Protein AF-A0A1V5PM25-F1 (afdb_monomer)

Radius of gyration: 40.18 Å; Cα contacts (8 Å, |Δi|>4): 588; chains: 1; bounding box: 62×44×152 Å

Solvent-accessible surface area (backbone atoms only — not comparable to full-atom values): 24334 Å² total; per-residue (Å²): 114,73,67,63,52,52,51,51,50,52,52,51,49,51,52,51,53,52,51,51,51,56,49,51,54,34,42,54,53,15,49,53,27,37,52,52,10,51,51,27,46,76,71,67,40,55,69,60,14,51,52,28,20,52,49,14,31,67,53,33,71,81,49,46,64,44,26,46,53,44,16,50,51,23,48,75,69,68,38,51,72,61,14,50,53,28,35,55,56,24,31,76,75,44,76,86,42,44,66,54,24,41,54,51,12,49,46,23,43,78,73,63,70,33,60,69,61,12,47,53,26,32,52,50,17,38,71,73,36,69,82,42,98,59,20,48,62,39,21,46,52,50,14,51,55,27,44,74,71,66,38,39,71,61,12,42,55,24,16,49,55,19,35,71,67,65,52,94,57,22,33,60,22,24,39,52,36,15,53,41,21,52,76,68,72,40,53,71,59,14,51,53,32,32,53,52,14,35,70,71,42,74,69,48,26,68,52,30,40,50,50,15,56,48,23,52,76,72,65,39,39,70,57,18,38,57,22,23,54,50,13,36,74,57,40,74,83,53,51,65,43,33,49,55,34,14,52,27,29,43,75,72,64,40,55,66,61,14,42,52,28,31,50,54,34,31,75,77,42,77,76,45,31,66,46,31,39,52,41,14,52,49,30,46,75,72,64,41,32,66,62,12,34,55,29,20,46,52,16,26,70,66,35,75,82,44,63,68,44,49,55,50,30,53,61,34,50,73,68,44,80,74,79,71,78,73,77,79,76,75,68,74,84,75,75,80,63,88,85,75,79,83,83,84,73,80,74,80,84,80,62,96,66,68,82,54,68,56,76,53,77,54,104,62,40,44,41,48,40,41,44,47,54,45,94,72,64,86,58,60,76,50,54,30,57,95,86,39,78,59,87,77,85,72,88,78,92,78,87,84,87,86,78,73,98,81,66,45,69,47,78,51,78,52,81,46,78,70,64,96,84,68,48,63,47,44,44,37,38,34,46,89,84,69,52,76,47,76,48,76,44,57,60,63,88,74,135

Mean predicted aligned error: 15.98 Å

Foldseek 3Di:
DVVVVVVVVVVVVVVVVVVVVQLVVLQVQLVVLQVQLVVCVVVVVLVSNLVSLVSSCVSPVLPLVSLQVNLVSCVVVVVNVSSLVSLVSSCVNVVLDLVSLLVQLVCCVPPVVNNVSSLVSLVSNCVSPCQDPCNLVSLCSQLVSCVVVVVLVSSLVSLVSNLVNVDLCVLVSLLSNLVSCLSVVVLVSSLVSLVVSCVSVVLALSSLCSQLSSVVVVLVLVSNLVSLVSSCVSPVLDLVSLQSNLVSCVSVVNLVSSLVSLVVSCVNPVLQLVSLQSNLVSCVVVVVLVSSLVSLVSSCVSPVPDPVSVVSNVVSVVSPDDPDPPPPPPDDPDDDDPPDDDDFDFDFDDDPQFDDWDWDDDDFKIKTKGKGWDQDDDWDKFWDDVNHTDDDDDDDPDDDDDDDPDTDIDIDIDMDTDDPPDQWTKIWIADPVRDIDIGITGGDDDD

Sequence (447 aa):
MKYTFTILMCFLYLLLSSGSLLAEDKAKEAEKHAIAGLQAFQAGIFEDAEKELSLAVKLDPKKVDYRRVLGTIYVRLSKYDKAIEQYVSALKLKPDDVELNYNLGYIYDFHKSDPAKAKNYYSKCLKLDPKGQFAENTYLYLGKIYFTEKNYDKAIAQYKGAAALKDSNAGVALYNLGLCYIKTDKLDIAEKELLESAKLMPTQALIYAALGELYMKKKDYSKVIENYQKAILYDSSNISYHIELAQAYESKGDLDSALSEYNTAISQNSKDAKLHYLAGSIYNKKGDFLKASEELTLAVELEINNKLYKETLAKVQSKIPVATPTPVQLDPPVTPVEGSSVSLSIKILEPPGFSQGSYQCNASKVRIVGIATAPSGSGIVEVLIDNVPARLSRVQENYSSEIPREGSSLQFEGEALLTLGDNHVKISAMDKTRTRIETIFIIKRLE

Structure (mmCIF, N/CA/C/O backbone):
data_AF-A0A1V5PM25-F1
#
_entry.id   AF-A0A1V5PM25-F1
#
loop_
_atom_site.group_PDB
_atom_site.id
_atom_site.type_symbol
_atom_site.label_atom_id
_atom_site.label_alt_id
_atom_site.label_comp_id
_atom_site.label_asym_id
_atom_site.label_entity_id
_atom_site.label_seq_id
_atom_site.pdbx_PDB_ins_code
_atom_site.Cartn_x
_atom_site.Cartn_y
_atom_site.Cartn_z
_atom_site.occupancy
_atom_site.B_iso_or_equiv
_atom_site.auth_seq_id
_atom_site.auth_comp_id
_atom_site.auth_asym_id
_atom_site.auth_atom_id
_atom_site.pdbx_PDB_model_num
ATOM 1 N N . MET A 1 1 ? 33.740 13.566 -71.835 1.00 59.16 1 MET A N 1
ATOM 2 C CA . MET A 1 1 ? 32.548 13.362 -70.978 1.00 59.16 1 MET A CA 1
ATOM 3 C C . MET A 1 1 ? 32.451 11.955 -70.372 1.00 59.16 1 MET A C 1
ATOM 5 O O . MET A 1 1 ? 32.188 11.868 -69.183 1.00 59.16 1 MET A O 1
ATOM 9 N N . LYS A 1 2 ? 32.706 10.857 -71.111 1.00 55.53 2 LYS A N 1
ATOM 10 C CA . LYS A 1 2 ? 32.677 9.490 -70.533 1.00 55.53 2 LYS A CA 1
ATOM 11 C C . LYS A 1 2 ? 33.755 9.238 -69.457 1.00 55.53 2 LYS A C 1
ATOM 13 O O . LYS A 1 2 ? 33.437 8.706 -68.406 1.00 55.53 2 LYS A O 1
ATOM 18 N N . TYR A 1 3 ? 34.990 9.701 -69.665 1.00 60.00 3 TYR A N 1
ATOM 19 C CA . TYR A 1 3 ? 36.102 9.481 -68.720 1.00 60.00 3 TYR A CA 1
ATOM 20 C C . TYR A 1 3 ? 35.966 10.236 -67.388 1.00 60.00 3 TYR A C 1
ATOM 22 O O . TYR A 1 3 ? 36.314 9.708 -66.337 1.00 60.00 3 TYR A O 1
ATOM 30 N N . THR A 1 4 ? 35.406 11.446 -67.408 1.00 68.31 4 THR A N 1
ATOM 31 C CA . THR A 1 4 ? 35.160 12.250 -66.199 1.00 68.31 4 THR A CA 1
ATOM 32 C C . THR A 1 4 ? 34.084 11.637 -65.300 1.00 68.31 4 THR A C 1
ATOM 34 O O . THR A 1 4 ? 34.181 11.734 -64.082 1.00 68.31 4 THR A O 1
ATOM 37 N N . PHE A 1 5 ? 33.092 10.955 -65.883 1.00 67.75 5 PHE A N 1
ATOM 38 C CA . PHE A 1 5 ? 32.034 10.272 -65.133 1.00 67.75 5 PHE A CA 1
ATOM 39 C C . PHE A 1 5 ? 32.550 9.007 -64.428 1.00 67.75 5 PHE A C 1
ATOM 41 O O . PHE A 1 5 ? 32.244 8.782 -63.259 1.00 67.75 5 PHE A O 1
ATOM 48 N N . THR A 1 6 ? 33.397 8.218 -65.098 1.00 70.00 6 THR A N 1
ATOM 49 C CA . THR A 1 6 ? 34.004 7.012 -64.510 1.00 70.00 6 THR A CA 1
ATOM 50 C C . THR A 1 6 ? 34.965 7.348 -63.369 1.00 70.00 6 THR A C 1
ATOM 52 O O . THR A 1 6 ? 34.928 6.695 -62.332 1.00 70.00 6 THR A O 1
ATOM 55 N N . ILE A 1 7 ? 35.783 8.398 -63.512 1.00 71.94 7 ILE A N 1
ATOM 56 C CA . ILE A 1 7 ? 36.693 8.848 -62.446 1.00 71.94 7 ILE A CA 1
ATOM 57 C C . ILE A 1 7 ? 35.896 9.329 -61.225 1.00 71.94 7 ILE A C 1
ATOM 59 O O . ILE A 1 7 ? 36.218 8.945 -60.104 1.00 71.94 7 ILE A O 1
ATOM 63 N N . LEU A 1 8 ? 34.815 10.093 -61.428 1.00 71.12 8 LEU A N 1
ATOM 64 C CA . LEU A 1 8 ? 33.942 10.542 -60.340 1.00 71.12 8 LEU A CA 1
ATOM 65 C C . LEU A 1 8 ? 33.275 9.365 -59.609 1.00 71.12 8 LEU A C 1
ATOM 67 O O . LEU A 1 8 ? 33.231 9.368 -58.384 1.00 71.12 8 LEU A O 1
ATOM 71 N N . MET A 1 9 ? 32.813 8.342 -60.336 1.00 70.19 9 MET A N 1
ATOM 72 C CA . MET A 1 9 ? 32.255 7.116 -59.748 1.00 70.19 9 MET A CA 1
ATOM 73 C C . MET A 1 9 ? 33.297 6.312 -58.959 1.00 70.19 9 MET A C 1
ATOM 75 O O . MET A 1 9 ? 32.985 5.848 -57.868 1.00 70.19 9 MET A O 1
ATOM 79 N N . CYS A 1 10 ? 34.537 6.192 -59.446 1.00 67.44 10 CYS A N 1
ATOM 80 C CA . CYS A 1 10 ? 35.618 5.528 -58.708 1.00 67.44 10 CYS A CA 1
ATOM 81 C C . CYS A 1 10 ? 36.015 6.296 -57.439 1.00 67.44 10 CYS A C 1
ATOM 83 O O . CYS A 1 10 ? 36.234 5.674 -56.404 1.00 67.44 10 CYS A O 1
ATOM 85 N N . PHE A 1 11 ? 36.063 7.634 -57.485 1.00 70.75 11 PHE A N 1
ATOM 86 C CA . PHE A 1 11 ? 36.290 8.464 -56.297 1.00 70.75 11 PHE A CA 1
ATOM 87 C C . PHE A 1 11 ? 35.138 8.354 -55.296 1.00 70.75 11 PHE A C 1
ATOM 89 O O . PHE A 1 11 ? 35.392 8.216 -54.103 1.00 70.75 11 PHE A O 1
ATOM 96 N N . LEU A 1 12 ? 33.883 8.351 -55.763 1.00 63.97 12 LEU A N 1
ATOM 97 C CA . LEU A 1 12 ? 32.726 8.119 -54.898 1.00 63.97 12 LEU A CA 1
ATOM 98 C C . LEU A 1 12 ? 32.792 6.729 -54.259 1.00 63.97 12 LEU A C 1
ATOM 100 O O . LEU A 1 12 ? 32.552 6.603 -53.067 1.00 63.97 12 LEU A O 1
ATOM 104 N N . TYR A 1 13 ? 33.156 5.701 -55.029 1.00 67.38 13 TYR A N 1
ATOM 105 C CA . TYR A 1 13 ? 33.280 4.330 -54.541 1.00 67.38 13 TYR A CA 1
ATOM 106 C C . TYR A 1 13 ? 34.420 4.179 -53.527 1.00 67.38 13 TYR A C 1
ATOM 108 O O . TYR A 1 13 ? 34.217 3.557 -52.494 1.00 67.38 13 TYR A O 1
ATOM 116 N N . LEU A 1 14 ? 35.578 4.809 -53.759 1.00 62.47 14 LEU A N 1
ATOM 117 C CA . LEU A 1 14 ? 36.703 4.849 -52.814 1.00 62.47 14 LEU A CA 1
ATOM 118 C C . LEU A 1 14 ? 36.366 5.624 -51.532 1.00 62.47 14 LEU A C 1
ATOM 120 O O . LEU A 1 14 ? 36.760 5.213 -50.442 1.00 62.47 14 LEU A O 1
ATOM 124 N N . LEU A 1 15 ? 35.619 6.726 -51.634 1.00 57.88 15 LEU A N 1
ATOM 125 C CA . LEU A 1 15 ? 35.118 7.480 -50.478 1.00 57.88 15 LEU A CA 1
ATOM 126 C C . LEU A 1 15 ? 34.065 6.681 -49.696 1.00 57.88 15 LEU A C 1
ATOM 128 O O . LEU A 1 15 ? 34.071 6.691 -48.468 1.00 57.88 15 LEU A O 1
ATOM 132 N N . LEU A 1 16 ? 33.200 5.943 -50.395 1.00 57.00 16 LEU A N 1
ATOM 133 C CA . LEU A 1 16 ? 32.218 5.047 -49.786 1.00 57.00 16 LEU A CA 1
ATOM 134 C C . LEU A 1 16 ? 32.896 3.843 -49.112 1.00 57.00 16 LEU A C 1
ATOM 136 O O . LEU A 1 16 ? 32.534 3.511 -47.987 1.00 57.00 16 LEU A O 1
ATOM 140 N N . SER A 1 17 ? 33.910 3.239 -49.742 1.00 58.44 17 SER A N 1
ATOM 141 C CA . SER A 1 17 ? 34.630 2.073 -49.210 1.00 58.44 17 SER A CA 1
ATOM 142 C C . SER A 1 17 ? 35.583 2.425 -48.061 1.00 58.44 17 SER A C 1
ATOM 144 O O . SER A 1 17 ? 35.747 1.650 -47.122 1.00 58.44 17 SER A O 1
ATOM 146 N N . SER A 1 18 ? 36.216 3.601 -48.101 1.00 62.47 18 SER A N 1
ATOM 147 C CA . SER A 1 18 ? 37.034 4.106 -46.985 1.00 62.47 18 SER A CA 1
ATOM 148 C C . SER A 1 18 ? 36.167 4.575 -45.814 1.00 62.47 18 SER A C 1
ATOM 150 O O . SER A 1 18 ? 36.498 4.312 -44.658 1.00 62.47 18 SER A O 1
ATOM 152 N N . GLY A 1 19 ? 35.016 5.193 -46.100 1.00 67.38 19 GLY A N 1
ATOM 153 C CA . GLY A 1 19 ? 34.012 5.538 -45.097 1.00 67.38 19 GLY A CA 1
ATOM 154 C C . GLY A 1 19 ? 33.427 4.311 -44.392 1.00 67.38 19 GLY A C 1
ATOM 155 O O . GLY A 1 19 ? 33.242 4.349 -43.176 1.00 67.38 19 GLY A O 1
ATOM 156 N N . SER A 1 20 ? 33.186 3.211 -45.117 1.00 70.19 20 SER A N 1
ATOM 157 C CA . SER A 1 20 ? 32.710 1.959 -44.518 1.00 70.19 20 SER A CA 1
ATOM 158 C C . SER A 1 20 ? 33.762 1.291 -43.632 1.00 70.19 20 SER A C 1
ATOM 160 O O . SER A 1 20 ? 33.415 0.839 -42.547 1.00 70.19 20 SER A O 1
ATOM 162 N N . LEU A 1 21 ? 35.038 1.292 -44.036 1.00 72.94 21 LEU A N 1
ATOM 163 C CA . LEU A 1 21 ? 36.127 0.709 -43.240 1.00 72.94 21 LEU A CA 1
ATOM 164 C C . LEU A 1 21 ? 36.347 1.479 -41.924 1.00 72.94 21 LEU A C 1
ATOM 166 O O . LEU A 1 21 ? 36.389 0.886 -40.852 1.00 72.94 21 LEU A O 1
ATOM 170 N N . LEU A 1 22 ? 36.375 2.817 -41.984 1.00 75.00 22 LEU A N 1
ATOM 171 C CA . LEU A 1 22 ? 36.493 3.668 -40.792 1.00 75.00 22 LEU A CA 1
ATOM 172 C C . LEU A 1 22 ? 35.290 3.543 -39.844 1.00 75.00 22 LEU A C 1
ATOM 174 O O . LEU A 1 22 ? 35.439 3.689 -38.630 1.00 75.00 22 LEU A O 1
ATOM 178 N N . ALA A 1 23 ? 34.089 3.322 -40.382 1.00 76.00 23 ALA A N 1
ATOM 179 C CA . ALA A 1 23 ? 32.903 3.068 -39.572 1.00 76.00 23 ALA A CA 1
ATOM 180 C C . ALA A 1 23 ? 32.974 1.699 -38.880 1.00 76.00 23 ALA A C 1
ATOM 182 O O . ALA A 1 23 ? 32.580 1.586 -37.721 1.00 76.00 23 ALA A O 1
ATOM 183 N N . GLU A 1 24 ? 33.513 0.686 -39.560 1.00 80.06 24 GLU A N 1
ATOM 184 C CA . GLU A 1 24 ? 33.707 -0.653 -39.003 1.00 80.06 24 GLU A CA 1
ATOM 185 C C . GLU A 1 24 ? 34.741 -0.659 -37.865 1.00 80.06 24 GLU A C 1
ATOM 187 O O . GLU A 1 24 ? 34.489 -1.242 -36.809 1.00 80.06 24 GLU A O 1
ATOM 192 N N . ASP A 1 25 ? 35.855 0.060 -38.023 1.00 86.88 25 ASP A N 1
ATOM 193 C CA . ASP A 1 25 ? 36.877 0.193 -36.976 1.00 86.88 25 ASP A CA 1
ATOM 194 C C . ASP A 1 25 ? 36.333 0.911 -35.732 1.00 86.88 25 ASP A C 1
ATOM 196 O O . ASP A 1 25 ? 36.557 0.478 -34.598 1.00 86.88 25 ASP A O 1
ATOM 200 N N . LYS A 1 26 ? 35.542 1.976 -35.926 1.00 90.12 26 LYS A N 1
ATOM 201 C CA . LYS A 1 26 ? 34.869 2.675 -34.820 1.00 90.12 26 LYS A CA 1
ATOM 202 C C . LYS A 1 26 ? 33.841 1.800 -34.113 1.00 90.12 26 LYS A C 1
ATOM 204 O O . LYS A 1 26 ? 33.727 1.897 -32.895 1.00 90.12 26 LYS A O 1
ATOM 209 N N . ALA A 1 27 ? 33.106 0.965 -34.846 1.00 89.00 27 ALA A N 1
ATOM 210 C CA . ALA A 1 27 ? 32.122 0.060 -34.262 1.00 89.00 27 ALA A CA 1
ATOM 211 C C . ALA A 1 27 ? 32.788 -1.012 -33.383 1.00 89.00 27 ALA A C 1
ATOM 213 O O . ALA A 1 27 ? 32.319 -1.261 -32.273 1.00 89.00 27 ALA A O 1
ATOM 214 N N . LYS A 1 28 ? 33.915 -1.583 -33.832 1.00 92.56 28 LYS A N 1
ATOM 215 C CA . LYS A 1 28 ? 34.708 -2.540 -33.040 1.00 92.56 28 LYS A CA 1
ATOM 216 C C . LYS A 1 28 ? 35.272 -1.902 -31.771 1.00 92.56 28 LYS A C 1
ATOM 218 O O . LYS A 1 28 ? 35.177 -2.489 -30.694 1.00 92.56 28 LYS A O 1
ATOM 223 N N . GLU A 1 29 ? 35.805 -0.683 -31.864 1.00 94.44 29 GLU A N 1
ATOM 224 C CA . GLU A 1 29 ? 36.292 0.022 -30.671 1.00 94.44 29 GLU A CA 1
ATOM 225 C C . GLU A 1 29 ? 35.136 0.401 -29.728 1.00 94.44 29 GLU A C 1
ATOM 227 O O . GLU A 1 29 ? 35.259 0.268 -28.510 1.00 94.44 29 GLU A O 1
ATOM 232 N N . ALA A 1 30 ? 33.977 0.798 -30.267 1.00 95.25 30 ALA A N 1
ATOM 233 C CA . ALA A 1 30 ? 32.777 1.049 -29.469 1.00 95.25 30 ALA A CA 1
ATOM 234 C C . ALA A 1 30 ? 32.331 -0.203 -28.699 1.00 95.25 30 ALA A C 1
ATOM 236 O O . ALA A 1 30 ? 31.984 -0.108 -27.524 1.00 95.25 30 ALA A O 1
ATOM 237 N N . GLU A 1 31 ? 32.359 -1.373 -29.342 1.00 94.56 31 GLU A N 1
ATOM 238 C CA . GLU A 1 31 ? 32.015 -2.654 -28.721 1.00 94.56 31 GLU A CA 1
ATOM 239 C C . GLU A 1 31 ? 32.981 -3.025 -27.593 1.00 94.56 31 GLU A C 1
ATOM 241 O O . GLU A 1 31 ? 32.544 -3.414 -26.512 1.00 94.56 31 GLU A O 1
ATOM 246 N N . LYS A 1 32 ? 34.286 -2.819 -27.786 1.00 96.25 32 LYS A N 1
ATOM 247 C CA . LYS A 1 32 ? 35.289 -3.034 -26.737 1.00 96.25 32 LYS A CA 1
ATOM 248 C C . LYS A 1 32 ? 35.029 -2.161 -25.507 1.00 96.25 32 LYS A C 1
ATOM 250 O O . LYS A 1 32 ? 35.022 -2.673 -24.387 1.00 96.25 32 LYS A O 1
ATOM 255 N N . HIS A 1 33 ? 34.762 -0.871 -25.710 1.00 97.50 33 HIS A N 1
ATOM 256 C CA . HIS A 1 33 ? 34.369 0.033 -24.628 1.00 97.50 33 HIS A CA 1
ATOM 257 C C . HIS A 1 33 ? 33.042 -0.390 -23.975 1.00 97.50 33 HIS A C 1
ATOM 259 O O . HIS A 1 33 ? 32.904 -0.336 -22.755 1.00 97.50 33 HIS A O 1
ATOM 265 N N . ALA A 1 34 ? 32.069 -0.873 -24.752 1.00 95.19 34 ALA A N 1
ATOM 266 C CA . ALA A 1 34 ? 30.808 -1.366 -24.204 1.00 95.19 34 ALA A CA 1
ATOM 267 C C . ALA A 1 34 ? 31.006 -2.607 -23.318 1.00 95.19 34 ALA A C 1
ATOM 269 O O . ALA A 1 34 ? 30.425 -2.678 -22.236 1.00 95.19 34 ALA A O 1
ATOM 270 N N . ILE A 1 35 ? 31.850 -3.555 -23.737 1.00 95.56 35 ILE A N 1
ATOM 271 C CA . ILE A 1 35 ? 32.197 -4.748 -22.952 1.00 95.56 35 ILE A CA 1
ATOM 272 C C . ILE A 1 35 ? 32.906 -4.347 -21.656 1.00 95.56 35 ILE A C 1
ATOM 274 O O . ILE A 1 35 ? 32.506 -4.805 -20.587 1.00 95.56 35 ILE A O 1
ATOM 278 N N . ALA A 1 36 ? 33.904 -3.460 -21.728 1.00 95.62 36 ALA A N 1
ATOM 279 C CA . ALA A 1 36 ? 34.606 -2.962 -20.546 1.00 95.62 36 ALA A CA 1
ATOM 280 C C . ALA A 1 36 ? 33.644 -2.268 -19.566 1.00 95.62 36 ALA A C 1
ATOM 282 O O . ALA A 1 36 ? 33.666 -2.542 -18.366 1.00 95.62 36 ALA A O 1
ATOM 283 N N . GLY A 1 37 ? 32.730 -1.437 -20.078 1.00 94.88 37 GLY A N 1
ATOM 284 C CA . GLY A 1 37 ? 31.718 -0.777 -19.257 1.00 94.88 37 GLY A CA 1
ATOM 285 C C . GLY A 1 37 ? 30.722 -1.747 -18.618 1.00 94.88 37 GLY A C 1
ATOM 286 O O . GLY A 1 37 ? 30.362 -1.577 -17.455 1.00 94.88 37 GLY A O 1
ATOM 287 N N . LEU A 1 38 ? 30.311 -2.802 -19.328 1.00 92.50 38 LEU A N 1
ATOM 288 C CA . LEU A 1 38 ? 29.459 -3.863 -18.779 1.00 92.50 38 LEU A CA 1
ATOM 289 C C . LEU A 1 38 ? 30.170 -4.676 -17.688 1.00 92.50 38 LEU A C 1
ATOM 291 O O . LEU A 1 38 ? 29.553 -4.993 -16.672 1.00 92.50 38 LEU A O 1
ATOM 295 N N . GLN A 1 39 ? 31.457 -4.982 -17.866 1.00 94.00 39 GLN A N 1
ATOM 296 C CA . GLN A 1 39 ? 32.269 -5.663 -16.852 1.00 94.00 39 GLN A CA 1
ATOM 297 C C . GLN A 1 39 ? 32.422 -4.804 -15.593 1.00 94.00 39 GLN A C 1
ATOM 299 O O . GLN A 1 39 ? 32.192 -5.291 -14.487 1.00 94.00 39 GLN A O 1
ATOM 304 N N . ALA A 1 40 ? 32.726 -3.513 -15.751 1.00 92.62 40 ALA A N 1
ATOM 305 C CA . ALA A 1 40 ? 32.783 -2.568 -14.638 1.00 92.62 40 ALA A CA 1
ATOM 306 C C . ALA A 1 40 ? 31.427 -2.451 -13.919 1.00 92.62 40 ALA A C 1
ATOM 308 O O . ALA A 1 40 ? 31.373 -2.447 -12.689 1.00 92.62 40 ALA A O 1
ATOM 309 N N . PHE A 1 41 ? 30.318 -2.446 -14.669 1.00 89.25 41 PHE A N 1
ATOM 310 C CA . PHE A 1 41 ? 28.969 -2.433 -14.102 1.00 89.25 41 PHE A CA 1
ATOM 311 C C . PHE A 1 41 ? 28.674 -3.684 -13.267 1.00 89.25 41 PHE A C 1
ATOM 313 O O . PHE A 1 41 ? 28.145 -3.572 -12.161 1.00 89.25 41 PHE A O 1
ATOM 320 N N . GLN A 1 42 ? 29.044 -4.868 -13.764 1.00 89.19 42 GLN A N 1
ATOM 321 C CA . GLN A 1 42 ? 28.916 -6.129 -13.025 1.00 89.19 42 GLN A CA 1
ATOM 322 C C . GLN A 1 42 ? 29.794 -6.154 -11.768 1.00 89.19 42 GLN A C 1
ATOM 324 O O . GLN A 1 42 ? 29.377 -6.691 -10.745 1.00 89.19 42 GLN A O 1
ATOM 329 N N . ALA A 1 43 ? 30.971 -5.529 -11.823 1.00 91.75 43 ALA A N 1
ATOM 330 C CA . ALA A 1 43 ? 31.869 -5.367 -10.683 1.00 91.75 43 ALA A CA 1
ATOM 331 C C . ALA A 1 43 ? 31.414 -4.285 -9.678 1.00 91.75 43 ALA A C 1
ATOM 333 O O . ALA A 1 43 ? 32.049 -4.114 -8.641 1.00 91.75 43 ALA A O 1
ATOM 334 N N . GLY A 1 44 ? 30.334 -3.547 -9.965 1.00 91.00 44 GLY A N 1
ATOM 335 C CA . GLY A 1 44 ? 29.837 -2.458 -9.117 1.00 91.00 44 GLY A CA 1
ATOM 336 C C . GLY A 1 44 ? 30.664 -1.168 -9.185 1.00 91.00 44 GLY A C 1
ATOM 337 O O . GLY A 1 44 ? 30.452 -0.270 -8.374 1.00 91.00 44 GLY A O 1
ATOM 338 N N . ILE A 1 45 ? 31.583 -1.054 -10.148 1.00 93.88 45 ILE A N 1
ATOM 339 C CA . ILE A 1 45 ? 32.440 0.120 -10.358 1.00 93.88 45 ILE A CA 1
ATOM 340 C C . ILE A 1 45 ? 31.720 1.067 -11.327 1.00 93.88 45 ILE A C 1
ATOM 342 O O . ILE A 1 45 ? 31.972 1.092 -12.534 1.00 93.88 45 ILE A O 1
ATOM 346 N N . PHE A 1 46 ? 30.729 1.793 -10.808 1.00 89.38 46 PHE A N 1
ATOM 347 C CA . PHE A 1 46 ? 29.766 2.528 -11.631 1.00 89.38 46 PHE A CA 1
ATOM 348 C C . PHE A 1 46 ? 30.370 3.723 -12.382 1.00 89.38 46 PHE A C 1
ATOM 350 O O . PHE A 1 46 ? 29.900 4.052 -13.470 1.00 89.38 46 PHE A O 1
ATOM 357 N N . GLU A 1 47 ? 31.409 4.358 -11.844 1.00 90.88 47 GLU A N 1
ATOM 358 C CA . GLU A 1 47 ? 32.109 5.478 -12.477 1.00 90.88 47 GLU A CA 1
ATOM 359 C C . GLU A 1 47 ? 32.882 5.035 -13.727 1.00 90.88 47 GLU A C 1
ATOM 361 O O . GLU A 1 47 ? 32.782 5.678 -14.777 1.00 90.88 47 GLU A O 1
ATOM 366 N N . ASP A 1 48 ? 33.596 3.908 -13.646 1.00 93.31 48 ASP A N 1
ATOM 367 C CA . ASP A 1 48 ? 34.295 3.323 -14.796 1.00 93.31 48 ASP A CA 1
ATOM 368 C C . ASP A 1 48 ? 33.289 2.814 -15.830 1.00 93.31 48 ASP A C 1
ATOM 370 O O . ASP A 1 48 ? 33.448 3.055 -17.028 1.00 93.31 48 ASP A O 1
ATOM 374 N N . ALA A 1 49 ? 32.191 2.205 -15.374 1.00 94.12 49 ALA A N 1
ATOM 375 C CA . ALA A 1 49 ? 31.102 1.793 -16.250 1.00 94.12 49 ALA A CA 1
ATOM 376 C C . ALA A 1 49 ? 30.490 2.982 -17.015 1.00 94.12 49 ALA A C 1
ATOM 378 O O . ALA A 1 49 ? 30.293 2.898 -18.229 1.00 94.12 49 ALA A O 1
ATOM 379 N N . GLU A 1 50 ? 30.228 4.107 -16.333 1.00 95.00 50 GLU A N 1
ATOM 380 C CA . GLU A 1 50 ? 29.754 5.353 -16.954 1.00 95.00 50 GLU A CA 1
ATOM 381 C C . GLU A 1 50 ? 30.749 5.851 -18.005 1.00 95.00 50 GLU A C 1
ATOM 383 O O . GLU A 1 50 ? 30.342 6.204 -19.116 1.00 95.00 50 GLU A O 1
ATOM 388 N N . LYS A 1 51 ? 32.043 5.886 -17.669 1.00 96.12 51 LYS A N 1
ATOM 389 C CA . LYS A 1 51 ? 33.101 6.374 -18.558 1.00 96.12 51 LYS A CA 1
ATOM 390 C C . LYS A 1 51 ? 33.190 5.536 -19.834 1.00 96.12 51 LYS A C 1
ATOM 392 O O . LYS A 1 51 ? 33.105 6.096 -20.929 1.00 96.12 51 LYS A O 1
ATOM 397 N N . GLU A 1 52 ? 33.328 4.222 -19.698 1.00 97.31 52 GLU A N 1
ATOM 398 C CA . GLU A 1 52 ? 33.517 3.304 -20.822 1.00 97.31 52 GLU A CA 1
ATOM 399 C C . GLU A 1 52 ? 32.274 3.264 -21.729 1.00 97.31 52 GLU A C 1
ATOM 401 O O . GLU A 1 52 ? 32.379 3.435 -22.944 1.00 97.31 52 GLU A O 1
ATOM 406 N N . LEU A 1 53 ? 31.060 3.191 -21.170 1.00 95.88 53 LEU A N 1
ATOM 407 C CA . LEU A 1 53 ? 29.843 3.218 -21.993 1.00 95.88 53 LEU A CA 1
ATOM 408 C C . LEU A 1 53 ? 29.551 4.588 -22.610 1.00 95.88 53 LEU A C 1
ATOM 410 O O . LEU A 1 53 ? 28.996 4.655 -23.707 1.00 95.88 53 LEU A O 1
ATOM 414 N N . SER A 1 54 ? 29.968 5.687 -21.977 1.00 96.75 54 SER A N 1
ATOM 415 C CA . SER A 1 54 ? 29.904 7.010 -22.611 1.00 96.75 54 SER A CA 1
ATOM 416 C C . SER A 1 54 ? 30.808 7.092 -23.844 1.00 96.75 54 SER A C 1
ATOM 418 O O . SER A 1 54 ? 30.444 7.750 -24.821 1.00 96.75 54 SER A O 1
ATOM 420 N N . LEU A 1 55 ? 31.972 6.430 -23.830 1.00 97.06 55 LEU A N 1
ATOM 421 C CA . LEU A 1 55 ? 32.843 6.316 -25.004 1.00 97.06 55 LEU A CA 1
ATOM 422 C C . LEU A 1 55 ? 32.204 5.438 -26.083 1.00 97.06 55 LEU A C 1
ATOM 424 O O . LEU A 1 55 ? 32.148 5.863 -27.237 1.00 97.06 55 LEU A O 1
ATOM 428 N N . ALA A 1 56 ? 31.629 4.291 -25.711 1.00 96.50 56 ALA A N 1
ATOM 429 C CA . ALA A 1 56 ? 30.905 3.425 -26.643 1.00 96.50 56 ALA A CA 1
ATOM 430 C C . ALA A 1 56 ? 29.772 4.172 -27.374 1.00 96.50 56 ALA A C 1
ATOM 432 O O . ALA A 1 56 ? 29.680 4.121 -28.600 1.00 96.50 56 ALA A O 1
ATOM 433 N N . VAL A 1 57 ? 28.962 4.952 -26.646 1.00 96.56 57 VAL A N 1
ATOM 434 C CA . VAL A 1 57 ? 27.885 5.778 -27.227 1.00 96.56 57 VAL A CA 1
ATOM 435 C C . VAL A 1 57 ? 28.424 6.895 -28.132 1.00 96.56 57 VAL A C 1
ATOM 437 O O . VAL A 1 57 ? 27.768 7.261 -29.106 1.00 96.56 57 VAL A O 1
ATOM 440 N N . LYS A 1 58 ? 29.599 7.467 -27.837 1.00 96.25 58 LYS A N 1
ATOM 441 C CA . LYS A 1 58 ? 30.228 8.485 -28.700 1.00 96.25 58 LYS A CA 1
ATOM 442 C C . LYS A 1 58 ? 30.762 7.887 -30.002 1.00 96.25 58 LYS A C 1
ATOM 444 O O . LYS A 1 58 ? 30.668 8.539 -31.040 1.00 96.25 58 LYS A O 1
ATOM 449 N N . LEU A 1 59 ? 31.336 6.686 -29.936 1.00 95.69 59 LEU A N 1
ATOM 450 C CA . LEU A 1 59 ? 31.938 5.998 -31.079 1.00 95.69 59 LEU A CA 1
ATOM 451 C C . LEU A 1 59 ? 30.884 5.388 -32.008 1.00 95.69 59 LEU A C 1
ATOM 453 O O . LEU A 1 59 ? 31.015 5.514 -33.225 1.00 95.69 59 LEU A O 1
ATOM 457 N N . ASP A 1 60 ? 29.816 4.816 -31.447 1.00 93.69 60 ASP A N 1
ATOM 458 C CA . ASP A 1 60 ? 28.654 4.333 -32.195 1.00 93.69 60 ASP A CA 1
ATOM 459 C C . ASP A 1 60 ? 27.335 4.881 -31.607 1.00 93.69 60 ASP A C 1
ATOM 461 O O . ASP A 1 60 ? 26.641 4.218 -30.827 1.00 93.69 60 ASP A O 1
ATOM 465 N N . PRO A 1 61 ? 26.934 6.107 -31.996 1.00 92.56 61 PRO A N 1
ATOM 466 C CA . PRO A 1 61 ? 25.746 6.756 -31.451 1.00 92.56 61 PRO A CA 1
ATOM 467 C C . PRO A 1 61 ? 24.423 6.141 -31.915 1.00 92.56 61 PRO A C 1
ATOM 469 O O . PRO A 1 61 ? 23.382 6.528 -31.367 1.00 92.56 61 PRO A O 1
ATOM 472 N N . LYS A 1 62 ? 24.439 5.248 -32.917 1.00 92.69 62 LYS A N 1
ATOM 473 C CA . LYS A 1 62 ? 23.245 4.598 -33.481 1.00 92.69 62 LYS A CA 1
ATOM 474 C C . LYS A 1 62 ? 22.937 3.257 -32.812 1.00 92.69 62 LYS A C 1
ATOM 476 O O . LYS A 1 62 ? 21.827 2.749 -32.977 1.00 92.69 62 LYS A O 1
ATOM 481 N N . LYS A 1 63 ? 23.864 2.698 -32.028 1.00 93.38 63 LYS A N 1
ATOM 482 C CA . LYS A 1 63 ? 23.613 1.483 -31.251 1.00 93.38 63 LYS A CA 1
ATOM 483 C C . LYS A 1 63 ? 22.710 1.778 -30.050 1.00 93.38 63 LYS A C 1
ATOM 485 O O . LYS A 1 63 ? 23.112 2.395 -29.065 1.00 93.38 63 LYS A O 1
ATOM 490 N N . VAL A 1 64 ? 21.470 1.301 -30.130 1.00 94.12 64 VAL A N 1
ATOM 491 C CA . VAL A 1 64 ? 20.439 1.479 -29.090 1.00 94.12 64 VAL A CA 1
ATOM 492 C C . VAL A 1 64 ? 20.869 0.862 -27.756 1.00 94.12 64 VAL A C 1
ATOM 494 O O . VAL A 1 64 ? 20.678 1.478 -26.707 1.00 94.12 64 VAL A O 1
ATOM 497 N N . ASP A 1 65 ? 21.500 -0.314 -27.795 1.00 92.88 65 ASP A N 1
ATOM 498 C CA . ASP A 1 65 ? 21.898 -1.056 -26.595 1.00 92.88 65 ASP A CA 1
ATOM 499 C C . ASP A 1 65 ? 22.868 -0.277 -25.706 1.00 92.88 65 ASP A C 1
ATOM 501 O O . ASP A 1 65 ? 22.680 -0.242 -24.494 1.00 92.88 65 ASP A O 1
ATOM 505 N N . TYR A 1 66 ? 23.849 0.426 -26.280 1.00 94.19 66 TYR A N 1
ATOM 506 C CA . TYR A 1 66 ? 24.814 1.196 -25.488 1.00 94.19 66 TYR A CA 1
ATOM 507 C C . TYR A 1 66 ? 24.127 2.320 -24.711 1.00 94.19 66 TYR A C 1
ATOM 509 O O . TYR A 1 66 ? 24.400 2.522 -23.529 1.00 94.19 66 TYR A O 1
ATOM 517 N N . ARG A 1 67 ? 23.165 3.006 -25.340 1.00 95.88 67 ARG A N 1
ATOM 518 C CA . ARG A 1 67 ? 22.365 4.049 -24.679 1.00 95.88 67 ARG A CA 1
ATOM 519 C C . ARG A 1 67 ? 21.449 3.475 -23.603 1.00 95.88 67 ARG A C 1
ATOM 521 O O . ARG A 1 67 ? 21.298 4.092 -22.553 1.00 95.88 67 ARG A O 1
ATOM 528 N N . ARG A 1 68 ? 20.858 2.300 -23.840 1.00 94.56 68 ARG A N 1
ATOM 529 C CA . ARG A 1 68 ? 20.020 1.591 -22.860 1.00 94.56 68 ARG A CA 1
ATOM 530 C C . ARG A 1 68 ? 20.824 1.206 -21.615 1.00 94.56 68 ARG A C 1
ATOM 532 O O . ARG A 1 68 ? 20.416 1.511 -20.495 1.00 94.56 68 ARG A O 1
ATOM 539 N N . VAL A 1 69 ? 21.999 0.609 -21.794 1.00 93.19 69 VAL A N 1
ATOM 540 C CA . VAL A 1 69 ? 22.861 0.231 -20.665 1.00 93.19 69 VAL A CA 1
ATOM 541 C C . VAL A 1 69 ? 23.384 1.474 -19.940 1.00 93.19 69 VAL A C 1
ATOM 543 O O . VAL A 1 69 ? 23.305 1.542 -18.715 1.00 93.19 69 VAL A O 1
ATOM 546 N N . LEU A 1 70 ? 23.831 2.504 -20.667 1.00 95.81 70 LEU A N 1
ATOM 547 C CA . LEU A 1 70 ? 24.281 3.759 -20.059 1.00 95.81 70 LEU A CA 1
ATOM 548 C C . LEU A 1 70 ? 23.160 4.447 -19.261 1.00 95.81 70 LEU A C 1
ATOM 550 O O . LEU A 1 70 ? 23.386 4.916 -18.148 1.00 95.81 70 LEU A O 1
ATOM 554 N N . GLY A 1 71 ? 21.932 4.459 -19.788 1.00 95.88 71 GLY A N 1
ATOM 555 C CA . GLY A 1 71 ? 20.761 4.942 -19.057 1.00 95.88 71 GLY A CA 1
ATOM 556 C C . GLY A 1 71 ? 20.502 4.146 -17.774 1.00 95.88 71 GLY A C 1
ATOM 557 O O . GLY A 1 71 ? 20.210 4.739 -16.737 1.00 95.88 71 GLY A O 1
ATOM 558 N N . THR A 1 72 ? 20.701 2.825 -17.803 1.00 92.19 72 THR A N 1
ATOM 559 C CA . THR A 1 72 ? 20.553 1.953 -16.624 1.00 92.19 72 THR A CA 1
ATOM 560 C C . THR A 1 72 ? 21.594 2.278 -15.555 1.00 92.19 72 THR A C 1
ATOM 562 O O . THR A 1 72 ? 21.259 2.390 -14.375 1.00 92.19 72 THR A O 1
ATOM 565 N N . ILE A 1 73 ? 22.845 2.512 -15.956 1.00 93.00 73 ILE A N 1
ATOM 566 C CA . ILE A 1 73 ? 23.910 2.966 -15.049 1.00 93.00 73 ILE A CA 1
ATOM 567 C C . ILE A 1 73 ? 23.543 4.308 -14.426 1.00 93.00 73 ILE A C 1
ATOM 569 O O . ILE A 1 73 ? 23.667 4.481 -13.214 1.00 93.00 73 ILE A O 1
ATOM 573 N N . TYR A 1 74 ? 23.020 5.243 -15.220 1.00 96.56 74 TYR A N 1
ATOM 574 C CA . TYR A 1 74 ? 22.571 6.525 -14.696 1.00 96.56 74 TYR A CA 1
ATOM 575 C C . TYR A 1 74 ? 21.439 6.400 -13.677 1.00 96.56 74 TYR A C 1
ATOM 577 O O . TYR A 1 74 ? 21.462 7.127 -12.688 1.00 96.56 74 TYR A O 1
ATOM 585 N N . VAL A 1 75 ? 20.503 5.461 -13.846 1.00 94.56 75 VAL A N 1
ATOM 586 C CA . VAL A 1 75 ? 19.495 5.158 -12.814 1.00 94.56 75 VAL A CA 1
ATOM 587 C C . VAL A 1 75 ? 20.160 4.665 -11.528 1.00 94.56 75 VAL A C 1
ATOM 589 O O . VAL A 1 75 ? 19.832 5.156 -10.452 1.00 94.56 75 VAL A O 1
ATOM 592 N N . ARG A 1 76 ? 21.134 3.750 -11.620 1.00 90.56 76 ARG A N 1
ATOM 593 C CA . ARG A 1 76 ? 21.855 3.216 -10.445 1.00 90.56 76 ARG A CA 1
ATOM 594 C C . ARG A 1 76 ? 22.666 4.283 -9.712 1.00 90.56 76 ARG A C 1
ATOM 596 O O . ARG A 1 76 ? 22.730 4.261 -8.489 1.00 90.56 76 ARG A O 1
ATOM 603 N N . LEU A 1 77 ? 23.201 5.251 -10.448 1.00 92.06 77 LEU A N 1
ATOM 604 C CA . LEU A 1 77 ? 23.882 6.432 -9.915 1.00 92.06 77 LEU A CA 1
ATOM 605 C C . LEU A 1 77 ? 22.921 7.551 -9.470 1.00 92.06 77 LEU A C 1
ATOM 607 O O . LEU A 1 77 ? 23.376 8.640 -9.131 1.00 92.06 77 LEU A O 1
ATOM 611 N N . SER A 1 78 ? 21.600 7.335 -9.510 1.00 95.12 78 SER A N 1
ATOM 612 C CA . SER A 1 78 ? 20.571 8.355 -9.237 1.00 95.12 78 SER A CA 1
ATOM 613 C C . SER A 1 78 ? 20.647 9.610 -10.130 1.00 95.12 78 SER A C 1
ATOM 615 O O . SER A 1 78 ? 20.080 10.657 -9.818 1.00 95.12 78 SER A O 1
ATOM 617 N N . LYS A 1 79 ? 21.312 9.523 -11.289 1.00 96.69 79 LYS A N 1
ATOM 618 C CA . LYS A 1 79 ? 21.441 10.589 -12.298 1.00 96.69 79 LYS A CA 1
ATOM 619 C C . LYS A 1 79 ? 20.262 10.541 -13.283 1.00 96.69 79 LYS A C 1
ATOM 621 O O . LYS A 1 79 ? 20.444 10.368 -14.488 1.00 96.69 79 LYS A O 1
ATOM 626 N N . TYR A 1 80 ? 19.038 10.694 -12.776 1.00 97.75 80 TYR A N 1
ATOM 627 C CA . TYR A 1 80 ? 17.803 10.430 -13.531 1.00 97.75 80 TYR A CA 1
ATOM 628 C C . TYR A 1 80 ? 17.624 11.277 -14.801 1.00 97.75 80 TYR A C 1
ATOM 630 O O . TYR A 1 80 ? 17.129 10.761 -15.798 1.00 97.75 80 TYR A O 1
ATOM 638 N N . ASP A 1 81 ? 18.051 12.544 -14.814 1.00 98.19 81 ASP A N 1
ATOM 639 C CA . ASP A 1 81 ? 17.947 13.386 -16.019 1.00 98.19 81 ASP A CA 1
ATOM 640 C C . ASP A 1 81 ? 18.835 12.880 -17.159 1.00 98.19 81 ASP A C 1
ATOM 642 O O . ASP A 1 81 ? 18.394 12.814 -18.307 1.00 98.19 81 ASP A O 1
ATOM 646 N N . LYS A 1 82 ? 20.050 12.420 -16.833 1.00 97.81 82 LYS A N 1
ATOM 647 C CA . LYS A 1 82 ? 20.940 11.791 -17.816 1.00 97.81 82 LYS A CA 1
ATOM 648 C C . LYS A 1 82 ? 20.374 10.459 -18.309 1.00 97.81 82 LYS A C 1
ATOM 650 O O . LYS A 1 82 ? 20.465 10.163 -19.498 1.00 97.81 82 LYS A O 1
ATOM 655 N N . ALA A 1 83 ? 19.757 9.671 -17.425 1.00 98.19 83 ALA A N 1
ATOM 656 C CA . ALA A 1 83 ? 19.086 8.431 -17.817 1.00 98.19 83 ALA A CA 1
ATOM 657 C C . ALA A 1 83 ? 17.953 8.694 -18.822 1.00 98.19 83 ALA A C 1
ATOM 659 O O . ALA A 1 83 ? 17.902 8.054 -19.873 1.00 98.19 83 ALA A O 1
ATOM 660 N N . ILE A 1 84 ? 17.095 9.683 -18.538 1.00 98.56 84 ILE A N 1
ATOM 661 C CA . ILE A 1 84 ? 16.015 10.106 -19.440 1.00 98.56 84 ILE A CA 1
ATOM 662 C C . ILE A 1 84 ? 16.585 10.527 -20.797 1.00 98.56 84 ILE A C 1
ATOM 664 O O . ILE A 1 84 ? 16.074 10.091 -21.826 1.00 98.56 84 ILE A O 1
ATOM 668 N N . GLU A 1 85 ? 17.650 11.332 -20.820 1.00 98.00 85 GLU A N 1
ATOM 669 C CA . GLU A 1 85 ? 18.292 11.768 -22.064 1.00 98.00 85 GLU A CA 1
ATOM 670 C C . GLU A 1 85 ? 18.751 10.578 -22.923 1.00 98.00 85 GLU A C 1
ATOM 672 O O . GLU A 1 85 ? 18.468 10.534 -24.129 1.00 98.00 85 GLU A O 1
ATOM 677 N N . GLN A 1 86 ? 19.413 9.587 -22.312 1.00 98.00 86 GLN A N 1
ATOM 678 C CA . GLN A 1 86 ? 19.879 8.402 -23.033 1.00 98.00 86 GLN A CA 1
ATOM 679 C C . GLN A 1 86 ? 18.720 7.542 -23.535 1.00 98.00 86 GLN A C 1
ATOM 681 O O . GLN A 1 86 ? 18.722 7.153 -24.704 1.00 98.00 86 GLN A O 1
ATOM 686 N N . TYR A 1 87 ? 17.702 7.296 -22.708 1.00 98.38 87 TYR A N 1
ATOM 687 C CA . TYR A 1 87 ? 16.538 6.501 -23.102 1.00 98.38 87 TYR A CA 1
ATOM 688 C C . TYR A 1 87 ? 15.692 7.173 -24.182 1.00 98.38 87 TYR A C 1
ATOM 690 O O . TYR A 1 87 ? 15.297 6.517 -25.143 1.00 98.38 87 TYR A O 1
ATOM 698 N N . VAL A 1 88 ? 15.458 8.484 -24.092 1.00 98.00 88 VAL A N 1
ATOM 699 C CA . VAL A 1 88 ? 14.744 9.237 -25.134 1.00 98.00 88 VAL A CA 1
ATOM 700 C C . VAL A 1 88 ? 15.534 9.223 -26.442 1.00 98.00 88 VAL A C 1
ATOM 702 O O . VAL A 1 88 ? 14.952 9.047 -27.512 1.00 98.00 88 VAL A O 1
ATOM 705 N N . SER A 1 89 ? 16.860 9.363 -26.381 1.00 97.25 89 SER A N 1
ATOM 706 C CA . SER A 1 89 ? 17.717 9.264 -27.569 1.00 97.25 89 SER A CA 1
ATOM 707 C C . SER A 1 89 ? 17.698 7.860 -28.178 1.00 97.25 89 SER A C 1
ATOM 709 O O . SER A 1 89 ? 17.660 7.724 -29.398 1.00 97.25 89 SER A O 1
ATOM 711 N N . ALA A 1 90 ? 17.664 6.820 -27.345 1.00 97.06 90 ALA A N 1
ATOM 712 C CA . ALA A 1 90 ? 17.531 5.435 -27.778 1.00 97.06 90 ALA A CA 1
ATOM 713 C C . ALA A 1 90 ? 16.161 5.166 -28.437 1.00 97.06 90 ALA A C 1
ATOM 715 O O . ALA A 1 90 ? 16.108 4.563 -29.508 1.00 97.06 90 ALA A O 1
ATOM 716 N N . LEU A 1 91 ? 15.070 5.710 -27.886 1.00 97.12 91 LEU A N 1
ATOM 717 C CA . LEU A 1 91 ? 13.729 5.613 -28.478 1.00 97.12 91 LEU A CA 1
ATOM 718 C C . LEU A 1 91 ? 13.596 6.352 -29.815 1.00 97.12 91 LEU A C 1
ATOM 720 O O . LEU A 1 91 ? 12.814 5.935 -30.660 1.00 97.12 91 LEU A O 1
ATOM 724 N N . LYS A 1 92 ? 14.364 7.422 -30.063 1.00 97.00 92 LYS A N 1
ATOM 725 C CA . LYS A 1 92 ? 14.391 8.058 -31.397 1.00 97.00 92 LYS A CA 1
ATOM 726 C C . LYS A 1 92 ? 14.918 7.112 -32.482 1.00 97.00 92 LYS A C 1
ATOM 728 O O . LYS A 1 92 ? 14.545 7.259 -33.640 1.00 97.00 92 LYS A O 1
ATOM 733 N N . LEU A 1 93 ? 15.794 6.177 -32.113 1.00 95.50 93 LEU A N 1
ATOM 734 C CA . LEU A 1 93 ? 16.386 5.191 -33.020 1.00 95.50 93 LEU A CA 1
ATOM 735 C C . LEU A 1 93 ? 15.515 3.934 -33.135 1.00 95.50 93 LEU A C 1
ATOM 737 O O . LEU A 1 93 ? 15.383 3.380 -34.222 1.00 95.50 93 LEU A O 1
ATOM 741 N N . LYS A 1 94 ? 14.910 3.503 -32.023 1.00 96.06 94 LYS A N 1
ATOM 742 C CA . LYS A 1 94 ? 13.981 2.370 -31.960 1.00 96.06 94 LYS A CA 1
ATOM 743 C C . LYS A 1 94 ? 12.729 2.767 -31.161 1.00 96.06 94 LYS A C 1
ATOM 745 O O . LYS A 1 94 ? 12.699 2.560 -29.949 1.00 96.06 94 LYS A O 1
ATOM 750 N N . PRO A 1 95 ? 11.706 3.345 -31.821 1.00 95.12 95 PRO A N 1
ATOM 751 C CA . PRO A 1 95 ? 10.506 3.861 -31.146 1.00 95.12 95 PRO A CA 1
ATOM 752 C C . PRO A 1 95 ? 9.685 2.801 -30.405 1.00 95.12 95 PRO A C 1
ATOM 754 O O . PRO A 1 95 ? 9.045 3.106 -29.397 1.00 95.12 95 PRO A O 1
ATOM 757 N N . ASP A 1 96 ? 9.755 1.559 -30.879 1.00 95.81 96 ASP A N 1
ATOM 758 C CA . ASP A 1 96 ? 8.951 0.428 -30.412 1.00 95.81 96 ASP A CA 1
ATOM 759 C C . ASP A 1 96 ? 9.729 -0.477 -29.440 1.00 95.81 96 ASP A C 1
ATOM 761 O O . ASP A 1 96 ? 9.636 -1.703 -29.481 1.00 95.81 96 ASP A O 1
ATOM 765 N N . ASP A 1 97 ? 10.553 0.116 -28.574 1.00 96.50 97 ASP A N 1
ATOM 766 C CA . ASP A 1 97 ? 11.300 -0.627 -27.559 1.00 96.50 97 ASP A CA 1
ATOM 767 C C . ASP A 1 97 ? 10.535 -0.695 -26.226 1.00 96.50 97 ASP A C 1
ATOM 769 O O . ASP A 1 97 ? 10.302 0.321 -25.561 1.00 96.50 97 ASP A O 1
ATOM 773 N N . VAL A 1 98 ? 10.126 -1.907 -25.845 1.00 97.62 98 VAL A N 1
ATOM 774 C CA . VAL A 1 98 ? 9.318 -2.173 -24.643 1.00 97.62 98 VAL A CA 1
ATOM 775 C C . VAL A 1 98 ? 10.062 -1.761 -23.370 1.00 97.62 98 VAL A C 1
ATOM 777 O O . VAL A 1 98 ? 9.502 -1.062 -22.527 1.00 97.62 98 VAL A O 1
ATOM 780 N N . GLU A 1 99 ? 11.335 -2.141 -23.248 1.00 97.12 99 GLU A N 1
ATOM 781 C CA . GLU A 1 99 ? 12.144 -1.909 -22.048 1.00 97.12 99 GLU A CA 1
ATOM 782 C C . GLU A 1 99 ? 12.403 -0.421 -21.820 1.00 97.12 99 GLU A C 1
ATOM 784 O O . GLU A 1 99 ? 12.279 0.074 -20.700 1.00 97.12 99 GLU A O 1
ATOM 789 N N . LEU A 1 100 ? 12.718 0.322 -22.883 1.00 97.75 100 LEU A N 1
ATOM 790 C CA . LEU A 1 100 ? 12.933 1.765 -22.777 1.00 97.75 100 LEU A CA 1
ATOM 791 C C . LEU A 1 100 ? 11.663 2.502 -22.334 1.00 97.75 100 LEU A C 1
ATOM 793 O O . LEU A 1 100 ? 11.741 3.416 -21.511 1.00 97.75 100 LEU A O 1
ATOM 797 N N . ASN A 1 101 ? 10.494 2.101 -22.846 1.00 98.38 101 ASN A N 1
ATOM 798 C CA . ASN A 1 101 ? 9.215 2.656 -22.405 1.00 98.38 101 ASN A CA 1
ATOM 799 C C . ASN A 1 101 ? 8.931 2.299 -20.933 1.00 98.38 101 ASN A C 1
ATOM 801 O O . ASN A 1 101 ? 8.551 3.179 -20.163 1.00 98.38 101 ASN A O 1
ATOM 805 N N . TYR A 1 102 ? 9.173 1.058 -20.507 1.00 98.44 102 TYR A N 1
ATOM 806 C CA . TYR A 1 102 ? 9.051 0.666 -19.098 1.00 98.44 102 TYR A CA 1
ATOM 807 C C . TYR A 1 102 ? 9.960 1.504 -18.179 1.00 98.44 102 TYR A C 1
ATOM 809 O O . TYR A 1 102 ? 9.484 2.108 -17.214 1.00 98.44 102 TYR A O 1
ATOM 817 N N . ASN A 1 103 ? 11.249 1.609 -18.516 1.00 97.94 103 ASN A N 1
ATOM 818 C CA . ASN A 1 103 ? 12.243 2.321 -17.712 1.00 97.94 103 ASN A CA 1
ATOM 819 C C . ASN A 1 103 ? 11.957 3.828 -17.623 1.00 97.94 103 ASN A C 1
ATOM 821 O O . ASN A 1 103 ? 12.103 4.423 -16.555 1.00 97.94 103 ASN A O 1
ATOM 825 N N . LEU A 1 104 ? 11.513 4.461 -18.715 1.00 98.50 104 LEU A N 1
ATOM 826 C CA . LEU A 1 104 ? 11.078 5.861 -18.676 1.00 98.50 104 LEU A CA 1
ATOM 827 C C . LEU A 1 104 ? 9.823 6.040 -17.822 1.00 98.50 104 LEU A C 1
ATOM 829 O O . LEU A 1 104 ? 9.768 6.985 -17.037 1.00 98.50 104 LEU A O 1
ATOM 833 N N . GLY A 1 105 ? 8.847 5.134 -17.939 1.00 98.31 105 GLY A N 1
ATOM 834 C CA . GLY A 1 105 ? 7.664 5.130 -17.081 1.00 98.31 105 GLY A CA 1
ATOM 835 C C . GLY A 1 105 ? 8.040 5.106 -15.598 1.00 98.31 105 GLY A C 1
ATOM 836 O O . GLY A 1 105 ? 7.594 5.968 -14.844 1.00 98.31 105 GLY A O 1
ATOM 837 N N . TYR A 1 106 ? 8.950 4.202 -15.223 1.00 98.12 106 TYR A N 1
ATOM 838 C CA . TYR A 1 106 ? 9.469 4.066 -13.860 1.00 98.12 106 TYR A CA 1
ATOM 839 C C . TYR A 1 106 ? 10.146 5.338 -13.349 1.00 98.12 106 TYR A C 1
ATOM 841 O O . TYR A 1 106 ? 9.837 5.806 -12.254 1.00 98.12 106 TYR A O 1
ATOM 849 N N . ILE A 1 107 ? 11.031 5.946 -14.144 1.00 98.44 107 ILE A N 1
ATOM 850 C CA . ILE A 1 107 ? 11.704 7.181 -13.722 1.00 98.44 107 ILE A CA 1
ATOM 851 C C . ILE A 1 107 ? 10.696 8.316 -13.520 1.00 98.44 107 ILE A C 1
ATOM 853 O O . ILE A 1 107 ? 10.794 9.060 -12.540 1.00 98.44 107 ILE A O 1
ATOM 857 N N . TYR A 1 108 ? 9.731 8.466 -14.431 1.00 98.69 108 TYR A N 1
ATOM 858 C CA . TYR A 1 108 ? 8.741 9.530 -14.308 1.00 98.69 108 TYR A CA 1
ATOM 859 C C . TYR A 1 108 ? 7.806 9.336 -13.110 1.00 98.69 108 TYR A C 1
ATOM 861 O O . TYR A 1 108 ? 7.477 10.331 -12.467 1.00 98.69 108 TYR A O 1
ATOM 869 N N . ASP A 1 109 ? 7.437 8.096 -12.779 1.00 97.62 109 ASP A N 1
ATOM 870 C CA . ASP A 1 109 ? 6.586 7.785 -11.625 1.00 97.62 109 ASP A CA 1
ATOM 871 C C . ASP A 1 109 ? 7.325 8.037 -10.301 1.00 97.62 109 ASP A C 1
ATOM 873 O O . ASP A 1 109 ? 6.923 8.878 -9.499 1.00 97.62 109 ASP A O 1
ATOM 877 N N . PHE A 1 110 ? 8.468 7.377 -10.099 1.00 96.31 110 PHE A N 1
ATOM 878 C CA . PHE A 1 110 ? 9.115 7.312 -8.784 1.00 96.31 110 PHE A CA 1
ATOM 879 C C . PHE A 1 110 ? 10.127 8.428 -8.506 1.00 96.31 110 PHE A C 1
ATOM 881 O O . PHE A 1 110 ? 10.417 8.703 -7.343 1.00 96.31 110 PHE A O 1
ATOM 888 N N . HIS A 1 111 ? 10.682 9.069 -9.539 1.00 96.94 111 HIS A N 1
ATOM 889 C CA . HIS A 1 111 ? 11.787 10.024 -9.364 1.00 96.94 111 HIS A CA 1
ATOM 890 C C . HIS A 1 111 ? 11.482 11.433 -9.862 1.00 96.94 111 HIS A C 1
ATOM 892 O O . HIS A 1 111 ? 12.109 12.388 -9.404 1.00 96.94 111 HIS A O 1
ATOM 898 N N . LYS A 1 112 ? 10.538 11.587 -10.795 1.00 97.31 112 LYS A N 1
ATOM 899 C CA . LYS A 1 112 ? 10.080 12.908 -11.257 1.00 97.31 112 LYS A CA 1
ATOM 900 C C . LYS A 1 112 ? 8.696 13.287 -10.747 1.00 97.31 112 LYS A C 1
ATOM 902 O O . LYS A 1 112 ? 8.317 14.441 -10.928 1.00 97.31 112 LYS A O 1
ATOM 907 N N . SER A 1 113 ? 7.971 12.356 -10.124 1.00 96.25 113 SER A N 1
ATOM 908 C CA . SER A 1 113 ? 6.599 12.565 -9.650 1.00 96.25 113 SER A CA 1
ATOM 909 C C . SER A 1 113 ? 5.687 13.141 -10.745 1.00 96.25 113 SER A C 1
ATOM 911 O O . SER A 1 113 ? 4.864 14.017 -10.490 1.00 96.25 113 SER A O 1
ATOM 913 N N . ASP A 1 114 ? 5.855 12.666 -11.985 1.00 98.12 114 ASP A N 1
ATOM 914 C CA . ASP A 1 114 ? 5.093 13.075 -13.171 1.00 98.12 114 ASP A CA 1
ATOM 915 C C . ASP A 1 114 ? 4.221 11.893 -13.646 1.00 98.12 114 ASP A C 1
ATOM 917 O O . ASP A 1 114 ? 4.570 11.182 -14.602 1.00 98.12 114 ASP A O 1
ATOM 921 N N . PRO A 1 115 ? 3.072 11.646 -12.982 1.00 96.94 115 PRO A N 1
ATOM 922 C CA . PRO A 1 115 ? 2.214 10.499 -13.280 1.00 96.94 115 PRO A CA 1
ATOM 923 C C . PRO A 1 115 ? 1.616 10.561 -14.691 1.00 96.94 115 PRO A C 1
ATOM 925 O O . PRO A 1 115 ? 1.255 9.531 -15.263 1.00 96.94 115 PRO A O 1
ATOM 928 N N . ALA A 1 116 ? 1.514 11.751 -15.292 1.00 98.19 116 ALA A N 1
ATOM 929 C CA . ALA A 1 116 ? 1.015 11.912 -16.653 1.00 98.19 116 ALA A CA 1
ATOM 930 C C . ALA A 1 116 ? 1.999 11.334 -17.682 1.00 98.19 116 ALA A C 1
ATOM 932 O O . ALA A 1 116 ? 1.594 10.551 -18.549 1.00 98.19 116 ALA A O 1
ATOM 933 N N . LYS A 1 117 ? 3.294 11.663 -17.569 1.00 98.19 117 LYS A N 1
ATOM 934 C CA . LYS A 1 117 ? 4.326 11.062 -18.428 1.00 98.19 117 LYS A CA 1
ATOM 935 C C . LYS A 1 117 ? 4.521 9.584 -18.133 1.00 98.19 117 LYS A C 1
ATOM 937 O O . LYS A 1 117 ? 4.608 8.809 -19.085 1.00 98.19 117 LYS A O 1
ATOM 942 N N . ALA A 1 118 ? 4.518 9.190 -16.859 1.00 98.56 118 ALA A N 1
ATOM 943 C CA . ALA A 1 118 ? 4.609 7.785 -16.472 1.00 98.56 118 ALA A CA 1
ATOM 944 C C . ALA A 1 118 ? 3.523 6.947 -17.162 1.00 98.56 118 ALA A C 1
ATOM 946 O O . ALA A 1 118 ? 3.832 5.989 -17.871 1.00 98.56 118 ALA A O 1
ATOM 947 N N . LYS A 1 119 ? 2.255 7.384 -17.077 1.00 98.62 119 LYS A N 1
ATOM 948 C CA . LYS A 1 119 ? 1.131 6.728 -17.761 1.00 98.62 119 LYS A CA 1
ATOM 949 C C . LYS A 1 119 ? 1.334 6.597 -19.267 1.00 98.62 119 LYS A C 1
ATOM 951 O O . LYS A 1 119 ? 1.005 5.552 -19.821 1.00 98.62 119 LYS A O 1
ATOM 956 N N . ASN A 1 120 ? 1.853 7.628 -19.936 1.00 98.31 120 ASN A N 1
ATOM 957 C CA . ASN A 1 120 ? 2.094 7.594 -21.382 1.00 98.31 120 ASN A CA 1
ATOM 958 C C . ASN A 1 120 ? 3.102 6.494 -21.753 1.00 98.31 120 ASN A C 1
ATOM 960 O O . ASN A 1 120 ? 2.805 5.645 -22.593 1.00 98.31 120 ASN A O 1
ATOM 964 N N . TYR A 1 121 ? 4.256 6.469 -21.085 1.00 98.56 121 TYR A N 1
ATOM 965 C CA . TYR A 1 121 ? 5.302 5.483 -21.354 1.00 98.56 121 TYR A CA 1
ATOM 966 C C . TYR A 1 121 ? 4.883 4.059 -20.974 1.00 98.56 121 TYR A C 1
ATOM 968 O O . TYR A 1 121 ? 5.037 3.141 -21.776 1.00 98.56 121 TYR A O 1
ATOM 976 N N . TYR A 1 122 ? 4.246 3.870 -19.819 1.00 98.69 122 TYR A N 1
ATOM 977 C CA . TYR A 1 122 ? 3.697 2.569 -19.439 1.00 98.69 122 TYR A CA 1
ATOM 978 C C . TYR A 1 122 ? 2.604 2.076 -20.400 1.00 98.69 122 TYR A C 1
ATOM 980 O O . TYR A 1 122 ? 2.590 0.904 -20.773 1.00 98.69 122 TYR A O 1
ATOM 988 N N . SER A 1 123 ? 1.725 2.962 -20.881 1.00 98.31 123 SER A N 1
ATOM 989 C CA . SER A 1 123 ? 0.706 2.591 -21.877 1.00 98.31 123 SER A CA 1
ATOM 990 C C . SER A 1 123 ? 1.335 2.152 -23.201 1.00 98.31 123 SER A C 1
ATOM 992 O O . SER A 1 123 ? 0.847 1.217 -23.832 1.00 98.31 123 SER A O 1
ATOM 994 N N . LYS A 1 124 ? 2.433 2.794 -23.626 1.00 98.38 124 LYS A N 1
ATOM 995 C CA . LYS A 1 124 ? 3.206 2.359 -24.799 1.00 98.38 124 LYS A CA 1
ATOM 996 C C . LYS A 1 124 ? 3.855 0.998 -24.572 1.00 98.38 124 LYS A C 1
ATOM 998 O O . LYS A 1 124 ? 3.743 0.149 -25.446 1.00 98.38 124 LYS A O 1
ATOM 1003 N N . CYS A 1 125 ? 4.457 0.773 -23.402 1.00 98.31 125 CYS A N 1
ATOM 1004 C CA . CYS A 1 125 ? 5.034 -0.519 -23.022 1.00 98.31 125 CYS A CA 1
ATOM 1005 C C . CYS A 1 125 ? 4.011 -1.658 -23.179 1.00 98.31 125 CYS A C 1
ATOM 1007 O O . CYS A 1 125 ? 4.267 -2.613 -23.904 1.00 98.31 125 CYS A O 1
ATOM 1009 N N . LEU A 1 126 ? 2.816 -1.519 -22.593 1.00 98.25 126 LEU A N 1
ATOM 1010 C CA . LEU A 1 126 ? 1.763 -2.541 -22.688 1.00 98.25 126 LEU A CA 1
ATOM 1011 C C . LEU A 1 126 ? 1.129 -2.657 -24.075 1.00 98.25 126 LEU A C 1
ATOM 1013 O O . LEU A 1 126 ? 0.643 -3.723 -24.435 1.00 98.25 126 LEU A O 1
ATOM 1017 N N . LYS A 1 127 ? 1.101 -1.575 -24.860 1.00 98.31 127 LYS A N 1
ATOM 1018 C CA . LYS A 1 127 ? 0.636 -1.640 -26.251 1.00 98.31 127 LYS A CA 1
ATOM 1019 C C . LYS A 1 127 ? 1.585 -2.472 -27.116 1.00 98.31 127 LYS A C 1
ATOM 1021 O O . LYS A 1 127 ? 1.117 -3.166 -28.013 1.00 98.31 127 LYS A O 1
ATOM 1026 N N . LEU A 1 128 ? 2.889 -2.355 -26.873 1.00 98.12 128 LEU A N 1
ATOM 1027 C CA . LEU A 1 128 ? 3.922 -3.079 -27.609 1.00 98.12 128 LEU A CA 1
ATOM 1028 C C . LEU A 1 128 ? 3.982 -4.549 -27.195 1.00 98.12 128 LEU A C 1
ATOM 1030 O O . LEU A 1 128 ? 4.050 -5.416 -28.061 1.00 98.12 128 LEU A O 1
ATOM 1034 N N . ASP A 1 129 ? 3.930 -4.823 -25.892 1.00 98.00 129 ASP A N 1
ATOM 1035 C CA . ASP A 1 129 ? 3.999 -6.184 -25.372 1.00 98.00 129 ASP A CA 1
ATOM 1036 C C . ASP A 1 129 ? 3.131 -6.363 -24.108 1.00 98.00 129 ASP A C 1
ATOM 1038 O O . ASP A 1 129 ? 3.608 -6.204 -22.980 1.00 98.00 129 ASP A O 1
ATOM 1042 N N . PRO A 1 130 ? 1.833 -6.687 -24.269 1.00 97.44 130 PRO A N 1
ATOM 1043 C CA . PRO A 1 130 ? 0.889 -6.798 -23.155 1.00 97.44 130 PRO A CA 1
ATOM 1044 C C . PRO A 1 130 ? 1.077 -8.057 -22.297 1.00 97.44 130 PRO A C 1
ATOM 1046 O O . PRO A 1 130 ? 0.395 -8.199 -21.284 1.00 97.44 130 PRO A O 1
ATOM 1049 N N . LYS A 1 131 ? 1.941 -8.998 -22.701 1.00 97.69 131 LYS A N 1
ATOM 1050 C CA . LYS A 1 131 ? 2.213 -10.248 -21.964 1.00 97.69 131 LYS A CA 1
ATOM 1051 C C . LYS A 1 131 ? 3.708 -10.502 -21.755 1.00 97.69 131 LYS A C 1
ATOM 1053 O O . LYS A 1 131 ? 4.099 -11.610 -21.404 1.00 97.69 131 LYS A O 1
ATOM 1058 N N . GLY A 1 132 ? 4.531 -9.492 -22.012 1.00 96.19 132 GLY A N 1
ATOM 1059 C CA . GLY A 1 132 ? 5.977 -9.573 -21.901 1.00 96.19 132 GLY A CA 1
ATOM 1060 C C . GLY A 1 132 ? 6.484 -9.519 -20.474 1.00 96.19 132 GLY A C 1
ATOM 1061 O O . GLY A 1 132 ? 5.740 -9.267 -19.528 1.00 96.19 132 GLY A O 1
ATOM 1062 N N . GLN A 1 133 ? 7.806 -9.623 -20.341 1.00 95.88 133 GLN A N 1
ATOM 1063 C CA . GLN A 1 133 ? 8.497 -9.622 -19.046 1.00 95.88 133 GLN A CA 1
ATOM 1064 C C . GLN A 1 133 ? 8.234 -8.373 -18.184 1.00 95.88 133 GLN A C 1
ATOM 1066 O O . GLN A 1 133 ? 8.361 -8.423 -16.965 1.00 95.88 133 GLN A O 1
ATOM 1071 N N . PHE A 1 134 ? 7.877 -7.241 -18.800 1.00 96.88 134 PHE A N 1
ATOM 1072 C CA . PHE A 1 134 ? 7.571 -5.995 -18.088 1.00 96.88 134 PHE A CA 1
ATOM 1073 C C . PHE A 1 134 ? 6.071 -5.784 -17.860 1.00 96.88 134 PHE A C 1
ATOM 1075 O O . PHE A 1 134 ? 5.694 -4.837 -17.167 1.00 96.88 134 PHE A O 1
ATOM 1082 N N . ALA A 1 135 ? 5.205 -6.616 -18.447 1.00 97.94 135 ALA A N 1
ATOM 1083 C CA . ALA A 1 135 ? 3.772 -6.360 -18.490 1.00 97.94 135 ALA A CA 1
ATOM 1084 C C . ALA A 1 135 ? 3.141 -6.374 -17.094 1.00 97.94 135 ALA A C 1
ATOM 1086 O O . ALA A 1 135 ? 2.430 -5.431 -16.753 1.00 97.94 135 ALA A O 1
ATOM 1087 N N . GLU A 1 136 ? 3.450 -7.374 -16.260 1.00 97.69 136 GLU A N 1
ATOM 1088 C CA . GLU A 1 136 ? 2.885 -7.497 -14.909 1.00 97.69 136 GLU A CA 1
ATOM 1089 C C . GLU A 1 136 ? 3.164 -6.247 -14.060 1.00 97.69 136 GLU A C 1
ATOM 1091 O O . GLU A 1 136 ? 2.233 -5.593 -13.584 1.00 97.69 136 GLU A O 1
ATOM 1096 N N . ASN A 1 137 ? 4.433 -5.840 -13.958 1.00 97.44 137 ASN A N 1
ATOM 1097 C CA . ASN A 1 137 ? 4.823 -4.636 -13.221 1.00 97.44 137 ASN A CA 1
ATOM 1098 C C . ASN A 1 137 ? 4.217 -3.367 -13.832 1.00 97.44 137 ASN A C 1
ATOM 1100 O O . ASN A 1 137 ? 3.756 -2.489 -13.106 1.00 97.44 137 ASN A O 1
ATOM 1104 N N . THR A 1 138 ? 4.161 -3.271 -15.162 1.00 98.50 138 THR A N 1
ATOM 1105 C CA . THR A 1 138 ? 3.578 -2.104 -15.838 1.00 98.50 138 THR A CA 1
ATOM 1106 C C . THR A 1 138 ? 2.084 -1.964 -15.547 1.00 98.50 138 THR A C 1
ATOM 1108 O O . THR A 1 138 ? 1.614 -0.862 -15.254 1.00 98.50 138 THR A O 1
ATOM 1111 N N . TYR A 1 139 ? 1.338 -3.071 -15.575 1.00 98.69 139 TYR A N 1
ATOM 1112 C CA . TYR A 1 139 ? -0.061 -3.108 -15.159 1.00 98.69 139 TYR A CA 1
ATOM 1113 C C . TYR A 1 139 ? -0.220 -2.694 -13.689 1.00 98.69 139 TYR A C 1
ATOM 1115 O O . TYR A 1 139 ? -1.084 -1.872 -13.381 1.00 98.69 139 TYR A O 1
ATOM 1123 N N . LEU A 1 140 ? 0.625 -3.200 -12.783 1.00 98.69 140 LEU A N 1
ATOM 1124 C CA . LEU A 1 140 ? 0.588 -2.830 -11.364 1.00 98.69 140 LEU A CA 1
ATOM 1125 C C . LEU A 1 140 ? 0.852 -1.330 -11.145 1.00 98.69 140 LEU A C 1
ATOM 1127 O O . LEU A 1 140 ? 0.111 -0.685 -10.397 1.00 98.69 140 LEU A O 1
ATOM 1131 N N . TYR A 1 141 ? 1.853 -0.752 -11.816 1.00 98.62 141 TYR A N 1
ATOM 1132 C CA . TYR A 1 141 ? 2.180 0.673 -11.698 1.00 98.62 141 TYR A CA 1
ATOM 1133 C C . TYR A 1 141 ? 1.085 1.569 -12.280 1.00 98.62 141 TYR A C 1
ATOM 1135 O O . TYR A 1 141 ? 0.629 2.494 -11.606 1.00 98.62 141 TYR A O 1
ATOM 1143 N N . LEU A 1 142 ? 0.573 1.268 -13.479 1.00 98.62 142 LEU A N 1
ATOM 1144 C CA . LEU A 1 142 ? -0.573 2.001 -14.027 1.00 98.62 142 LEU A CA 1
ATOM 1145 C C . LEU A 1 142 ? -1.807 1.885 -13.131 1.00 98.62 142 LEU A C 1
ATOM 1147 O O . LEU A 1 142 ? -2.495 2.882 -12.907 1.00 98.62 142 LEU A O 1
ATOM 1151 N N . GLY A 1 143 ? -2.076 0.689 -12.602 1.00 98.62 143 GLY A N 1
ATOM 1152 C CA . GLY A 1 143 ? -3.158 0.453 -11.653 1.00 98.62 143 GLY A CA 1
ATOM 1153 C C . GLY A 1 143 ? -3.030 1.342 -10.419 1.00 98.62 143 GLY A C 1
ATOM 1154 O O . GLY A 1 143 ? -3.992 2.017 -10.056 1.00 98.62 143 GLY A O 1
ATOM 1155 N N . LYS A 1 144 ? -1.825 1.433 -9.840 1.00 98.62 144 LYS A N 1
ATOM 1156 C CA . LYS A 1 144 ? -1.530 2.279 -8.672 1.00 98.62 144 LYS A CA 1
ATOM 1157 C C . LYS A 1 144 ? -1.748 3.761 -8.968 1.00 98.62 144 LYS A C 1
ATOM 1159 O O . LYS A 1 144 ? -2.351 4.463 -8.150 1.00 98.62 144 LYS A O 1
ATOM 1164 N N . ILE A 1 145 ? -1.291 4.237 -10.128 1.00 98.56 145 ILE A N 1
ATOM 1165 C CA . ILE A 1 145 ? -1.494 5.631 -10.541 1.00 98.56 145 ILE A CA 1
ATOM 1166 C C . ILE A 1 145 ? -2.996 5.920 -10.650 1.00 98.56 145 ILE A C 1
ATOM 1168 O O . ILE A 1 145 ? -3.486 6.868 -10.039 1.00 98.56 145 ILE A O 1
ATOM 1172 N N . TYR A 1 146 ? -3.755 5.075 -11.356 1.00 98.81 146 TYR A N 1
ATOM 1173 C CA . TYR A 1 146 ? -5.200 5.264 -11.498 1.00 98.81 146 TYR A CA 1
ATOM 1174 C C . TYR A 1 146 ? -5.957 5.146 -10.170 1.00 98.81 146 TYR A C 1
ATOM 1176 O O . TYR A 1 146 ? -6.898 5.905 -9.948 1.00 98.81 146 TYR A O 1
ATOM 1184 N N . PHE A 1 147 ? -5.541 4.248 -9.275 1.00 98.69 147 PHE A N 1
ATOM 1185 C CA . PHE A 1 147 ? -6.119 4.118 -7.937 1.00 98.69 147 PHE A CA 1
ATOM 1186 C C . PHE A 1 147 ? -5.920 5.395 -7.113 1.00 98.69 147 PHE A C 1
ATOM 1188 O O . PHE A 1 147 ? -6.866 5.895 -6.509 1.00 98.69 147 PHE A O 1
ATOM 1195 N N . THR A 1 148 ? -4.712 5.964 -7.147 1.00 97.88 148 THR A N 1
ATOM 1196 C CA . THR A 1 148 ? -4.377 7.226 -6.462 1.00 97.88 148 THR A CA 1
ATOM 1197 C C . THR A 1 148 ? -5.189 8.399 -7.022 1.00 97.88 148 THR A C 1
ATOM 1199 O O . THR A 1 148 ? -5.685 9.233 -6.267 1.00 97.88 148 THR A O 1
ATOM 1202 N N . GLU A 1 149 ? -5.417 8.421 -8.338 1.00 97.75 149 GLU A N 1
ATOM 1203 C CA . GLU A 1 149 ? -6.310 9.376 -9.014 1.00 97.75 149 GLU A CA 1
ATOM 1204 C C . GLU A 1 149 ? -7.807 9.102 -8.760 1.00 97.75 149 GLU A C 1
ATOM 1206 O O . GLU A 1 149 ? -8.659 9.806 -9.301 1.00 97.75 149 GLU A O 1
ATOM 1211 N N . LYS A 1 150 ? -8.147 8.079 -7.961 1.00 98.25 150 LYS A N 1
ATOM 1212 C CA . LYS A 1 150 ? -9.516 7.595 -7.699 1.00 98.25 150 LYS A CA 1
ATOM 1213 C C . LYS A 1 150 ? -10.268 7.149 -8.961 1.00 98.25 150 LYS A C 1
ATOM 1215 O O . LYS A 1 150 ? -11.488 7.002 -8.944 1.00 98.25 150 LYS A O 1
ATOM 1220 N N . ASN A 1 151 ? -9.556 6.890 -10.058 1.00 98.38 151 ASN A N 1
ATOM 1221 C CA . ASN A 1 151 ? -10.112 6.317 -11.278 1.00 98.38 151 ASN A CA 1
ATOM 1222 C C . ASN A 1 151 ? -10.148 4.787 -11.162 1.00 98.38 151 ASN A C 1
ATOM 1224 O O . ASN A 1 151 ? -9.373 4.067 -11.799 1.00 98.38 151 ASN A O 1
ATOM 1228 N N . TYR A 1 152 ? -11.035 4.295 -10.296 1.00 98.44 152 TYR A N 1
ATOM 1229 C CA . TYR A 1 152 ? -11.081 2.881 -9.928 1.00 98.44 152 TYR A CA 1
ATOM 1230 C C . TYR A 1 152 ? -11.401 1.962 -11.110 1.00 98.44 152 TYR A C 1
ATOM 1232 O O . TYR A 1 152 ? -10.854 0.869 -11.172 1.00 98.44 152 TYR A O 1
ATOM 1240 N N . ASP A 1 153 ? -12.198 2.398 -12.090 1.00 98.12 153 ASP A N 1
ATOM 1241 C CA . ASP A 1 153 ? -12.502 1.579 -13.272 1.00 98.12 153 ASP A CA 1
ATOM 1242 C C . ASP A 1 153 ? -11.251 1.302 -14.115 1.00 98.12 153 ASP A C 1
ATOM 1244 O O . ASP A 1 153 ? -11.003 0.162 -14.519 1.00 98.12 153 ASP A O 1
ATOM 1248 N N . LYS A 1 154 ? -10.412 2.324 -14.336 1.00 98.44 154 LYS A N 1
ATOM 1249 C CA . LYS A 1 154 ? -9.133 2.128 -15.027 1.00 98.44 154 LYS A CA 1
ATOM 1250 C C . LYS A 1 154 ? -8.166 1.311 -14.182 1.00 98.44 154 LYS A C 1
ATOM 1252 O O . LYS A 1 154 ? -7.515 0.433 -14.740 1.00 98.44 154 LYS A O 1
ATOM 1257 N N . ALA A 1 155 ? -8.107 1.546 -12.871 1.00 98.81 155 ALA A N 1
ATOM 1258 C CA . ALA A 1 155 ? -7.270 0.761 -11.965 1.00 98.81 155 ALA A CA 1
ATOM 1259 C C . ALA A 1 155 ? -7.634 -0.733 -12.007 1.00 98.81 155 ALA A C 1
ATOM 1261 O O . ALA A 1 155 ? -6.760 -1.572 -12.213 1.00 98.81 155 ALA A O 1
ATOM 1262 N N . ILE A 1 156 ? -8.930 -1.057 -11.934 1.00 98.81 156 ILE A N 1
ATOM 1263 C CA . ILE A 1 156 ? -9.456 -2.423 -12.058 1.00 98.81 156 ILE A CA 1
ATOM 1264 C C . ILE A 1 156 ? -9.029 -3.053 -13.382 1.00 98.81 156 ILE A C 1
ATOM 1266 O O . ILE A 1 156 ? -8.586 -4.198 -13.393 1.00 98.81 156 ILE A O 1
ATOM 1270 N N . ALA A 1 157 ? -9.139 -2.328 -14.500 1.00 98.50 157 ALA A N 1
ATOM 1271 C CA . ALA A 1 157 ? -8.718 -2.851 -15.796 1.00 98.50 157 ALA A CA 1
ATOM 1272 C C . ALA A 1 157 ? -7.225 -3.221 -15.810 1.00 98.50 157 ALA A C 1
ATOM 1274 O O . ALA A 1 157 ? -6.870 -4.285 -16.317 1.00 98.50 157 ALA A O 1
ATOM 1275 N N . GLN A 1 158 ? -6.364 -2.390 -15.213 1.00 98.69 158 GLN A N 1
ATOM 1276 C CA . GLN A 1 158 ? -4.930 -2.678 -15.158 1.00 98.69 158 GLN A CA 1
ATOM 1277 C C . GLN A 1 158 ? -4.615 -3.850 -14.230 1.00 98.69 158 GLN A C 1
ATOM 1279 O O . GLN A 1 158 ? -3.925 -4.779 -14.635 1.00 98.69 158 GLN A O 1
ATOM 1284 N N . TYR A 1 159 ? -5.164 -3.866 -13.015 1.00 98.75 159 TYR A N 1
ATOM 1285 C CA . TYR A 1 159 ? -4.905 -4.959 -12.080 1.00 98.75 159 TYR A CA 1
ATOM 1286 C C . TYR A 1 159 ? -5.476 -6.301 -12.564 1.00 98.75 159 TYR A C 1
ATOM 1288 O O . TYR A 1 159 ? -4.859 -7.336 -12.329 1.00 98.75 159 TYR A O 1
ATOM 1296 N N . LYS A 1 160 ? -6.583 -6.306 -13.324 1.00 98.50 160 LYS A N 1
ATOM 1297 C CA . LYS A 1 160 ? -7.045 -7.504 -14.048 1.00 98.50 160 LYS A CA 1
ATOM 1298 C C . LYS A 1 160 ? -6.041 -7.966 -15.099 1.00 98.50 160 LYS A C 1
ATOM 1300 O O . LYS A 1 160 ? -5.840 -9.167 -15.236 1.00 98.50 160 LYS A O 1
ATOM 1305 N N . GLY A 1 161 ? -5.427 -7.026 -15.820 1.00 98.12 161 GLY A N 1
ATOM 1306 C CA . GLY A 1 161 ? -4.336 -7.306 -16.752 1.00 98.12 161 GLY A CA 1
ATOM 1307 C C . GLY A 1 161 ? -3.176 -8.026 -16.065 1.00 98.12 161 GLY A C 1
ATOM 1308 O O . GLY A 1 161 ? -2.798 -9.103 -16.511 1.00 98.12 161 GLY A O 1
ATOM 1309 N N . ALA A 1 162 ? -2.696 -7.498 -14.932 1.00 98.19 162 ALA A N 1
ATOM 1310 C CA . ALA A 1 162 ? -1.647 -8.138 -14.132 1.00 98.19 162 ALA A CA 1
ATOM 1311 C C . ALA A 1 162 ? -2.059 -9.536 -13.634 1.00 98.19 162 ALA A C 1
ATOM 1313 O O . ALA A 1 162 ? -1.351 -10.510 -13.869 1.00 98.19 162 ALA A O 1
ATOM 1314 N N . ALA A 1 163 ? -3.235 -9.665 -13.009 1.00 97.50 163 ALA A N 1
ATOM 1315 C CA . ALA A 1 163 ? -3.709 -10.941 -12.467 1.00 97.50 163 ALA A CA 1
ATOM 1316 C C . ALA A 1 163 ? -3.895 -12.025 -13.549 1.00 97.50 163 ALA A C 1
ATOM 1318 O O . ALA A 1 163 ? -3.713 -13.212 -13.279 1.00 97.50 163 ALA A O 1
ATOM 1319 N N . ALA A 1 164 ? -4.233 -11.637 -14.784 1.00 97.38 164 ALA A N 1
ATOM 1320 C CA . ALA A 1 164 ? -4.410 -12.565 -15.899 1.00 97.38 164 ALA A CA 1
ATOM 1321 C C . ALA A 1 164 ? -3.100 -13.200 -16.393 1.00 97.38 164 ALA A C 1
ATOM 1323 O O . ALA A 1 164 ? -3.161 -14.255 -17.030 1.00 97.38 164 ALA A O 1
ATOM 1324 N N . LEU A 1 165 ? -1.942 -12.592 -16.106 1.00 96.94 165 LEU A N 1
ATOM 1325 C CA . LEU A 1 165 ? -0.631 -13.149 -16.459 1.00 96.94 165 LEU A CA 1
ATOM 1326 C C . LEU A 1 165 ? -0.263 -14.349 -15.579 1.00 96.94 165 LEU A C 1
ATOM 1328 O O . LEU A 1 165 ? 0.423 -15.247 -16.052 1.00 96.94 165 LEU A O 1
ATOM 1332 N N . LYS A 1 166 ? -0.816 -14.423 -14.357 1.00 92.38 166 LYS A N 1
ATOM 1333 C CA . LYS A 1 166 ? -0.558 -15.496 -13.377 1.00 92.38 166 LYS A CA 1
ATOM 1334 C C . LYS A 1 166 ? 0.929 -15.664 -13.032 1.00 92.38 166 LYS A C 1
ATOM 1336 O O . LYS A 1 166 ? 1.370 -16.772 -12.731 1.00 92.38 166 LYS A O 1
ATOM 1341 N N . ASP A 1 167 ? 1.661 -14.558 -13.053 1.00 92.88 167 ASP A N 1
ATOM 1342 C CA . ASP A 1 167 ? 3.067 -14.494 -12.670 1.00 92.88 167 ASP A CA 1
ATOM 1343 C C . ASP A 1 167 ? 3.215 -14.295 -11.148 1.00 92.88 167 ASP A C 1
ATOM 1345 O O . ASP A 1 167 ? 2.252 -14.380 -10.375 1.00 92.88 167 ASP A O 1
ATOM 1349 N N . SER A 1 168 ? 4.448 -14.067 -10.689 1.00 92.25 168 SER A N 1
ATOM 1350 C CA . SER A 1 168 ? 4.795 -14.003 -9.266 1.00 92.25 168 SER A CA 1
ATOM 1351 C C . SER A 1 168 ? 4.041 -12.932 -8.472 1.00 92.25 168 SER A C 1
ATOM 1353 O O . SER A 1 168 ? 3.873 -13.096 -7.265 1.00 92.25 168 SER A O 1
ATOM 1355 N N . ASN A 1 169 ? 3.567 -11.854 -9.110 1.00 94.75 169 ASN A N 1
ATOM 1356 C CA . ASN A 1 169 ? 2.825 -10.787 -8.435 1.00 94.75 169 ASN A CA 1
ATOM 1357 C C . ASN A 1 169 ? 1.302 -10.905 -8.610 1.00 94.75 169 ASN A C 1
ATOM 1359 O O . ASN A 1 169 ? 0.577 -9.969 -8.256 1.00 94.75 169 ASN A O 1
ATOM 1363 N N . ALA A 1 170 ? 0.783 -12.049 -9.071 1.00 96.12 170 ALA A N 1
ATOM 1364 C CA . ALA A 1 170 ? -0.656 -12.277 -9.194 1.00 96.12 170 ALA A CA 1
ATOM 1365 C C . ALA A 1 170 ? -1.404 -12.016 -7.873 1.00 96.12 170 ALA A C 1
ATOM 1367 O O . ALA A 1 170 ? -2.452 -11.371 -7.876 1.00 96.12 170 ALA A O 1
ATOM 1368 N N . GLY A 1 171 ? -0.835 -12.419 -6.729 1.00 97.81 171 GLY A N 1
ATOM 1369 C CA . GLY A 1 171 ? -1.389 -12.103 -5.408 1.00 97.81 171 GLY A CA 1
ATOM 1370 C C . GLY A 1 171 ? -1.495 -10.595 -5.157 1.00 97.81 171 GLY A C 1
ATOM 1371 O O . GLY A 1 171 ? -2.533 -10.107 -4.722 1.00 97.81 171 GLY A O 1
ATOM 1372 N N . VAL A 1 172 ? -0.458 -9.823 -5.495 1.00 98.31 172 VAL A N 1
ATOM 1373 C CA . VAL A 1 172 ? -0.451 -8.357 -5.332 1.00 98.31 172 VAL A CA 1
ATOM 1374 C C . VAL A 1 172 ? -1.506 -7.700 -6.226 1.00 98.31 172 VAL A C 1
ATOM 1376 O O . VAL A 1 172 ? -2.181 -6.756 -5.808 1.00 98.31 172 VAL A O 1
ATOM 1379 N N . ALA A 1 173 ? -1.689 -8.203 -7.447 1.00 98.44 173 ALA A N 1
ATOM 1380 C CA . ALA A 1 173 ? -2.731 -7.729 -8.351 1.00 98.44 173 ALA A CA 1
ATOM 1381 C C . ALA A 1 173 ? -4.141 -7.997 -7.793 1.00 98.44 173 ALA A C 1
ATOM 1383 O O . ALA A 1 173 ? -4.976 -7.091 -7.787 1.00 98.44 173 ALA A O 1
ATOM 1384 N N . LEU A 1 174 ? -4.389 -9.204 -7.275 1.00 98.75 174 LEU A N 1
ATOM 1385 C CA . LEU A 1 174 ? -5.664 -9.600 -6.665 1.00 98.75 174 LEU A CA 1
ATOM 1386 C C . LEU A 1 174 ? -5.984 -8.789 -5.403 1.00 98.75 174 LEU A C 1
ATOM 1388 O O . LEU A 1 174 ? -7.107 -8.308 -5.251 1.00 98.75 174 LEU A O 1
ATOM 1392 N N . TYR A 1 175 ? -4.990 -8.551 -4.543 1.00 98.81 175 TYR A N 1
ATOM 1393 C CA . TYR A 1 175 ? -5.126 -7.662 -3.389 1.00 98.81 175 TYR A CA 1
ATOM 1394 C C . TYR A 1 175 ? -5.594 -6.261 -3.806 1.00 98.81 175 TYR A C 1
ATOM 1396 O O . TYR A 1 175 ? -6.597 -5.750 -3.304 1.00 98.81 175 TYR A O 1
ATOM 1404 N N . ASN A 1 176 ? -4.913 -5.656 -4.784 1.00 98.75 176 ASN A N 1
ATOM 1405 C CA . ASN A 1 176 ? -5.259 -4.318 -5.260 1.00 98.75 176 ASN A CA 1
ATOM 1406 C C . ASN A 1 176 ? -6.615 -4.274 -5.992 1.00 98.75 176 ASN A C 1
ATOM 1408 O O . ASN A 1 176 ? -7.332 -3.276 -5.885 1.00 98.75 176 ASN A O 1
ATOM 1412 N N . LEU A 1 177 ? -7.012 -5.349 -6.690 1.00 98.38 177 LEU A N 1
ATOM 1413 C CA . LEU A 1 177 ? -8.376 -5.500 -7.215 1.00 98.38 177 LEU A CA 1
ATOM 1414 C C . LEU A 1 177 ? -9.407 -5.486 -6.092 1.00 98.38 177 LEU A C 1
ATOM 1416 O O . LEU A 1 177 ? -10.391 -4.750 -6.181 1.00 98.38 177 LEU A O 1
ATOM 1420 N N . GLY A 1 178 ? -9.156 -6.252 -5.031 1.00 98.56 178 GLY A N 1
ATOM 1421 C CA . GLY A 1 178 ? -9.958 -6.269 -3.816 1.00 98.56 178 GLY A CA 1
ATOM 1422 C C . GLY A 1 178 ? -10.198 -4.869 -3.258 1.00 98.56 178 GLY A C 1
ATOM 1423 O O . GLY A 1 178 ? -11.345 -4.458 -3.083 1.00 98.56 178 GLY A O 1
ATOM 1424 N N . LEU A 1 179 ? -9.125 -4.091 -3.086 1.00 98.75 179 LEU A N 1
ATOM 1425 C CA . LEU A 1 179 ? -9.211 -2.699 -2.633 1.00 98.75 179 LEU A CA 1
ATOM 1426 C C . LEU A 1 179 ? -10.042 -1.819 -3.578 1.00 98.75 179 LEU A C 1
ATOM 1428 O O . LEU A 1 179 ? -10.889 -1.050 -3.121 1.00 98.75 179 LEU A O 1
ATOM 1432 N N . CYS A 1 180 ? -9.851 -1.931 -4.896 1.00 98.62 180 CYS A N 1
ATOM 1433 C CA . CYS A 1 180 ? -10.659 -1.181 -5.864 1.00 98.62 180 CYS A CA 1
ATOM 1434 C C . CYS A 1 180 ? -12.151 -1.529 -5.756 1.00 98.62 180 CYS A C 1
ATOM 1436 O O . CYS A 1 180 ? -13.013 -0.650 -5.838 1.00 98.62 180 CYS A O 1
ATOM 1438 N N . TYR A 1 181 ? -12.468 -2.810 -5.565 1.00 98.69 181 TYR A N 1
ATOM 1439 C CA . TYR A 1 181 ? -13.841 -3.276 -5.427 1.00 98.69 181 TYR A CA 1
ATOM 1440 C C . TYR A 1 181 ? -14.482 -2.851 -4.103 1.00 98.69 181 TYR A C 1
ATOM 1442 O O . TYR A 1 181 ? -15.650 -2.468 -4.109 1.00 98.69 181 TYR A O 1
ATOM 1450 N N . ILE A 1 182 ? -13.717 -2.774 -3.009 1.00 98.56 182 ILE A N 1
ATOM 1451 C CA . ILE A 1 182 ? -14.149 -2.137 -1.753 1.00 98.56 182 ILE A CA 1
ATOM 1452 C C . ILE A 1 182 ? -14.509 -0.661 -1.979 1.00 98.56 182 ILE A C 1
ATOM 1454 O O . ILE A 1 182 ? -15.549 -0.196 -1.507 1.00 98.56 182 ILE A O 1
ATOM 1458 N N . LYS A 1 183 ? -13.673 0.097 -2.708 1.00 98.12 183 LYS A N 1
ATOM 1459 C CA . LYS A 1 183 ? -13.925 1.528 -2.975 1.00 98.12 183 LYS A CA 1
ATOM 1460 C C . LYS A 1 183 ? -15.084 1.779 -3.942 1.00 98.12 183 LYS A C 1
ATOM 1462 O O . LYS A 1 183 ? -15.662 2.861 -3.907 1.00 98.12 183 LYS A O 1
ATOM 1467 N N . THR A 1 184 ? -15.437 0.796 -4.769 1.00 97.69 184 THR A N 1
ATOM 1468 C CA . THR A 1 184 ? -16.574 0.857 -5.708 1.00 97.69 184 THR A CA 1
ATOM 1469 C C . THR A 1 184 ? -17.812 0.101 -5.218 1.00 97.69 184 THR A C 1
ATOM 1471 O O . THR A 1 184 ? -18.734 -0.117 -5.998 1.00 97.69 184 THR A O 1
ATOM 1474 N N . ASP A 1 185 ? -17.831 -0.288 -3.938 1.00 97.38 185 ASP A N 1
ATOM 1475 C CA . ASP A 1 185 ? -18.943 -0.966 -3.255 1.00 97.38 185 ASP A CA 1
ATOM 1476 C C . ASP A 1 185 ? -19.363 -2.318 -3.869 1.00 97.38 185 ASP A C 1
ATOM 1478 O O . ASP A 1 185 ? -20.458 -2.829 -3.650 1.00 97.38 185 ASP A O 1
ATOM 1482 N N . LYS A 1 186 ? -18.463 -2.960 -4.622 1.00 98.38 186 LYS A N 1
ATOM 1483 C CA . LYS A 1 186 ? -18.660 -4.295 -5.214 1.00 98.38 186 LYS A CA 1
ATOM 1484 C C . LYS A 1 186 ? -18.131 -5.368 -4.263 1.00 98.38 186 LYS A C 1
ATOM 1486 O O . LYS A 1 186 ? -17.184 -6.090 -4.581 1.00 98.38 186 LYS A O 1
ATOM 1491 N N . LEU A 1 187 ? -18.727 -5.438 -3.074 1.00 98.31 187 LEU A N 1
ATOM 1492 C CA . LEU A 1 187 ? -18.165 -6.153 -1.923 1.00 98.31 187 LEU A CA 1
ATOM 1493 C C . LEU A 1 187 ? -18.017 -7.672 -2.143 1.00 98.31 187 LEU A C 1
ATOM 1495 O O . LEU A 1 187 ? -17.041 -8.257 -1.687 1.00 98.31 187 LEU A O 1
ATOM 1499 N N . ASP A 1 188 ? -18.916 -8.325 -2.879 1.00 98.25 188 ASP A N 1
ATOM 1500 C CA . ASP A 1 188 ? -18.801 -9.774 -3.139 1.00 98.25 188 ASP A CA 1
ATOM 1501 C C . ASP A 1 188 ? -17.651 -10.116 -4.089 1.00 98.25 188 ASP A C 1
ATOM 1503 O O . ASP A 1 188 ? -16.974 -11.132 -3.935 1.00 98.25 188 ASP A O 1
ATOM 1507 N N . ILE A 1 189 ? -17.388 -9.232 -5.055 1.00 98.44 189 ILE A N 1
ATOM 1508 C CA . ILE A 1 189 ? -16.243 -9.383 -5.952 1.00 98.44 189 ILE A CA 1
ATOM 1509 C C . ILE A 1 189 ? -14.958 -9.125 -5.163 1.00 98.44 189 ILE A C 1
ATOM 1511 O O . ILE A 1 189 ? -14.020 -9.907 -5.266 1.00 98.44 189 ILE A O 1
ATOM 1515 N N . ALA A 1 190 ? -14.937 -8.087 -4.321 1.00 98.69 190 ALA A N 1
ATOM 1516 C CA . ALA A 1 190 ? -13.803 -7.816 -3.442 1.00 98.69 190 ALA A CA 1
ATOM 1517 C C . ALA A 1 190 ? -13.460 -9.014 -2.543 1.00 98.69 190 ALA A C 1
ATOM 1519 O O . ALA A 1 190 ? -12.289 -9.371 -2.452 1.00 98.69 190 ALA A O 1
ATOM 1520 N N . GLU A 1 191 ? -14.464 -9.655 -1.928 1.00 98.69 191 GLU A N 1
ATOM 1521 C CA . GLU A 1 191 ? -14.272 -10.852 -1.096 1.00 98.69 191 GLU A CA 1
ATOM 1522 C C . GLU A 1 191 ? -13.563 -11.953 -1.877 1.00 98.69 191 GLU A C 1
ATOM 1524 O O . GLU A 1 191 ? -12.550 -12.484 -1.429 1.00 98.69 191 GLU A O 1
ATOM 1529 N N . LYS A 1 192 ? -14.061 -12.256 -3.079 1.00 98.69 192 LYS A N 1
ATOM 1530 C CA . LYS A 1 192 ? -13.489 -13.291 -3.936 1.00 98.69 192 LYS A CA 1
ATOM 1531 C C . LYS A 1 192 ? -12.023 -13.009 -4.273 1.00 98.69 192 LYS A C 1
ATOM 1533 O O . LYS A 1 192 ? -11.193 -13.902 -4.113 1.00 98.69 192 LYS A O 1
ATOM 1538 N N . GLU A 1 193 ? -11.707 -11.797 -4.733 1.00 98.56 193 GLU A N 1
ATOM 1539 C CA . GLU A 1 193 ? -10.335 -11.454 -5.135 1.00 98.56 193 GLU A CA 1
ATOM 1540 C C . GLU A 1 193 ? -9.380 -11.430 -3.926 1.00 98.56 193 GLU A C 1
ATOM 1542 O O . GLU A 1 193 ? -8.263 -11.938 -4.011 1.00 98.56 193 GLU A O 1
ATOM 1547 N N . LEU A 1 194 ? -9.819 -10.916 -2.769 1.00 98.81 194 LEU A N 1
ATOM 1548 C CA . LEU A 1 194 ? -9.003 -10.885 -1.548 1.00 98.81 194 LEU A CA 1
ATOM 1549 C C . LEU A 1 194 ? -8.763 -12.277 -0.960 1.00 98.81 194 LEU A C 1
ATOM 1551 O O . LEU A 1 194 ? -7.656 -12.557 -0.507 1.00 98.81 194 LEU A O 1
ATOM 1555 N N . LEU A 1 195 ? -9.760 -13.165 -0.988 1.00 98.69 195 LEU A N 1
ATOM 1556 C CA . LEU A 1 195 ? -9.582 -14.550 -0.550 1.00 98.69 195 LEU A CA 1
ATOM 1557 C C . LEU A 1 195 ? -8.608 -15.305 -1.459 1.00 98.69 195 LEU A C 1
ATOM 1559 O O . LEU A 1 195 ? -7.792 -16.078 -0.965 1.00 98.69 195 LEU A O 1
ATOM 1563 N N . GLU A 1 196 ? -8.651 -15.073 -2.772 1.00 98.50 196 GLU A N 1
ATOM 1564 C CA . GLU A 1 196 ? -7.667 -15.657 -3.688 1.00 98.50 196 GLU A CA 1
ATOM 1565 C C . GLU A 1 196 ? -6.267 -15.073 -3.455 1.00 98.50 196 GLU A C 1
ATOM 1567 O O . GLU A 1 196 ? -5.290 -15.817 -3.379 1.00 98.50 196 GLU A O 1
ATOM 1572 N N . SER A 1 197 ? -6.169 -13.761 -3.221 1.00 98.56 197 SER A N 1
ATOM 1573 C CA . SER A 1 197 ? -4.919 -13.123 -2.805 1.00 98.56 197 SER A CA 1
ATOM 1574 C C . SER A 1 197 ? -4.358 -13.741 -1.520 1.00 98.56 197 SER A C 1
ATOM 1576 O O . SER A 1 197 ? -3.153 -13.971 -1.435 1.00 98.56 197 SER A O 1
ATOM 1578 N N . ALA A 1 198 ? -5.207 -14.025 -0.528 1.00 98.38 198 ALA A N 1
ATOM 1579 C CA . ALA A 1 198 ? -4.800 -14.642 0.733 1.00 98.38 198 ALA A CA 1
ATOM 1580 C C . ALA A 1 198 ? -4.291 -16.078 0.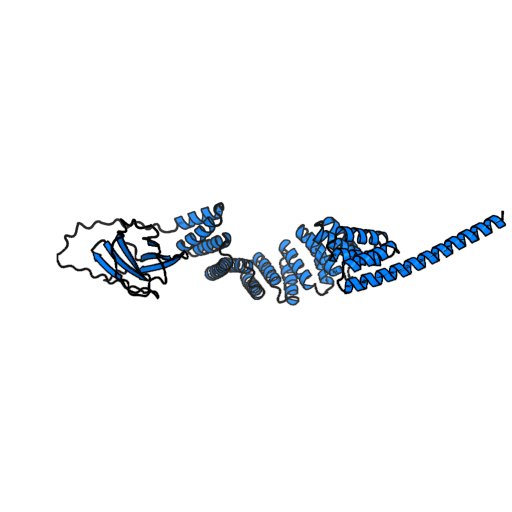539 1.00 98.38 198 ALA A C 1
ATOM 1582 O O . ALA A 1 198 ? -3.382 -16.497 1.244 1.00 98.38 198 ALA A O 1
ATOM 1583 N N . LYS A 1 199 ? -4.806 -16.833 -0.442 1.00 98.19 199 LYS A N 1
ATOM 1584 C CA . LYS A 1 199 ? -4.253 -18.160 -0.773 1.00 98.19 199 LYS A CA 1
ATOM 1585 C C . LYS A 1 199 ? -2.846 -18.071 -1.357 1.00 98.19 199 LYS A C 1
ATOM 1587 O O . LYS A 1 199 ? -2.008 -18.906 -1.036 1.00 98.19 199 LYS A O 1
ATOM 1592 N N . LEU A 1 200 ? -2.593 -17.080 -2.216 1.00 97.69 200 LEU A N 1
ATOM 1593 C CA . LEU A 1 200 ? -1.285 -16.894 -2.854 1.00 97.69 200 LEU A CA 1
ATOM 1594 C C . LEU A 1 200 ? -0.250 -16.274 -1.909 1.00 97.69 200 LEU A C 1
ATOM 1596 O O . LEU A 1 200 ? 0.943 -16.524 -2.053 1.00 97.69 200 LEU A O 1
ATOM 1600 N N . MET A 1 201 ? -0.696 -15.459 -0.953 1.00 97.88 201 MET A N 1
ATOM 1601 C CA . MET A 1 201 ? 0.165 -14.725 -0.027 1.00 97.88 201 MET A CA 1
ATOM 1602 C C . MET A 1 201 ? -0.355 -14.847 1.422 1.00 97.88 201 MET A C 1
ATOM 1604 O O . MET A 1 201 ? -0.785 -13.853 2.013 1.00 97.88 201 MET A O 1
ATOM 1608 N N . PRO A 1 202 ? -0.321 -16.055 2.020 1.00 97.31 202 PRO A N 1
ATOM 1609 C CA . PRO A 1 202 ? -1.053 -16.375 3.252 1.00 97.31 202 PRO A CA 1
ATOM 1610 C C . PRO A 1 202 ? -0.544 -15.684 4.514 1.00 97.31 202 PRO A C 1
ATOM 1612 O O . PRO A 1 202 ? -1.262 -15.658 5.508 1.00 97.31 202 PRO A O 1
ATOM 1615 N N . THR A 1 203 ? 0.661 -15.120 4.493 1.00 97.31 203 THR A N 1
ATOM 1616 C CA . THR A 1 203 ? 1.278 -14.447 5.647 1.00 97.31 203 THR A CA 1
ATOM 1617 C C . THR A 1 203 ? 1.243 -12.923 5.542 1.00 97.31 203 THR A C 1
ATOM 1619 O O . THR A 1 203 ? 1.836 -12.242 6.371 1.00 97.31 203 THR A O 1
ATOM 1622 N N . GLN A 1 204 ? 0.584 -12.356 4.525 1.00 97.88 204 GLN A N 1
ATOM 1623 C CA . GLN A 1 204 ? 0.541 -10.905 4.341 1.00 97.88 204 GLN A CA 1
ATOM 1624 C C . GLN A 1 204 ? -0.594 -10.283 5.163 1.00 97.88 204 GLN A C 1
ATOM 1626 O O . GLN A 1 204 ? -1.757 -10.311 4.755 1.00 97.88 204 GLN A O 1
ATOM 1631 N N . ALA A 1 205 ? -0.243 -9.657 6.291 1.00 98.06 205 ALA A N 1
ATOM 1632 C CA . ALA A 1 205 ? -1.181 -9.008 7.215 1.00 98.06 205 ALA A CA 1
ATOM 1633 C C . ALA A 1 205 ? -2.158 -8.034 6.527 1.00 98.06 205 ALA A C 1
ATOM 1635 O O . ALA A 1 205 ? -3.354 -8.043 6.812 1.00 98.06 205 ALA A O 1
ATOM 1636 N N . LEU A 1 206 ? -1.663 -7.249 5.561 1.00 97.81 206 LEU A N 1
ATOM 1637 C CA . LEU A 1 206 ? -2.443 -6.260 4.806 1.00 97.81 206 LEU A CA 1
ATOM 1638 C C . LEU A 1 206 ? -3.663 -6.862 4.085 1.00 97.81 206 LEU A C 1
ATOM 1640 O O . LEU A 1 206 ? -4.687 -6.195 3.963 1.00 97.81 206 LEU A O 1
ATOM 1644 N N . ILE A 1 207 ? -3.589 -8.119 3.630 1.00 98.62 207 ILE A N 1
ATOM 1645 C CA . ILE A 1 207 ? -4.718 -8.779 2.954 1.00 98.62 207 ILE A CA 1
ATOM 1646 C C . ILE A 1 207 ? -5.842 -9.050 3.950 1.00 98.62 207 ILE A C 1
ATOM 1648 O O . ILE A 1 207 ? -7.006 -8.782 3.657 1.00 98.62 207 ILE A O 1
ATOM 1652 N N . TYR A 1 208 ? -5.498 -9.544 5.140 1.00 98.75 208 TYR A N 1
ATOM 1653 C CA . TYR A 1 208 ? -6.473 -9.782 6.198 1.00 98.75 208 TYR A CA 1
ATOM 1654 C C . TYR A 1 208 ? -7.043 -8.469 6.731 1.00 98.75 208 TYR A C 1
ATOM 1656 O O . TYR A 1 208 ? -8.246 -8.376 6.935 1.00 98.75 208 TYR A O 1
ATOM 1664 N N . ALA A 1 209 ? -6.234 -7.413 6.842 1.00 98.62 209 ALA A N 1
ATOM 1665 C CA . ALA A 1 209 ? -6.746 -6.081 7.156 1.00 98.62 209 ALA A CA 1
ATOM 1666 C C . ALA A 1 209 ? -7.756 -5.583 6.100 1.00 98.62 209 ALA A C 1
ATOM 1668 O O . ALA A 1 209 ? -8.810 -5.063 6.457 1.00 98.62 209 ALA A O 1
ATOM 1669 N N . ALA A 1 210 ? -7.500 -5.805 4.804 1.00 98.69 210 ALA A N 1
ATOM 1670 C CA . ALA A 1 210 ? -8.445 -5.461 3.737 1.00 98.69 210 ALA A CA 1
ATOM 1671 C C . ALA A 1 210 ? -9.728 -6.315 3.766 1.00 98.69 210 ALA A C 1
ATOM 1673 O O . ALA A 1 210 ? -10.815 -5.793 3.517 1.00 98.69 210 ALA A O 1
ATOM 1674 N N . LEU A 1 211 ? -9.635 -7.608 4.103 1.00 98.75 211 LEU A N 1
ATOM 1675 C CA . LEU A 1 211 ? -10.810 -8.446 4.384 1.00 98.75 211 LEU A CA 1
ATOM 1676 C C . LEU A 1 211 ? -11.579 -7.923 5.610 1.00 98.75 211 LEU A C 1
ATOM 1678 O O . LEU A 1 211 ? -12.806 -7.899 5.595 1.00 98.75 211 LEU A O 1
ATOM 1682 N N . GLY A 1 212 ? -10.881 -7.439 6.637 1.00 98.38 212 GLY A N 1
ATOM 1683 C CA . GLY A 1 212 ? -11.468 -6.735 7.776 1.00 98.38 212 GLY A CA 1
ATOM 1684 C C . GLY A 1 212 ? -12.258 -5.490 7.352 1.00 98.38 212 GLY A C 1
ATOM 1685 O O . GLY A 1 212 ? -13.444 -5.397 7.662 1.00 98.38 212 GLY A O 1
ATOM 1686 N N . GLU A 1 213 ? -11.658 -4.581 6.569 1.00 98.12 213 GLU A N 1
ATOM 1687 C CA . GLU A 1 213 ? -12.334 -3.387 6.015 1.00 98.12 213 GLU A CA 1
ATOM 1688 C C . GLU A 1 213 ? -13.577 -3.778 5.196 1.00 98.12 213 GLU A C 1
ATOM 1690 O O . GLU A 1 213 ? -14.647 -3.169 5.311 1.00 98.12 213 GLU A O 1
ATOM 1695 N N . LEU A 1 214 ? -13.453 -4.824 4.377 1.00 98.56 214 LEU A N 1
ATOM 1696 C CA . LEU A 1 214 ? -14.552 -5.362 3.589 1.00 98.56 214 LEU A CA 1
ATOM 1697 C C . LEU A 1 214 ? -15.720 -5.809 4.477 1.00 98.56 214 LEU A C 1
ATOM 1699 O O . LEU A 1 214 ? -16.867 -5.421 4.236 1.00 98.56 214 LEU A O 1
ATOM 1703 N N . TYR A 1 215 ? -15.449 -6.625 5.497 1.00 98.56 215 TYR A N 1
ATOM 1704 C CA . TYR A 1 215 ? -16.492 -7.132 6.385 1.00 98.56 215 TYR A CA 1
ATOM 1705 C C . TYR A 1 215 ? -17.061 -6.046 7.299 1.00 98.56 215 TYR A C 1
ATOM 1707 O O . TYR A 1 215 ? -18.249 -6.101 7.613 1.00 98.56 215 TYR A O 1
ATOM 1715 N N . MET A 1 216 ? -16.285 -5.005 7.624 1.00 96.88 216 MET A N 1
ATOM 1716 C CA 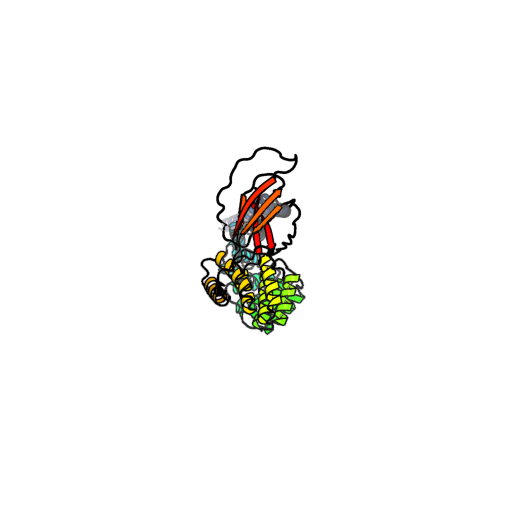. MET A 1 216 ? -16.792 -3.810 8.306 1.00 96.88 216 MET A CA 1
ATOM 1717 C C . MET A 1 216 ? -17.873 -3.122 7.470 1.00 96.88 216 MET A C 1
ATOM 1719 O O . MET A 1 216 ? -18.939 -2.793 7.991 1.00 96.88 216 MET A O 1
ATOM 1723 N N . LYS A 1 217 ? -17.666 -2.978 6.153 1.00 96.94 217 LYS A N 1
ATOM 1724 C CA . LYS A 1 217 ? -18.695 -2.448 5.237 1.00 96.94 217 LYS A CA 1
ATOM 1725 C C . LYS A 1 217 ? -19.921 -3.351 5.134 1.00 96.94 217 LYS A C 1
ATOM 1727 O O . LYS A 1 217 ? -21.040 -2.845 5.089 1.00 96.94 217 LYS A O 1
ATOM 1732 N N . LYS A 1 218 ? -19.721 -4.673 5.142 1.00 97.62 218 LYS A N 1
ATOM 1733 C CA . LYS A 1 218 ? -20.814 -5.660 5.205 1.00 97.62 218 LYS A CA 1
ATOM 1734 C C . LYS A 1 218 ? -21.498 -5.719 6.581 1.00 97.62 218 LYS A C 1
ATOM 1736 O O . LYS A 1 218 ? -22.547 -6.346 6.692 1.00 97.62 218 LYS A O 1
ATOM 1741 N N . LYS A 1 219 ? -20.934 -5.061 7.604 1.00 96.75 219 LYS A N 1
ATOM 1742 C CA . LYS A 1 219 ? -21.350 -5.119 9.018 1.00 96.75 219 LYS A CA 1
ATOM 1743 C C . LYS A 1 219 ? -21.310 -6.533 9.616 1.00 96.75 219 LYS A C 1
ATOM 1745 O O . LYS A 1 219 ? -22.019 -6.825 10.575 1.00 96.75 219 LYS A O 1
ATOM 1750 N N . ASP A 1 220 ? -20.466 -7.408 9.070 1.00 97.94 220 ASP A N 1
ATOM 1751 C CA . ASP A 1 220 ? -20.212 -8.744 9.620 1.00 97.94 220 ASP A CA 1
ATOM 1752 C C . ASP A 1 220 ? -19.063 -8.669 10.633 1.00 97.94 220 ASP A C 1
ATOM 1754 O O . ASP A 1 220 ? -17.926 -9.054 10.360 1.00 97.94 220 ASP A O 1
ATOM 1758 N N . TYR A 1 221 ? -19.357 -8.122 11.815 1.00 97.50 221 TYR A N 1
ATOM 1759 C CA . TYR A 1 221 ? -18.348 -7.853 12.845 1.00 97.50 221 TYR A CA 1
ATOM 1760 C C . TYR A 1 221 ? -17.629 -9.115 13.342 1.00 97.50 221 TYR A C 1
ATOM 1762 O O . TYR A 1 221 ? -16.488 -9.033 13.790 1.00 97.50 221 TYR A O 1
ATOM 1770 N N . SER A 1 222 ? -18.248 -10.294 13.224 1.00 97.88 222 SER A N 1
ATOM 1771 C CA . SER A 1 222 ? -17.594 -11.562 13.565 1.00 97.88 222 SER A CA 1
ATOM 1772 C C . SER A 1 222 ? -16.433 -11.860 12.617 1.00 97.88 222 SER A C 1
ATOM 1774 O O . SER A 1 222 ? -15.336 -12.176 13.076 1.00 97.88 222 SER A O 1
ATOM 1776 N N . LYS A 1 223 ? -16.638 -11.693 11.305 1.00 98.25 223 LYS A N 1
ATOM 1777 C CA . LYS A 1 223 ? -15.555 -11.848 10.327 1.00 98.25 223 LYS A CA 1
ATOM 1778 C C . LYS A 1 223 ? -14.531 -10.719 10.397 1.00 98.25 223 LYS A C 1
ATOM 1780 O O . LYS A 1 223 ? -13.361 -10.956 10.104 1.00 98.25 223 LYS A O 1
ATOM 1785 N N . VAL A 1 224 ? -14.930 -9.512 10.799 1.00 98.56 224 VAL A N 1
ATOM 1786 C CA . VAL A 1 224 ? -13.979 -8.418 11.058 1.00 98.56 224 VAL A CA 1
ATOM 1787 C C . VAL A 1 224 ? -12.985 -8.822 12.143 1.00 98.56 224 VAL A C 1
ATOM 1789 O O . VAL A 1 224 ? -11.780 -8.750 11.914 1.00 98.56 224 VAL A O 1
ATOM 1792 N N . ILE A 1 225 ? -13.489 -9.305 13.283 1.00 98.50 225 ILE A N 1
ATOM 1793 C CA . ILE A 1 225 ? -12.668 -9.760 14.412 1.00 98.50 225 ILE A CA 1
ATOM 1794 C C . ILE A 1 225 ? -11.687 -10.847 13.960 1.00 98.50 225 ILE A C 1
ATOM 1796 O O . ILE A 1 225 ? -10.485 -10.705 14.171 1.00 98.50 225 ILE A O 1
ATOM 1800 N N . GLU A 1 226 ? -12.173 -11.885 13.270 1.00 98.31 226 GLU A N 1
ATOM 1801 C CA . GLU A 1 226 ? -11.326 -12.979 12.773 1.00 98.31 226 GLU A CA 1
ATOM 1802 C C . GLU A 1 226 ? -10.180 -12.468 11.883 1.00 98.31 226 GLU A C 1
ATOM 1804 O O . GLU A 1 226 ? -9.028 -12.888 12.017 1.00 98.31 226 GLU A O 1
ATOM 1809 N N . ASN A 1 227 ? -10.485 -11.554 10.959 1.00 98.56 227 ASN A N 1
ATOM 1810 C CA . ASN A 1 227 ? -9.507 -11.071 9.992 1.00 98.56 227 ASN A CA 1
ATOM 1811 C C . ASN A 1 227 ? -8.500 -10.094 10.613 1.00 98.56 227 ASN A C 1
ATOM 1813 O O . ASN A 1 227 ? -7.312 -10.201 10.316 1.00 98.56 227 ASN A O 1
ATOM 1817 N N . TYR A 1 228 ? -8.905 -9.204 11.522 1.00 98.50 228 TYR A N 1
ATOM 1818 C CA . TYR A 1 228 ? -7.938 -8.345 12.216 1.00 98.50 228 TYR A CA 1
ATOM 1819 C C . TYR A 1 228 ? -7.084 -9.111 13.231 1.00 98.50 228 TYR A C 1
ATOM 1821 O O . TYR A 1 228 ? -5.898 -8.819 13.344 1.00 98.50 228 TYR A O 1
ATOM 1829 N N . GLN A 1 229 ? -7.609 -10.155 13.881 1.00 98.19 229 GLN A N 1
ATOM 1830 C CA . GLN A 1 229 ? -6.786 -11.065 14.689 1.00 98.19 229 GLN A CA 1
ATOM 1831 C C . GLN A 1 229 ? -5.707 -11.755 13.843 1.00 98.19 229 GLN A C 1
ATOM 1833 O O . GLN A 1 229 ? -4.550 -11.827 14.254 1.00 98.19 229 GLN A O 1
ATOM 1838 N N . LYS A 1 230 ? -6.051 -12.211 12.630 1.00 98.06 230 LYS A N 1
ATOM 1839 C CA . LYS A 1 230 ? -5.063 -12.734 11.670 1.00 98.06 230 LYS A CA 1
ATOM 1840 C C . LYS A 1 230 ? -4.072 -11.658 11.220 1.00 98.06 230 LYS A C 1
ATOM 1842 O O . LYS A 1 230 ? -2.884 -11.945 11.122 1.00 98.06 230 LYS A O 1
ATOM 1847 N N . ALA A 1 231 ? -4.523 -10.429 10.969 1.00 98.19 231 ALA A N 1
ATOM 1848 C CA . ALA A 1 231 ? -3.631 -9.327 10.608 1.00 98.19 231 ALA A CA 1
ATOM 1849 C C . ALA A 1 231 ? -2.599 -9.050 11.717 1.00 98.19 231 ALA A C 1
ATOM 1851 O O . ALA A 1 231 ? -1.410 -8.979 11.421 1.00 98.19 231 ALA A O 1
ATOM 1852 N N . ILE A 1 232 ? -3.033 -9.000 12.981 1.00 97.31 232 ILE A N 1
ATOM 1853 C CA . ILE A 1 232 ? -2.168 -8.828 14.163 1.00 97.31 232 ILE A CA 1
ATOM 1854 C C . ILE A 1 232 ? -1.212 -10.014 14.337 1.00 97.31 232 ILE A C 1
ATOM 1856 O O . ILE A 1 232 ? -0.049 -9.817 14.676 1.00 97.31 232 ILE A O 1
ATOM 1860 N N . LEU A 1 233 ? -1.672 -11.244 14.076 1.00 97.25 233 LEU A N 1
ATOM 1861 C CA . LEU A 1 233 ? -0.820 -12.436 14.129 1.00 97.25 233 LEU A CA 1
ATOM 1862 C C . LEU A 1 233 ? 0.376 -12.331 13.170 1.00 97.25 233 LEU A C 1
ATOM 1864 O O . LEU A 1 233 ? 1.472 -12.768 13.514 1.00 97.25 233 LEU A O 1
ATOM 1868 N N . TYR A 1 234 ? 0.166 -11.779 11.972 1.00 96.06 234 TYR A N 1
ATOM 1869 C CA . TYR A 1 234 ? 1.215 -11.655 10.955 1.00 96.06 234 TYR A CA 1
ATOM 1870 C C . TYR A 1 234 ? 2.010 -10.345 11.038 1.00 96.06 234 TYR A C 1
ATOM 1872 O O . TYR A 1 234 ? 3.148 -10.302 10.577 1.00 96.06 234 TYR A O 1
ATOM 1880 N N . ASP A 1 235 ? 1.441 -9.291 11.621 1.00 95.62 235 ASP A N 1
ATOM 1881 C CA . ASP A 1 235 ? 2.113 -8.021 11.895 1.00 95.62 235 ASP A CA 1
ATOM 1882 C C . ASP A 1 235 ? 1.548 -7.390 13.175 1.00 95.62 235 ASP A C 1
ATOM 1884 O O . ASP A 1 235 ? 0.585 -6.620 13.157 1.00 95.62 235 ASP A O 1
ATOM 1888 N N . SER A 1 236 ? 2.185 -7.711 14.300 1.00 91.56 236 SER A N 1
ATOM 1889 C CA . SER A 1 236 ? 1.800 -7.224 15.627 1.00 91.56 236 SER A CA 1
ATOM 1890 C C . SER A 1 236 ? 2.270 -5.796 15.914 1.00 91.56 236 SER A C 1
ATOM 1892 O O . SER A 1 236 ? 1.997 -5.263 16.987 1.00 91.56 236 SER A O 1
ATOM 1894 N N . SER A 1 237 ? 3.048 -5.194 15.009 1.00 91.00 237 SER A N 1
ATOM 1895 C CA . SER A 1 237 ? 3.614 -3.853 15.197 1.00 91.00 237 SER A CA 1
ATOM 1896 C C . SER A 1 237 ? 2.658 -2.746 14.757 1.00 91.00 237 SER A C 1
ATOM 1898 O O . SER A 1 237 ? 2.809 -1.587 15.147 1.00 91.00 237 SER A O 1
ATOM 1900 N N . ASN A 1 238 ? 1.657 -3.095 13.948 1.00 93.19 238 ASN A N 1
ATOM 1901 C CA . ASN A 1 238 ? 0.726 -2.136 13.395 1.00 93.19 238 ASN A CA 1
ATOM 1902 C C . ASN A 1 238 ? -0.441 -1.858 14.353 1.00 93.19 238 ASN A C 1
ATOM 1904 O O . ASN A 1 238 ? -1.471 -2.535 14.346 1.00 93.19 238 ASN A O 1
ATOM 1908 N N . ILE A 1 239 ? -0.290 -0.775 15.116 1.00 93.06 239 ILE A N 1
ATOM 1909 C CA . ILE A 1 239 ? -1.267 -0.257 16.086 1.00 93.06 239 ILE A CA 1
ATOM 1910 C C . ILE A 1 239 ? -2.672 -0.120 15.477 1.00 93.06 239 ILE A C 1
ATOM 1912 O O . ILE A 1 239 ? -3.671 -0.352 16.157 1.00 93.06 239 ILE A O 1
ATOM 1916 N N . SER A 1 240 ? -2.777 0.231 14.187 1.00 95.00 240 SER A N 1
ATOM 1917 C CA . SER A 1 240 ? -4.083 0.442 13.548 1.00 95.00 240 SER A CA 1
ATOM 1918 C C . SER A 1 240 ? -4.955 -0.814 13.549 1.00 95.00 240 SER A C 1
ATOM 1920 O O . SER A 1 240 ? -6.171 -0.694 13.657 1.00 95.00 240 SER A O 1
ATOM 1922 N N . TYR A 1 241 ? -4.368 -2.015 13.526 1.00 96.94 241 TYR A N 1
ATOM 1923 C CA . TYR A 1 241 ? -5.145 -3.253 13.578 1.00 96.94 241 TYR A CA 1
ATOM 1924 C C . TYR A 1 241 ? -5.828 -3.454 14.933 1.00 96.94 241 TYR A C 1
ATOM 1926 O O . TYR A 1 241 ? -6.968 -3.911 14.964 1.00 96.94 241 TYR A O 1
ATOM 1934 N N . HIS A 1 242 ? -5.188 -3.049 16.036 1.00 95.88 242 HIS A N 1
ATOM 1935 C CA . HIS A 1 242 ? -5.808 -3.061 17.364 1.00 95.88 242 HIS A CA 1
ATOM 1936 C C . HIS A 1 242 ? -6.981 -2.076 17.445 1.00 95.88 242 HIS A C 1
ATOM 1938 O O . HIS A 1 242 ? -8.022 -2.399 18.009 1.00 95.88 242 HIS A O 1
ATOM 1944 N N . ILE A 1 243 ? -6.859 -0.900 16.819 1.00 96.50 243 ILE A N 1
ATOM 1945 C CA . ILE A 1 243 ? -7.941 0.096 16.764 1.00 96.50 243 ILE A CA 1
ATOM 1946 C C . ILE A 1 243 ? -9.154 -0.456 16.003 1.00 96.50 243 ILE A C 1
ATOM 1948 O O . ILE A 1 243 ? -10.278 -0.368 16.492 1.00 96.50 243 ILE A O 1
ATOM 1952 N N . GLU A 1 244 ? -8.941 -1.025 14.817 1.00 97.69 244 GLU A N 1
ATOM 1953 C CA . GLU A 1 244 ? -10.029 -1.576 13.996 1.00 97.69 244 GLU A CA 1
ATOM 1954 C C . GLU A 1 244 ? -10.677 -2.803 14.665 1.00 97.69 244 GLU A C 1
ATOM 1956 O O . GLU A 1 244 ? -11.902 -2.954 14.658 1.00 97.69 244 GLU A O 1
ATOM 1961 N N . LEU A 1 245 ? -9.877 -3.647 15.327 1.00 97.81 245 LEU A N 1
ATOM 1962 C CA . LEU A 1 245 ? -10.375 -4.770 16.119 1.00 97.81 245 LEU A CA 1
ATOM 1963 C C . LEU A 1 245 ? -11.216 -4.296 17.317 1.00 97.81 245 LEU A C 1
ATOM 1965 O O . LEU A 1 245 ? -12.300 -4.833 17.558 1.00 97.81 245 LEU A O 1
ATOM 1969 N N . ALA A 1 246 ? -10.770 -3.256 18.027 1.00 97.25 246 ALA A N 1
ATOM 1970 C CA . ALA A 1 246 ? -11.515 -2.653 19.129 1.00 97.25 246 ALA A CA 1
ATOM 1971 C C . ALA A 1 246 ? -12.882 -2.116 18.673 1.00 97.25 246 ALA A C 1
ATOM 1973 O O . ALA A 1 246 ? -13.900 -2.368 19.318 1.00 97.25 246 ALA A O 1
ATOM 1974 N N . GLN A 1 247 ? -12.928 -1.432 17.526 1.00 96.88 247 GLN A N 1
ATOM 1975 C CA . GLN A 1 247 ? -14.172 -0.927 16.932 1.00 96.88 247 GLN A CA 1
ATOM 1976 C C . GLN A 1 247 ? -15.128 -2.054 16.526 1.00 96.88 247 GLN A C 1
ATOM 1978 O O . GLN A 1 247 ? -16.352 -1.912 16.639 1.00 96.88 247 GLN A O 1
ATOM 1983 N N . ALA A 1 248 ? -14.592 -3.186 16.069 1.00 97.56 248 ALA A N 1
ATOM 1984 C CA . ALA A 1 248 ? -15.386 -4.365 15.751 1.00 97.56 248 ALA A CA 1
ATOM 1985 C C . ALA A 1 248 ? -16.021 -4.978 17.011 1.00 97.56 248 ALA A C 1
ATOM 1987 O O . ALA A 1 248 ? -17.221 -5.266 17.012 1.00 97.56 248 ALA A O 1
ATOM 1988 N N . TYR A 1 249 ? -15.251 -5.115 18.097 1.00 97.81 249 TYR A N 1
ATOM 1989 C CA . TYR A 1 249 ? -15.772 -5.552 19.397 1.00 97.81 249 TYR A CA 1
ATOM 1990 C C . TYR A 1 249 ? -16.832 -4.591 19.942 1.00 97.81 249 TYR A C 1
ATOM 1992 O O . TYR A 1 249 ? -17.914 -5.026 20.336 1.00 97.81 249 TYR A O 1
ATOM 2000 N N . GLU A 1 250 ? -16.576 -3.284 19.874 1.00 96.38 250 GLU A N 1
ATOM 2001 C CA . GLU A 1 250 ? -17.521 -2.245 20.280 1.00 96.38 250 GLU A CA 1
ATOM 2002 C C . GLU A 1 250 ? -18.839 -2.341 19.500 1.00 96.38 250 GLU A C 1
ATOM 2004 O O . GLU A 1 250 ? -19.918 -2.286 20.092 1.00 96.38 250 GLU A O 1
ATOM 2009 N N . SER A 1 251 ? -18.766 -2.541 18.181 1.00 95.69 251 SER A N 1
ATOM 2010 C CA . SER A 1 251 ? -19.944 -2.689 17.316 1.00 95.69 251 SER A CA 1
ATOM 2011 C C . SER A 1 251 ? -20.748 -3.957 17.617 1.00 95.69 251 SER A C 1
ATOM 2013 O O . SER A 1 251 ? -21.961 -3.987 17.409 1.00 95.69 251 SER A O 1
ATOM 2015 N N . LYS A 1 252 ? -20.089 -4.996 18.142 1.00 95.12 252 LYS A N 1
ATOM 2016 C CA . LYS A 1 252 ? -20.721 -6.226 18.637 1.00 95.12 252 LYS A CA 1
ATOM 2017 C C . LYS A 1 252 ? -21.279 -6.078 20.064 1.00 95.12 252 LYS A C 1
ATOM 2019 O O . LYS A 1 252 ? -21.999 -6.958 20.526 1.00 95.12 252 LYS A O 1
ATOM 2024 N N . GLY A 1 253 ? -20.966 -4.977 20.751 1.00 94.56 253 GLY A N 1
ATOM 2025 C CA . GLY A 1 253 ? -21.334 -4.725 22.145 1.00 94.56 253 GLY A CA 1
ATOM 2026 C C . GLY A 1 253 ? -20.371 -5.322 23.177 1.00 94.56 253 GLY A C 1
ATOM 2027 O O . GLY A 1 253 ? -20.632 -5.212 24.372 1.00 94.56 253 GLY A O 1
ATOM 2028 N N . ASP A 1 254 ? -19.256 -5.920 22.748 1.00 95.06 254 ASP A N 1
ATOM 2029 C CA . ASP A 1 254 ? -18.211 -6.438 23.637 1.00 95.06 254 ASP A CA 1
ATOM 2030 C C . ASP A 1 254 ? -17.279 -5.294 24.066 1.00 95.06 254 ASP A C 1
ATOM 2032 O O . ASP A 1 254 ? -16.196 -5.072 23.522 1.00 95.06 254 ASP A O 1
ATOM 2036 N N . LEU A 1 255 ? -17.758 -4.497 25.023 1.00 94.31 255 LEU A N 1
ATOM 2037 C CA . LEU A 1 255 ? -17.046 -3.312 25.501 1.00 94.31 255 LEU A CA 1
ATOM 2038 C C . LEU A 1 255 ? -15.777 -3.656 26.299 1.00 94.31 255 LEU A C 1
ATOM 2040 O O . LEU A 1 255 ? -14.889 -2.813 26.407 1.00 94.31 255 LEU A O 1
ATOM 2044 N N . ASP A 1 256 ? -15.684 -4.857 26.877 1.00 92.50 256 ASP A N 1
ATOM 2045 C CA . ASP A 1 256 ? -14.495 -5.321 27.602 1.00 92.50 256 ASP A CA 1
ATOM 2046 C C . ASP A 1 256 ? -13.338 -5.593 26.642 1.00 92.50 256 ASP A C 1
ATOM 2048 O O . ASP A 1 256 ? -12.240 -5.060 26.826 1.00 92.50 256 ASP A O 1
ATOM 2052 N N . SER A 1 257 ? -13.605 -6.346 25.575 1.00 93.56 257 SER A N 1
ATOM 2053 C CA . SER A 1 257 ? -12.601 -6.672 24.566 1.00 93.56 257 SER A CA 1
ATOM 2054 C C . SER A 1 257 ? -12.214 -5.434 23.752 1.00 93.56 257 SER A C 1
ATOM 2056 O O . SER A 1 257 ? -11.032 -5.219 23.494 1.00 93.56 257 SER A O 1
ATOM 2058 N N . ALA A 1 258 ? -13.170 -4.545 23.442 1.00 96.12 258 ALA A N 1
ATOM 2059 C CA . ALA A 1 258 ? -12.878 -3.249 22.821 1.00 96.12 258 ALA A CA 1
ATOM 2060 C C . ALA A 1 258 ? -11.896 -2.413 23.658 1.00 96.12 258 ALA A C 1
ATOM 2062 O O . ALA A 1 258 ? -10.906 -1.897 23.142 1.00 96.12 258 ALA A O 1
ATOM 2063 N N . LEU A 1 259 ? -12.145 -2.306 24.967 1.00 92.88 259 LEU A N 1
ATOM 2064 C CA . LEU A 1 259 ? -11.274 -1.566 25.875 1.00 92.88 259 LEU A CA 1
ATOM 2065 C C . LEU A 1 259 ? -9.883 -2.204 25.991 1.00 92.88 259 LEU A C 1
ATOM 2067 O O . LEU A 1 259 ? -8.889 -1.484 26.019 1.00 92.88 259 LEU A O 1
ATOM 2071 N N . SER A 1 260 ? -9.802 -3.537 26.036 1.00 93.31 260 SER A N 1
ATOM 2072 C CA . SER A 1 260 ? -8.522 -4.253 26.071 1.00 93.31 260 SER A CA 1
ATOM 2073 C C . SER A 1 260 ? -7.657 -3.919 24.854 1.00 93.31 260 SER A C 1
ATOM 2075 O O . SER A 1 260 ? -6.478 -3.604 25.002 1.00 93.31 260 SER A O 1
ATOM 2077 N N . GLU A 1 261 ? -8.241 -3.935 23.656 1.00 93.25 261 GLU A N 1
ATOM 2078 C CA . GLU A 1 261 ? -7.523 -3.623 22.418 1.00 93.25 261 GLU A CA 1
ATOM 2079 C C . GLU A 1 261 ? -7.122 -2.143 22.331 1.00 93.25 261 GLU A C 1
ATOM 2081 O O . GLU A 1 261 ? -5.994 -1.830 21.941 1.00 93.25 261 GLU A O 1
ATOM 2086 N N . TYR A 1 262 ? -7.983 -1.218 22.775 1.00 94.44 262 TYR A N 1
ATOM 2087 C CA . TYR A 1 262 ? -7.600 0.192 22.888 1.00 94.44 262 TYR A CA 1
ATOM 2088 C C . TYR A 1 262 ? -6.453 0.402 23.883 1.00 94.44 262 TYR A C 1
ATOM 2090 O O . TYR A 1 262 ? -5.537 1.162 23.583 1.00 94.44 262 TYR A O 1
ATOM 2098 N N . ASN A 1 263 ? -6.436 -0.298 25.019 1.00 89.94 263 ASN A N 1
ATOM 2099 C CA . ASN A 1 263 ? -5.337 -0.208 25.985 1.00 89.94 263 ASN A CA 1
ATOM 2100 C C . ASN A 1 263 ? -4.024 -0.765 25.421 1.00 89.94 263 ASN A C 1
ATOM 2102 O O . ASN A 1 263 ? -2.967 -0.174 25.645 1.00 89.94 263 ASN A O 1
ATOM 2106 N N . THR A 1 264 ? -4.076 -1.850 24.641 1.00 90.62 264 THR A N 1
ATOM 2107 C CA . THR A 1 264 ? -2.909 -2.330 23.889 1.00 90.62 264 THR A CA 1
ATOM 2108 C C . THR A 1 264 ? -2.391 -1.244 22.948 1.00 90.62 264 THR A C 1
ATOM 2110 O O . THR A 1 264 ? -1.198 -0.935 22.980 1.00 90.62 264 THR A O 1
ATOM 2113 N N . ALA A 1 265 ? -3.276 -0.595 22.186 1.00 91.38 265 ALA A N 1
ATOM 2114 C CA . ALA A 1 265 ? -2.897 0.496 21.291 1.00 91.38 265 ALA A CA 1
ATOM 2115 C C . ALA A 1 265 ? -2.298 1.699 22.052 1.00 91.38 265 ALA A C 1
ATOM 2117 O O . ALA A 1 265 ? -1.272 2.240 21.636 1.00 91.38 265 ALA A O 1
ATOM 2118 N N . ILE A 1 266 ? -2.881 2.085 23.197 1.00 90.25 266 ILE A N 1
ATOM 2119 C CA . ILE A 1 266 ? -2.374 3.158 24.073 1.00 90.25 266 ILE A CA 1
ATOM 2120 C C . ILE A 1 266 ? -0.985 2.804 24.612 1.00 90.25 266 ILE A C 1
ATOM 2122 O O . ILE A 1 266 ? -0.106 3.661 24.644 1.00 90.25 266 ILE A O 1
ATOM 2126 N N . SER A 1 267 ? -0.744 1.546 24.992 1.00 90.25 267 SER A N 1
ATOM 2127 C CA . SER A 1 267 ? 0.567 1.116 25.499 1.00 90.25 267 SER A CA 1
ATOM 2128 C C . SER A 1 267 ? 1.687 1.280 24.460 1.00 90.25 267 SER A C 1
ATOM 2130 O O . SER A 1 267 ? 2.833 1.541 24.820 1.00 90.25 267 SER A O 1
ATOM 2132 N N . GLN A 1 268 ? 1.346 1.181 23.170 1.00 87.06 268 GLN A N 1
ATOM 2133 C CA . GLN A 1 268 ? 2.272 1.337 22.048 1.00 87.06 268 GLN A CA 1
ATOM 2134 C C . GLN A 1 268 ? 2.423 2.804 21.609 1.00 87.06 268 GLN A C 1
ATOM 2136 O O . GLN A 1 268 ? 3.490 3.192 21.131 1.00 87.06 268 GLN A O 1
ATOM 2141 N N . ASN A 1 269 ? 1.387 3.632 21.784 1.00 88.56 269 ASN A N 1
ATOM 2142 C CA . ASN A 1 269 ? 1.427 5.063 21.484 1.00 88.56 269 ASN A CA 1
ATOM 2143 C C . ASN A 1 269 ? 0.603 5.890 22.485 1.00 88.56 269 ASN A C 1
ATOM 2145 O O . ASN A 1 269 ? -0.487 6.377 22.183 1.00 88.56 269 ASN A O 1
ATOM 2149 N N . SER A 1 270 ? 1.172 6.115 23.668 1.00 87.00 270 SER A N 1
ATOM 2150 C CA . SER A 1 270 ? 0.511 6.818 24.778 1.00 87.00 270 SER A CA 1
ATOM 2151 C C . SER A 1 270 ? 0.324 8.323 24.567 1.00 87.00 270 SER A C 1
ATOM 2153 O O . SER A 1 270 ? -0.212 9.009 25.428 1.00 87.00 270 SER A O 1
ATOM 2155 N N . LYS A 1 271 ? 0.801 8.871 23.443 1.00 91.69 271 LYS A N 1
ATOM 2156 C CA . LYS A 1 271 ? 0.638 10.290 23.093 1.00 91.69 271 LYS A CA 1
ATOM 2157 C C . LYS A 1 271 ? -0.422 10.518 22.020 1.00 91.69 271 LYS A C 1
ATOM 2159 O O . LYS A 1 271 ? -0.619 11.657 21.603 1.00 91.69 271 LYS A O 1
ATOM 2164 N N . ASP A 1 272 ? -1.097 9.466 21.563 1.00 91.69 272 ASP A N 1
ATOM 2165 C CA . ASP A 1 272 ? -2.204 9.596 20.625 1.00 91.69 272 ASP A CA 1
ATOM 2166 C C . ASP A 1 272 ? -3.492 9.971 21.371 1.00 91.69 272 ASP A C 1
ATOM 2168 O O . ASP A 1 272 ? -4.155 9.137 21.994 1.00 91.69 272 ASP A O 1
ATOM 2172 N N . ALA A 1 273 ? -3.869 11.247 21.278 1.00 94.94 273 ALA A N 1
ATOM 2173 C CA . ALA A 1 273 ? -5.081 11.775 21.897 1.00 94.94 273 ALA A CA 1
ATOM 2174 C C . ALA A 1 273 ? -6.351 11.032 21.453 1.00 94.94 273 ALA A C 1
ATOM 2176 O O . ALA A 1 273 ? -7.300 10.899 22.229 1.00 94.94 273 ALA A O 1
ATOM 2177 N N . LYS A 1 274 ? -6.381 10.524 20.212 1.00 95.81 274 LYS A N 1
ATOM 2178 C CA . LYS A 1 274 ? -7.531 9.790 19.680 1.00 95.81 274 LYS A CA 1
ATOM 2179 C C . LYS A 1 274 ? -7.730 8.469 20.416 1.00 95.81 274 LYS A C 1
ATOM 2181 O O . LYS A 1 274 ? -8.874 8.088 20.645 1.00 95.81 274 LYS A O 1
ATOM 2186 N N . LEU A 1 275 ? -6.657 7.781 20.802 1.00 94.12 275 LEU A N 1
ATOM 2187 C CA . LEU A 1 275 ? -6.756 6.517 21.532 1.00 94.12 275 LEU A CA 1
ATOM 2188 C C . LEU A 1 275 ? -7.359 6.716 22.926 1.00 94.12 275 LEU A C 1
ATOM 2190 O O . LEU A 1 275 ? -8.301 6.010 23.284 1.00 94.12 275 LEU A O 1
ATOM 2194 N N . HIS A 1 276 ? -6.903 7.737 23.653 1.00 94.50 276 HIS A N 1
ATOM 2195 C CA . HIS A 1 276 ? -7.484 8.132 24.940 1.00 94.50 276 HIS A CA 1
ATOM 2196 C C . HIS A 1 276 ? -8.959 8.542 24.802 1.00 94.50 276 HIS A C 1
ATOM 2198 O O . HIS A 1 276 ? -9.811 8.126 25.588 1.00 94.50 276 HIS A O 1
ATOM 2204 N N . TYR A 1 277 ? -9.309 9.279 23.743 1.00 97.44 277 TYR A N 1
ATOM 2205 C CA . TYR A 1 277 ? -10.703 9.616 23.451 1.00 97.44 277 TYR A CA 1
ATOM 2206 C C . TYR A 1 277 ? -11.578 8.375 23.202 1.00 97.44 277 TYR A C 1
ATOM 2208 O O . TYR A 1 277 ? -12.706 8.297 23.704 1.00 97.44 277 TYR A O 1
ATOM 2216 N N . LEU A 1 278 ? -11.077 7.404 22.432 1.00 96.44 278 LEU A N 1
ATOM 2217 C CA . LEU A 1 278 ? -11.789 6.161 22.133 1.00 96.44 278 LEU A CA 1
ATOM 2218 C C . LEU A 1 278 ? -11.975 5.313 23.401 1.00 96.44 278 LEU A C 1
ATOM 2220 O O . LEU A 1 278 ? -13.104 4.925 23.699 1.00 96.44 278 LEU A O 1
ATOM 2224 N N . ALA A 1 279 ? -10.924 5.116 24.202 1.00 94.75 279 ALA A N 1
ATOM 2225 C CA . ALA A 1 279 ? -11.007 4.398 25.476 1.00 94.75 279 ALA A CA 1
ATOM 2226 C C . ALA A 1 279 ? -11.970 5.078 26.467 1.00 94.75 279 ALA A C 1
ATOM 2228 O O . ALA A 1 279 ? -12.863 4.426 27.015 1.00 94.75 279 ALA A O 1
ATOM 2229 N N . GLY A 1 280 ? -11.875 6.402 26.632 1.00 95.44 280 GLY A N 1
ATOM 2230 C CA . GLY A 1 280 ? -12.793 7.177 27.470 1.00 95.44 280 GLY A CA 1
ATOM 2231 C C . GLY A 1 280 ? -14.251 7.088 27.004 1.00 95.44 280 GLY A C 1
ATOM 2232 O O . GLY A 1 280 ? -15.174 6.995 27.818 1.00 95.44 280 GLY A O 1
ATOM 2233 N N . SER A 1 281 ? -14.476 7.021 25.689 1.00 96.06 281 SER A N 1
ATOM 2234 C CA . SER A 1 281 ? -15.807 6.791 25.116 1.00 96.06 281 SER A CA 1
ATOM 2235 C C . SER A 1 281 ? -16.353 5.399 25.453 1.00 96.06 281 SER A C 1
ATOM 2237 O O . SER A 1 281 ? -17.540 5.284 25.775 1.00 96.06 281 SER A O 1
ATOM 2239 N N . ILE A 1 282 ? -15.509 4.359 25.450 1.00 95.88 282 ILE A N 1
ATOM 2240 C CA . ILE A 1 282 ? -15.896 3.010 25.893 1.00 95.88 282 ILE A CA 1
ATOM 2241 C C . ILE A 1 282 ? -16.234 2.995 27.386 1.00 95.88 282 ILE A C 1
ATOM 2243 O O . ILE A 1 282 ? -17.300 2.499 27.750 1.00 95.88 282 ILE A O 1
ATOM 2247 N N . TYR A 1 283 ? -15.408 3.589 28.253 1.00 91.56 283 TYR A N 1
ATOM 2248 C CA . TYR A 1 283 ? -15.713 3.687 29.687 1.00 91.56 283 TYR A CA 1
ATOM 2249 C C . TYR A 1 283 ? -17.047 4.400 29.952 1.00 91.56 283 TYR A C 1
ATOM 2251 O O . TYR A 1 283 ? -17.861 3.915 30.739 1.00 91.56 283 TYR A O 1
ATOM 2259 N N . ASN A 1 284 ? -17.339 5.486 29.227 1.00 93.94 284 ASN A N 1
ATOM 2260 C CA . ASN A 1 284 ? -18.621 6.191 29.328 1.00 93.94 284 ASN A CA 1
ATOM 2261 C C . ASN A 1 284 ? -19.800 5.305 28.893 1.00 93.94 284 ASN A C 1
ATOM 2263 O O . ASN A 1 284 ? -20.851 5.341 29.532 1.00 93.94 284 ASN A O 1
ATOM 2267 N N . LYS A 1 285 ? -19.640 4.481 27.845 1.00 93.81 285 LYS A N 1
ATOM 2268 C CA . LYS A 1 285 ? -20.661 3.496 27.438 1.00 93.81 285 LYS A CA 1
ATOM 2269 C C . LYS A 1 285 ? -20.884 2.411 28.494 1.00 93.81 285 LYS A C 1
ATOM 2271 O O . LYS A 1 285 ? -22.015 1.967 28.658 1.00 93.81 285 LYS A O 1
ATOM 2276 N N . LYS A 1 286 ? -19.835 2.020 29.222 1.00 90.69 286 LYS A N 1
ATOM 2277 C CA . LYS A 1 286 ? -19.908 1.064 30.342 1.00 90.69 286 LYS A CA 1
ATOM 2278 C C . LYS A 1 286 ? -20.476 1.669 31.631 1.00 90.69 286 LYS A C 1
ATOM 2280 O O . LYS A 1 286 ? -20.788 0.923 32.550 1.00 90.69 286 LYS A O 1
ATOM 2285 N N . GLY A 1 287 ? -20.605 2.995 31.707 1.00 87.06 287 GLY A N 1
ATOM 2286 C CA . GLY A 1 287 ? -21.051 3.713 32.904 1.00 87.06 287 GLY A CA 1
ATOM 2287 C C . GLY A 1 287 ? -19.944 4.011 33.920 1.00 87.06 287 GLY A C 1
ATOM 2288 O O . GLY A 1 287 ? -20.232 4.559 34.981 1.00 87.06 287 GLY A O 1
ATOM 2289 N N . ASP A 1 288 ? -18.681 3.706 33.605 1.00 85.62 288 ASP A N 1
ATOM 2290 C CA . ASP A 1 288 ? -17.529 4.069 34.439 1.00 85.62 288 ASP A CA 1
ATOM 2291 C C . ASP A 1 288 ? -17.134 5.526 34.146 1.00 85.62 288 ASP A C 1
ATOM 2293 O O . ASP A 1 288 ? -16.185 5.819 33.417 1.00 85.62 288 ASP A O 1
ATOM 2297 N N . PHE A 1 289 ? -17.947 6.463 34.645 1.00 85.69 289 PHE A N 1
ATOM 2298 C CA . PHE A 1 289 ? -17.797 7.889 34.340 1.00 85.69 289 PHE A CA 1
ATOM 2299 C C . PHE A 1 289 ? -16.508 8.494 34.909 1.00 85.69 289 PHE A C 1
ATOM 2301 O O . PHE A 1 289 ? -16.009 9.469 34.349 1.00 85.69 289 PHE A O 1
ATOM 2308 N N . LEU A 1 290 ? -15.956 7.912 35.979 1.00 82.94 290 LEU A N 1
ATOM 2309 C CA . LEU A 1 290 ? -14.687 8.349 36.562 1.00 82.94 290 LEU A CA 1
ATOM 2310 C C . LEU A 1 290 ? -13.530 8.051 35.607 1.00 82.94 290 LEU A C 1
ATOM 2312 O O . LEU A 1 290 ? -12.879 8.988 35.149 1.00 82.94 290 LEU A O 1
ATOM 2316 N N . LYS A 1 291 ? -13.348 6.788 35.197 1.00 84.62 291 LYS A N 1
ATOM 231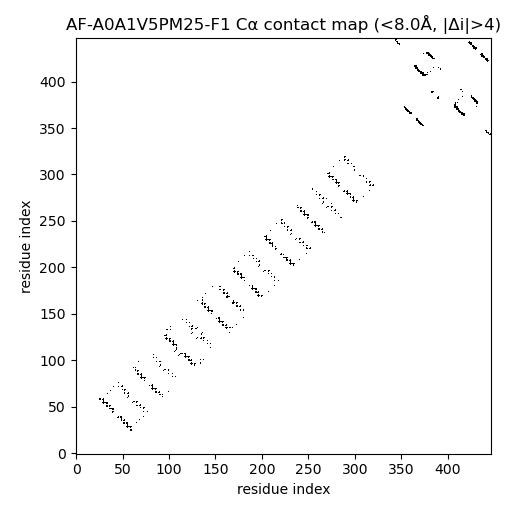7 C CA . LYS A 1 291 ? -12.291 6.436 34.232 1.00 84.62 291 LYS A CA 1
ATOM 2318 C C . LYS A 1 291 ? -12.507 7.073 32.869 1.00 84.62 291 LYS A C 1
ATOM 2320 O O . LYS A 1 291 ? -11.556 7.488 32.214 1.00 84.62 291 LYS A O 1
ATOM 2325 N N . ALA A 1 292 ? -13.764 7.209 32.447 1.00 88.62 292 ALA A N 1
ATOM 2326 C CA . ALA A 1 292 ? -14.083 7.949 31.235 1.00 88.62 292 ALA A CA 1
ATOM 2327 C C . ALA A 1 292 ? -13.592 9.401 31.312 1.00 88.62 292 ALA A C 1
ATOM 2329 O O . ALA A 1 292 ? -13.033 9.902 30.340 1.00 88.62 292 ALA A O 1
ATOM 2330 N N . SER A 1 293 ? -13.781 10.072 32.454 1.00 87.06 293 SER A N 1
ATOM 2331 C CA . SER A 1 293 ? -13.288 11.434 32.667 1.00 87.06 293 SER A CA 1
ATOM 2332 C C . SER A 1 293 ? -11.762 11.495 32.690 1.00 87.06 293 SER A C 1
ATOM 2334 O O . SER A 1 293 ? -11.209 12.436 32.131 1.00 87.06 293 SER A O 1
ATOM 2336 N N . GLU A 1 294 ? -11.082 10.525 33.302 1.00 89.50 294 GLU A N 1
ATOM 2337 C CA . GLU A 1 294 ? -9.612 10.451 33.327 1.00 89.50 294 GLU A CA 1
ATOM 2338 C C . GLU A 1 294 ? -9.037 10.357 31.905 1.00 89.50 294 GLU A C 1
ATOM 2340 O O . GLU A 1 294 ? -8.272 11.227 31.485 1.00 89.50 294 GLU A O 1
ATOM 2345 N N . GLU A 1 295 ? -9.488 9.378 31.118 1.00 87.75 295 GLU A N 1
ATOM 2346 C CA . GLU A 1 295 ? -9.023 9.178 29.739 1.00 87.75 295 GLU A CA 1
ATOM 2347 C C . GLU A 1 295 ? -9.370 10.365 28.826 1.00 87.75 295 GLU A C 1
ATOM 2349 O O . GLU A 1 295 ? -8.545 10.836 28.043 1.00 87.75 295 GLU A O 1
ATOM 2354 N N . LEU A 1 296 ? -10.582 10.920 28.942 1.00 93.25 296 LEU A N 1
ATOM 2355 C CA . LEU A 1 296 ? -10.974 12.097 28.161 1.00 93.25 296 LEU A CA 1
ATOM 2356 C C . LEU A 1 296 ? -10.195 13.354 28.568 1.00 93.25 296 LEU A C 1
ATOM 2358 O O . LEU A 1 296 ? -9.989 14.229 27.725 1.00 93.25 296 LEU A O 1
ATOM 2362 N N . THR A 1 297 ? -9.750 13.454 29.823 1.00 93.56 297 THR A N 1
ATOM 2363 C CA . THR A 1 297 ? -8.877 14.547 30.271 1.00 93.56 297 THR A CA 1
ATOM 2364 C C . THR A 1 297 ? -7.521 14.445 29.585 1.00 93.56 297 THR A C 1
ATOM 2366 O O . THR A 1 297 ? -7.096 15.424 28.975 1.00 93.56 297 THR A O 1
ATOM 2369 N N . LEU A 1 298 ? -6.910 13.254 29.553 1.00 95.00 298 LEU A N 1
ATOM 2370 C CA . LEU A 1 298 ? -5.665 13.015 28.812 1.00 95.00 298 LEU A CA 1
ATOM 2371 C C . LEU A 1 298 ? -5.814 13.352 27.320 1.00 95.00 298 LEU A C 1
ATOM 2373 O O . LEU A 1 298 ? -4.961 14.027 26.746 1.00 95.00 298 LEU A O 1
ATOM 2377 N N . ALA A 1 299 ? -6.929 12.961 26.692 1.00 95.25 299 ALA A N 1
ATOM 2378 C CA . ALA A 1 299 ? -7.207 13.312 25.298 1.00 95.25 299 ALA A CA 1
ATOM 2379 C C . ALA A 1 299 ? -7.265 14.837 25.070 1.00 95.25 299 ALA A C 1
ATOM 2381 O O . ALA A 1 299 ? -6.730 15.341 24.081 1.00 95.25 299 ALA A O 1
ATOM 2382 N N . VAL A 1 300 ? -7.892 15.590 25.984 1.00 96.75 300 VAL A N 1
ATOM 2383 C CA . VAL A 1 300 ? -7.952 17.062 25.926 1.00 96.75 300 VAL A CA 1
ATOM 2384 C C . VAL A 1 300 ? -6.587 17.697 26.192 1.00 96.75 300 VAL A C 1
ATOM 2386 O O . VAL A 1 300 ? -6.260 18.693 25.555 1.00 96.75 300 VAL A O 1
ATOM 2389 N N . GLU A 1 301 ? -5.785 17.154 27.103 1.00 95.75 301 GLU A N 1
ATOM 2390 C CA . GLU A 1 301 ? -4.439 17.662 27.386 1.00 95.75 301 GLU A CA 1
ATOM 2391 C C . GLU A 1 301 ? -3.499 17.485 26.188 1.00 95.75 301 GLU A C 1
ATOM 2393 O O . GLU A 1 301 ? -2.756 18.406 25.844 1.00 95.75 301 GLU A O 1
ATOM 2398 N N . LEU A 1 302 ? -3.575 16.334 25.513 1.00 93.94 302 LEU A N 1
ATOM 2399 C CA . LEU A 1 302 ? -2.790 16.040 24.313 1.00 93.94 302 LEU A CA 1
ATOM 2400 C C . LEU A 1 302 ? -3.242 16.875 23.101 1.00 93.94 302 LEU A C 1
ATOM 2402 O O . LEU A 1 302 ? -2.406 17.324 22.317 1.00 93.94 302 LEU A O 1
ATOM 2406 N N . GLU A 1 303 ? -4.546 17.137 22.959 1.00 96.12 303 GLU A N 1
ATOM 2407 C CA . GLU A 1 303 ? -5.113 17.981 21.900 1.00 96.12 303 GLU A CA 1
ATOM 2408 C C . GLU A 1 303 ? -6.026 19.087 22.453 1.00 96.12 303 GLU A C 1
ATOM 2410 O O . GLU A 1 303 ? -7.250 19.084 22.286 1.00 96.12 303 GLU A O 1
ATOM 2415 N N . ILE A 1 304 ? -5.414 20.121 23.038 1.00 94.44 304 ILE A N 1
ATOM 2416 C CA . ILE A 1 304 ? -6.137 21.207 23.724 1.00 94.44 304 ILE A CA 1
ATOM 2417 C C . ILE A 1 304 ? -7.114 21.992 22.840 1.00 94.44 304 ILE A C 1
ATOM 2419 O O . ILE A 1 304 ? -8.009 22.660 23.353 1.00 94.44 304 ILE A O 1
ATOM 2423 N N . ASN A 1 305 ? -6.988 21.931 21.515 1.00 94.31 305 ASN A N 1
ATOM 2424 C CA . ASN A 1 305 ? -7.878 22.634 20.588 1.00 94.31 305 ASN A CA 1
ATOM 2425 C C . ASN A 1 305 ? -9.014 21.750 20.046 1.00 94.31 305 ASN A C 1
ATOM 2427 O O . ASN A 1 305 ? -9.867 22.241 19.304 1.00 94.31 305 ASN A O 1
ATOM 2431 N N . ASN A 1 306 ? -9.072 20.469 20.425 1.00 96.69 306 ASN A N 1
ATOM 2432 C CA . ASN A 1 306 ? -10.093 19.550 19.941 1.00 96.69 306 ASN A CA 1
ATOM 2433 C C . ASN A 1 306 ? -11.429 19.766 20.677 1.00 96.69 306 ASN A C 1
ATOM 2435 O O . ASN A 1 306 ? -11.636 19.343 21.818 1.00 96.69 306 ASN A O 1
ATOM 2439 N N . LYS A 1 307 ? -12.360 20.457 20.007 1.00 96.44 307 LYS A N 1
ATOM 2440 C CA . LYS A 1 307 ? -13.680 20.794 20.563 1.00 96.44 307 LYS A CA 1
ATOM 2441 C C . LYS A 1 307 ? -14.502 19.550 20.914 1.00 96.44 307 LYS A C 1
ATOM 2443 O O . LYS A 1 307 ? -15.173 19.550 21.942 1.00 96.44 307 LYS A O 1
ATOM 2448 N N . LEU A 1 308 ? -14.417 18.494 20.098 1.00 96.81 308 LEU A N 1
ATOM 2449 C CA . LEU A 1 308 ? -15.149 17.244 20.321 1.00 96.81 308 LEU A CA 1
ATOM 2450 C C . LEU A 1 308 ? -14.743 16.599 21.651 1.00 96.81 308 LEU A C 1
ATOM 2452 O O . LEU A 1 308 ? -15.610 16.148 22.402 1.00 96.81 308 LEU A O 1
ATOM 2456 N N . TYR A 1 309 ? -13.446 16.587 21.965 1.00 97.12 309 TYR A N 1
ATOM 2457 C CA . TYR A 1 309 ? -12.943 15.983 23.200 1.00 97.12 309 TYR A CA 1
ATOM 2458 C C . TYR A 1 309 ? -13.424 16.762 24.425 1.00 97.12 309 TYR A C 1
ATOM 2460 O O . TYR A 1 309 ? -13.981 16.165 25.343 1.00 97.12 309 TYR A O 1
ATOM 2468 N N . LYS A 1 310 ? -13.342 18.100 24.391 1.00 96.56 310 LYS A N 1
ATOM 2469 C CA . LYS A 1 310 ? -13.849 18.969 25.470 1.00 96.56 310 LYS A CA 1
ATOM 2470 C C . LYS A 1 310 ? -15.347 18.808 25.707 1.00 96.56 310 LYS A C 1
ATOM 2472 O O . LYS A 1 310 ? -15.785 18.691 26.848 1.00 96.56 310 LYS A O 1
ATOM 2477 N N . GLU A 1 311 ? -16.140 18.793 24.636 1.00 96.50 311 GLU A N 1
ATOM 2478 C CA . GLU A 1 311 ? -17.592 18.612 24.735 1.00 96.50 311 GLU A CA 1
ATOM 2479 C C . GLU A 1 311 ? -17.956 17.226 25.280 1.00 96.50 311 GLU A C 1
ATOM 2481 O O . GLU A 1 311 ? -18.907 17.095 26.051 1.00 96.50 311 GLU A O 1
ATOM 2486 N N . THR A 1 312 ? -17.205 16.189 24.899 1.00 95.69 312 THR A N 1
ATOM 2487 C CA . THR A 1 312 ? -17.419 14.825 25.401 1.00 95.69 312 THR A CA 1
ATOM 2488 C C . THR A 1 312 ? -17.034 14.720 26.876 1.00 95.69 312 THR A C 1
ATOM 2490 O O . THR A 1 312 ? -17.819 14.186 27.657 1.00 95.69 312 THR A O 1
ATOM 2493 N N . LEU A 1 313 ? -15.898 15.299 27.279 1.00 95.31 313 LEU A N 1
ATOM 2494 C CA . LEU A 1 313 ? -15.454 15.362 28.673 1.00 95.31 313 LEU A CA 1
ATOM 2495 C C . LEU A 1 313 ? -16.497 16.049 29.562 1.00 95.31 313 LEU A C 1
ATOM 2497 O O . LEU A 1 313 ? -16.930 15.465 30.551 1.00 95.31 313 LEU A O 1
ATOM 2501 N N . ALA A 1 314 ? -16.983 17.230 29.169 1.00 94.81 314 ALA A N 1
ATOM 2502 C CA . ALA A 1 314 ? -17.992 17.964 29.936 1.00 94.81 314 ALA A CA 1
ATOM 2503 C C . ALA A 1 314 ? -19.296 17.161 30.116 1.00 94.81 314 ALA A C 1
ATOM 2505 O O . ALA A 1 314 ? -19.892 17.163 31.194 1.00 94.81 314 ALA A O 1
ATOM 2506 N N . LYS A 1 315 ? -19.728 16.432 29.075 1.00 95.38 315 LYS A N 1
ATOM 2507 C CA . LYS A 1 315 ? -20.902 15.541 29.139 1.00 95.38 315 LYS A CA 1
ATOM 2508 C C . LYS A 1 315 ? -20.695 14.333 30.049 1.00 95.38 315 LYS A C 1
ATOM 2510 O O . LYS A 1 315 ? -21.672 13.818 30.579 1.00 95.38 315 LYS A O 1
ATOM 2515 N N . VAL A 1 316 ? -19.470 13.825 30.163 1.00 92.50 316 VAL A N 1
ATOM 2516 C CA . VAL A 1 316 ? -19.148 12.720 31.075 1.00 92.50 316 VAL A CA 1
ATOM 2517 C C . VAL A 1 316 ? -19.073 13.230 32.510 1.00 92.50 316 VAL A C 1
ATOM 2519 O O . VAL A 1 316 ? -19.693 12.642 33.389 1.00 92.50 316 VAL A O 1
ATOM 2522 N N . GLN A 1 317 ? -18.410 14.364 32.736 1.00 86.56 317 GLN A N 1
ATOM 2523 C CA . GLN A 1 317 ? -18.277 14.984 34.056 1.00 86.56 317 GLN A CA 1
ATOM 2524 C C . GLN A 1 317 ? -19.625 15.352 34.679 1.00 86.56 317 GLN A C 1
ATOM 2526 O O . GLN A 1 317 ? -19.807 15.157 35.875 1.00 86.56 317 GLN A O 1
ATOM 2531 N N . SER A 1 318 ? -20.606 15.797 33.886 1.00 90.31 318 SER A N 1
ATOM 2532 C CA . SER A 1 318 ? -21.952 16.084 34.403 1.00 90.31 318 SER A CA 1
ATOM 2533 C C . SER A 1 318 ? -22.724 14.846 34.878 1.00 90.31 318 SER A C 1
ATOM 2535 O O . SER A 1 318 ? -23.723 14.991 35.581 1.00 90.31 318 SER A O 1
ATOM 2537 N N . LYS A 1 319 ? -22.286 13.637 34.501 1.00 87.06 319 LYS A N 1
ATOM 2538 C CA . LYS A 1 319 ? -22.854 12.365 34.975 1.00 87.06 319 LYS A CA 1
ATOM 2539 C C . LYS A 1 319 ? -22.150 11.822 36.215 1.00 87.06 319 LYS A C 1
ATOM 2541 O O . LYS A 1 319 ? -22.671 10.894 36.829 1.00 87.06 319 LYS A O 1
ATOM 2546 N N . ILE A 1 320 ? -20.977 12.351 36.564 1.00 78.19 320 ILE A N 1
ATOM 2547 C CA . ILE A 1 320 ? -20.278 11.962 37.786 1.00 78.19 320 ILE A CA 1
ATOM 2548 C C . ILE A 1 320 ? -21.073 12.553 38.956 1.00 78.19 320 ILE A C 1
ATOM 2550 O O . ILE A 1 320 ? -21.274 13.770 38.987 1.00 78.19 320 ILE A O 1
ATOM 2554 N N . PRO A 1 321 ? -21.558 11.731 39.905 1.00 60.03 321 PRO A N 1
ATOM 2555 C CA . PRO A 1 321 ? -22.260 12.244 41.068 1.00 60.03 321 PRO A CA 1
ATOM 2556 C C . PRO A 1 321 ? -21.356 13.225 41.810 1.00 60.03 321 PRO A C 1
ATOM 2558 O O . PRO A 1 321 ? -20.280 12.859 42.283 1.00 60.03 321 PRO A O 1
ATOM 2561 N N . VAL A 1 322 ? -21.791 14.480 41.911 1.00 53.06 322 VAL A N 1
ATOM 2562 C CA . VAL A 1 322 ? -21.168 15.427 42.831 1.00 53.06 322 VAL A CA 1
ATOM 2563 C C . VAL A 1 322 ? -21.455 14.883 44.220 1.00 53.06 322 VAL A C 1
ATOM 2565 O O . VAL A 1 322 ? -22.623 14.739 44.585 1.00 53.06 322 VAL A O 1
ATOM 2568 N N . ALA A 1 323 ? -20.412 14.541 44.976 1.00 41.81 323 ALA A N 1
ATOM 2569 C CA . ALA A 1 323 ? -20.573 14.230 46.385 1.00 41.81 323 ALA A CA 1
ATOM 2570 C C . ALA A 1 323 ? -21.266 15.432 47.036 1.00 41.81 323 ALA A C 1
ATOM 2572 O O . ALA A 1 323 ? -20.671 16.499 47.182 1.00 41.81 323 ALA A O 1
ATOM 2573 N N . THR A 1 324 ? -22.553 15.302 47.363 1.00 34.59 324 THR A N 1
ATOM 2574 C CA . THR A 1 324 ? -23.208 16.268 48.237 1.00 34.59 324 THR A CA 1
ATOM 2575 C C . THR A 1 324 ? -22.505 16.136 49.574 1.00 34.59 324 THR A C 1
ATOM 2577 O O . THR A 1 324 ? -22.560 15.040 50.140 1.00 34.59 324 THR A O 1
ATOM 2580 N N . PRO A 1 325 ? -21.835 17.184 50.084 1.00 33.19 325 PRO A N 1
ATOM 2581 C CA . PRO A 1 325 ? -21.386 17.147 51.459 1.00 33.19 325 PRO A CA 1
ATOM 2582 C C . PRO A 1 325 ? -22.633 16.871 52.295 1.00 33.19 325 PRO A C 1
ATOM 2584 O O . PRO A 1 325 ? -23.584 17.656 52.266 1.00 33.19 325 PRO A O 1
ATOM 2587 N N . THR A 1 326 ? -22.676 15.720 52.968 1.00 32.75 326 THR A N 1
ATOM 2588 C CA . THR A 1 326 ? -23.681 15.480 53.999 1.00 32.75 326 THR A CA 1
ATOM 2589 C C . THR A 1 326 ? -23.575 16.681 54.930 1.00 32.75 326 THR A C 1
ATOM 2591 O O . THR A 1 326 ? -22.466 16.940 55.412 1.00 32.75 326 THR A O 1
ATOM 2594 N N . PRO A 1 327 ? -24.646 17.473 55.135 1.00 33.19 327 PRO A N 1
ATOM 2595 C CA . PRO A 1 327 ? -24.598 18.551 56.102 1.00 33.19 327 PRO A CA 1
ATOM 2596 C C . PRO A 1 327 ? -24.099 17.929 57.394 1.00 33.19 327 PRO A C 1
ATOM 2598 O O . PRO A 1 327 ? -24.704 16.977 57.888 1.00 33.19 327 PRO A O 1
ATOM 2601 N N . VAL A 1 328 ? -22.957 18.399 57.887 1.00 35.72 328 VAL A N 1
ATOM 2602 C CA . VAL A 1 328 ? -22.503 18.017 59.215 1.00 35.72 328 VAL A CA 1
ATOM 2603 C C . VAL A 1 328 ? -23.590 18.539 60.138 1.00 35.72 328 VAL A C 1
ATOM 2605 O O . VAL A 1 328 ? -23.672 19.740 60.397 1.00 35.72 328 VAL A O 1
ATOM 2608 N N . GLN A 1 329 ? -24.488 17.655 60.567 1.00 36.56 329 GLN A N 1
ATOM 2609 C CA . GLN A 1 329 ? -25.310 17.928 61.723 1.00 36.56 329 GLN A CA 1
ATOM 2610 C C . GLN A 1 329 ? -24.296 18.026 62.855 1.00 36.56 329 GLN A C 1
ATOM 2612 O O . GLN A 1 329 ? -23.714 17.028 63.272 1.00 36.56 329 GLN A O 1
ATOM 2617 N N . LEU A 1 330 ? -23.964 19.260 63.228 1.00 32.88 330 LEU A N 1
ATOM 2618 C CA . LEU A 1 330 ? -23.175 19.524 64.415 1.00 32.88 330 LEU A CA 1
ATOM 2619 C C . LEU A 1 330 ? -24.015 18.998 65.571 1.00 32.88 330 LEU A C 1
ATOM 2621 O O . LEU A 1 330 ? -24.949 19.669 66.014 1.00 32.88 330 LEU A O 1
ATOM 2625 N N . ASP A 1 331 ? -23.724 17.776 66.009 1.00 34.25 331 ASP A N 1
ATOM 2626 C CA . ASP A 1 331 ? -24.202 17.317 67.300 1.00 34.25 331 ASP A CA 1
ATOM 2627 C C . ASP A 1 331 ? -23.789 18.376 68.334 1.00 34.25 331 ASP A C 1
ATOM 2629 O O . ASP A 1 331 ? -22.691 18.948 68.231 1.00 34.25 331 ASP A O 1
ATOM 2633 N N . PRO A 1 332 ? -24.670 18.712 69.296 1.00 36.53 332 PRO A N 1
ATOM 2634 C CA . PRO A 1 332 ? -24.319 19.648 70.352 1.00 36.53 332 PRO A CA 1
ATOM 2635 C C . PRO A 1 332 ? -22.995 19.198 70.980 1.00 36.53 332 PRO A C 1
ATOM 2637 O O . PRO A 1 332 ? -22.774 17.991 71.098 1.00 36.53 332 PRO A O 1
ATOM 2640 N N . PRO A 1 333 ? -22.103 20.137 71.347 1.00 32.09 333 PRO A N 1
ATOM 2641 C CA . PRO A 1 333 ? -20.763 19.808 71.807 1.00 32.09 333 PRO A CA 1
ATOM 2642 C C . PRO A 1 333 ? -20.855 18.779 72.929 1.00 32.09 333 PRO A C 1
ATOM 2644 O O . PRO A 1 333 ? -21.317 19.081 74.030 1.00 32.09 333 PRO A O 1
ATOM 2647 N N . VAL A 1 334 ? -20.450 17.546 72.626 1.00 36.31 334 VAL A N 1
ATOM 2648 C CA . VAL A 1 334 ? -20.360 16.488 73.621 1.00 36.31 334 VAL A CA 1
ATOM 2649 C C . VAL A 1 334 ? -19.227 16.905 74.542 1.00 36.31 334 VAL A C 1
ATOM 2651 O O . VAL A 1 334 ? -18.062 16.930 74.142 1.00 36.31 334 VAL A O 1
ATOM 2654 N N . THR A 1 335 ? -19.567 17.296 75.769 1.00 35.47 335 THR A N 1
ATOM 2655 C CA . THR A 1 335 ? -18.578 17.449 76.835 1.00 35.47 335 THR A CA 1
ATOM 2656 C C . THR A 1 335 ? -17.807 16.135 76.936 1.00 35.47 335 THR A C 1
ATOM 2658 O O . THR A 1 335 ? -18.452 15.098 77.122 1.00 35.47 335 THR A O 1
ATOM 2661 N N . PRO A 1 336 ? -16.470 16.141 76.786 1.00 33.09 336 PRO A N 1
ATOM 2662 C CA . PRO A 1 336 ? -15.687 14.920 76.859 1.00 33.09 336 PRO A CA 1
ATOM 2663 C C . PRO A 1 336 ? -15.955 14.252 78.205 1.00 33.09 336 PRO A C 1
ATOM 2665 O O . PRO A 1 336 ? -15.731 14.858 79.252 1.00 33.09 336 PRO A O 1
ATOM 2668 N N . VAL A 1 337 ? -16.458 13.020 78.188 1.00 36.97 337 VAL A N 1
ATOM 2669 C CA . VAL A 1 337 ? -16.495 12.203 79.400 1.00 36.97 337 VAL A CA 1
ATOM 2670 C C . VAL A 1 337 ? -15.047 11.819 79.688 1.00 36.97 337 VAL A C 1
ATOM 2672 O O . VAL A 1 337 ? -14.442 11.065 78.916 1.00 36.97 337 VAL A O 1
ATOM 2675 N N . GLU A 1 338 ? -14.482 12.381 80.759 1.00 32.84 338 GLU A N 1
ATOM 2676 C CA . GLU A 1 338 ? -13.165 11.996 81.270 1.00 32.84 338 GLU A CA 1
ATOM 2677 C C . GLU A 1 338 ? -13.104 10.469 81.406 1.00 32.84 338 GLU A C 1
ATOM 2679 O O . GLU A 1 338 ? -13.897 9.862 82.124 1.00 32.84 338 GLU A O 1
ATOM 2684 N N . GLY A 1 339 ? -12.180 9.848 80.669 1.00 36.94 339 GLY A N 1
ATOM 2685 C CA . GLY A 1 339 ? -11.960 8.398 80.679 1.00 36.94 339 GLY A CA 1
ATOM 2686 C C . GLY A 1 339 ? -12.352 7.644 79.403 1.00 36.94 339 GLY A C 1
ATOM 2687 O O . GLY A 1 339 ? -12.086 6.448 79.324 1.00 36.94 339 GLY A O 1
ATOM 2688 N N . SER A 1 340 ? -12.916 8.299 78.384 1.00 28.81 340 SER A N 1
ATOM 2689 C CA . SER A 1 340 ? -13.229 7.635 77.105 1.00 28.81 340 SER A CA 1
ATOM 2690 C C . SER A 1 340 ? -12.022 7.670 76.160 1.00 28.81 340 SER A C 1
ATOM 2692 O O . SER A 1 340 ? -11.742 8.705 75.556 1.00 28.81 340 SER A O 1
ATOM 2694 N N . SER A 1 341 ? -11.296 6.560 76.005 1.00 29.83 341 SER A N 1
ATOM 2695 C CA . SER A 1 341 ? -10.297 6.410 74.940 1.00 29.83 341 SER A CA 1
ATOM 2696 C C . SER A 1 341 ? -10.932 5.748 73.714 1.00 29.83 341 SER A C 1
ATOM 2698 O O . SER A 1 341 ? -11.461 4.644 73.786 1.00 29.83 341 SER A O 1
ATOM 2700 N N . VAL A 1 342 ? -10.877 6.425 72.566 1.00 27.75 342 VAL A N 1
ATOM 2701 C CA . VAL A 1 342 ? -11.128 5.794 71.262 1.00 27.75 342 VAL A CA 1
ATOM 2702 C C . VAL A 1 342 ? -9.791 5.243 70.775 1.00 27.75 342 VAL A C 1
ATOM 2704 O O . VAL A 1 342 ? -8.847 6.008 70.569 1.00 27.75 342 VAL A O 1
ATOM 2707 N N . SER A 1 343 ? -9.679 3.925 70.621 1.00 29.52 343 SER A N 1
ATOM 2708 C CA . SER A 1 343 ? -8.482 3.282 70.079 1.00 29.52 343 SER A CA 1
ATOM 2709 C C . SER A 1 343 ? -8.574 3.190 68.553 1.00 29.52 343 SER A C 1
ATOM 2711 O O . SER A 1 343 ? -9.359 2.438 67.986 1.00 29.52 343 SER A O 1
ATOM 2713 N N . LEU A 1 344 ? -7.736 3.963 67.863 1.00 29.17 344 LEU A N 1
ATOM 2714 C CA . LEU A 1 344 ? -7.542 3.847 66.420 1.00 29.17 344 LEU A CA 1
ATOM 2715 C C . LEU A 1 344 ? -6.400 2.852 66.163 1.00 29.17 344 LEU A C 1
ATOM 2717 O O . LEU A 1 344 ? -5.283 3.088 66.625 1.00 29.17 344 LEU A O 1
ATOM 2721 N N . SER A 1 345 ? -6.634 1.766 65.418 1.00 30.12 345 SER A N 1
ATOM 2722 C CA . SER A 1 345 ? -5.528 0.918 64.937 1.00 30.12 345 SER A CA 1
ATOM 2723 C C . SER A 1 345 ? -5.257 1.204 63.467 1.00 30.12 345 SER A C 1
ATOM 2725 O O . SER A 1 345 ? -6.094 0.953 62.603 1.00 30.12 345 SER A O 1
ATOM 2727 N N . ILE A 1 346 ? -4.064 1.719 63.189 1.00 31.97 346 ILE A N 1
ATOM 2728 C CA . ILE A 1 346 ? -3.571 1.992 61.841 1.00 31.97 346 ILE A CA 1
ATOM 2729 C C . ILE A 1 346 ? -2.719 0.792 61.423 1.00 31.97 346 ILE A C 1
ATOM 2731 O O . ILE A 1 346 ? -1.734 0.477 62.086 1.00 31.97 346 ILE A O 1
ATOM 2735 N N . LYS A 1 347 ? -3.088 0.105 60.336 1.00 31.64 347 LYS A N 1
ATOM 2736 C CA . LYS A 1 347 ? -2.259 -0.960 59.755 1.00 31.64 347 LYS A CA 1
ATOM 2737 C C . LYS A 1 347 ? -1.491 -0.397 58.565 1.00 31.64 347 LYS A C 1
ATOM 2739 O O . LYS A 1 347 ? -2.084 -0.104 57.531 1.00 31.64 347 LYS A O 1
ATOM 2744 N N . ILE A 1 348 ? -0.181 -0.250 58.728 1.00 33.44 348 ILE A N 1
ATOM 2745 C CA . ILE A 1 348 ? 0.731 0.229 57.686 1.00 33.44 348 ILE A CA 1
ATOM 2746 C C . ILE A 1 348 ? 1.232 -0.989 56.901 1.00 33.44 348 ILE A C 1
ATOM 2748 O O . ILE A 1 348 ? 1.673 -1.972 57.493 1.00 33.44 348 ILE A O 1
ATOM 2752 N N . LEU A 1 349 ? 1.127 -0.949 55.572 1.00 31.52 349 LEU A N 1
ATOM 2753 C CA . LEU A 1 349 ? 1.813 -1.895 54.692 1.00 31.52 349 LEU A CA 1
ATOM 2754 C C . LEU A 1 349 ? 3.177 -1.286 54.365 1.00 31.52 349 LEU A C 1
ATOM 2756 O O . LEU A 1 349 ? 3.243 -0.308 53.625 1.00 31.52 349 LEU A O 1
ATOM 2760 N N . GLU A 1 350 ? 4.246 -1.806 54.966 1.00 31.30 350 GLU A N 1
ATOM 2761 C CA . GLU A 1 350 ? 5.605 -1.317 54.720 1.00 31.30 350 GLU A CA 1
ATOM 2762 C C . GLU A 1 350 ? 6.066 -1.716 53.306 1.00 31.30 350 GLU A C 1
ATOM 2764 O O . GLU A 1 350 ? 6.095 -2.910 52.990 1.00 31.30 350 GLU A O 1
ATOM 2769 N N . PRO A 1 351 ? 6.446 -0.763 52.434 1.00 34.31 351 PRO A N 1
ATOM 2770 C CA . PRO A 1 351 ? 7.230 -1.081 51.252 1.00 34.31 351 PRO A CA 1
ATOM 2771 C C . PRO A 1 351 ? 8.685 -1.378 51.661 1.00 34.31 351 PRO A C 1
ATOM 2773 O O . PRO A 1 351 ? 9.144 -0.901 52.705 1.00 34.31 351 PRO A O 1
ATOM 2776 N N . PRO A 1 352 ? 9.459 -2.100 50.832 1.00 30.62 352 PRO A N 1
ATOM 2777 C CA . PRO A 1 352 ? 10.874 -2.343 51.101 1.00 30.62 352 PRO A CA 1
ATOM 2778 C C . PRO A 1 352 ? 11.637 -1.012 51.247 1.00 30.62 352 PRO A C 1
ATOM 2780 O O . PRO A 1 352 ? 11.706 -0.242 50.292 1.00 30.62 352 PRO A O 1
ATOM 2783 N N . GLY A 1 353 ? 12.206 -0.741 52.431 1.00 35.72 353 GLY A N 1
ATOM 2784 C CA . GLY A 1 353 ? 13.079 0.420 52.687 1.00 35.72 353 GLY A CA 1
ATOM 2785 C C . GLY A 1 353 ? 12.597 1.455 53.717 1.00 35.72 353 GLY A C 1
ATOM 2786 O O . GLY A 1 353 ? 13.329 2.403 53.988 1.00 35.72 353 GLY A O 1
ATOM 2787 N N . PHE A 1 354 ? 11.419 1.297 54.328 1.00 34.53 354 PHE A N 1
ATOM 2788 C CA . PHE A 1 354 ? 10.979 2.129 55.461 1.00 34.53 354 PHE A CA 1
ATOM 2789 C C . PHE A 1 354 ? 11.306 1.448 56.795 1.00 34.53 354 PHE A C 1
ATOM 2791 O O . PHE A 1 354 ? 10.987 0.277 56.962 1.00 34.53 354 PHE A O 1
ATOM 2798 N N . SER A 1 355 ? 11.953 2.156 57.732 1.00 37.53 355 SER A N 1
ATOM 2799 C CA . SER A 1 355 ? 12.507 1.521 58.941 1.00 37.53 355 SER A CA 1
ATOM 2800 C C . SER A 1 355 ? 11.864 1.920 60.274 1.00 37.53 355 SER A C 1
ATOM 2802 O O . SER A 1 355 ? 11.965 1.124 61.202 1.00 37.53 355 SER A O 1
ATOM 2804 N N . GLN A 1 356 ? 11.223 3.095 60.425 1.00 37.88 356 GLN A N 1
ATOM 2805 C CA . GLN A 1 356 ? 10.440 3.422 61.638 1.00 37.88 356 GLN A CA 1
ATOM 2806 C C . GLN A 1 356 ? 9.699 4.773 61.582 1.00 37.88 356 GLN A C 1
ATOM 2808 O O . GLN A 1 356 ? 10.179 5.746 60.999 1.00 37.88 356 GLN A O 1
ATOM 2813 N N . GLY A 1 357 ? 8.565 4.861 62.286 1.00 39.28 357 GLY A N 1
ATOM 2814 C CA . GLY A 1 357 ? 7.858 6.111 62.585 1.00 39.28 357 GLY A CA 1
ATOM 2815 C C . GLY A 1 357 ? 6.971 5.975 63.826 1.00 39.28 357 GLY A C 1
ATOM 2816 O O . GLY A 1 357 ? 6.552 4.871 64.171 1.00 39.28 357 GLY A O 1
ATOM 2817 N N . SER A 1 358 ? 6.698 7.088 64.508 1.00 37.19 358 SER A N 1
ATOM 2818 C CA . SER A 1 358 ? 5.740 7.165 65.615 1.00 37.19 358 SER A CA 1
ATOM 2819 C C . SER A 1 358 ? 4.594 8.106 65.248 1.00 37.19 358 SER A C 1
ATOM 2821 O O . SER A 1 358 ? 4.763 9.091 64.527 1.00 37.19 358 SER A O 1
ATOM 2823 N N . TYR A 1 359 ? 3.390 7.787 65.715 1.00 41.56 359 TYR A N 1
ATOM 2824 C CA . TYR A 1 359 ? 2.202 8.588 65.446 1.00 41.56 359 TYR A CA 1
ATOM 2825 C C . TYR A 1 359 ? 1.441 8.856 66.738 1.00 41.56 359 TYR A C 1
ATOM 2827 O O . TYR A 1 359 ? 1.282 7.97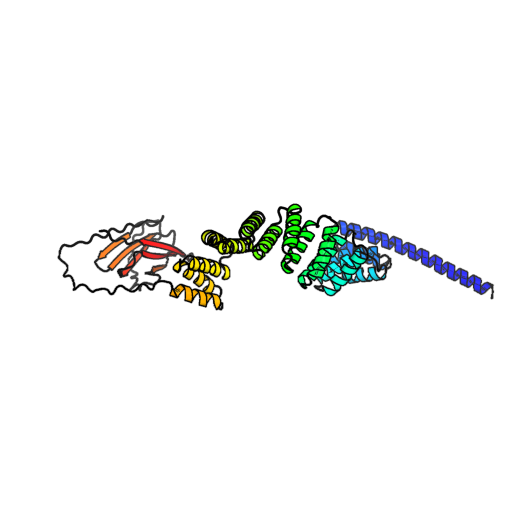6 67.584 1.00 41.56 359 TYR A O 1
ATOM 2835 N N . GLN A 1 360 ? 0.962 10.090 66.880 1.00 34.66 360 GLN A N 1
ATOM 2836 C CA . GLN A 1 360 ? 0.021 10.474 67.927 1.00 34.66 360 GLN A CA 1
ATOM 2837 C C . GLN A 1 360 ? -1.246 11.016 67.277 1.00 34.66 360 GLN A C 1
ATOM 2839 O O . GLN A 1 360 ? -1.204 11.923 66.442 1.00 34.66 360 GLN A O 1
ATOM 2844 N N . CYS A 1 361 ? -2.376 10.441 67.676 1.00 33.97 361 CYS A N 1
ATOM 2845 C CA . CYS A 1 361 ? -3.699 10.840 67.231 1.00 33.97 361 CYS A CA 1
ATOM 2846 C C . CYS A 1 361 ? -4.434 11.466 68.417 1.00 33.97 361 CYS A C 1
ATOM 2848 O O . CYS A 1 361 ? -4.511 10.860 69.484 1.00 33.97 361 CYS A O 1
ATOM 2850 N N . ASN A 1 362 ? -4.982 12.665 68.238 1.00 35.31 362 ASN A N 1
ATOM 2851 C CA . ASN A 1 362 ? -5.928 13.246 69.186 1.00 35.31 362 ASN A CA 1
ATOM 2852 C C . ASN A 1 362 ? -7.105 13.807 68.393 1.00 35.31 362 ASN A C 1
ATOM 2854 O O . ASN A 1 362 ? -6.850 14.629 67.523 1.00 35.31 362 ASN A O 1
ATOM 2858 N N . ALA A 1 363 ? -8.322 13.338 68.711 1.00 35.81 363 ALA A N 1
ATOM 2859 C CA . ALA A 1 363 ? -9.693 13.722 68.320 1.00 35.81 363 ALA A CA 1
ATOM 2860 C C . ALA A 1 363 ? -9.972 14.402 66.953 1.00 35.81 363 ALA A C 1
ATOM 2862 O O . ALA A 1 363 ? -10.993 14.106 66.345 1.00 35.81 363 ALA A O 1
ATOM 2863 N N . SER A 1 364 ? -9.117 15.293 66.452 1.00 32.50 364 SER A N 1
ATOM 2864 C CA . SER A 1 364 ? -9.249 16.034 65.189 1.00 32.50 364 SER A CA 1
ATOM 2865 C C . SER A 1 364 ? -7.936 16.223 64.403 1.00 32.50 364 SER A C 1
ATOM 2867 O O . SER A 1 364 ? -7.946 16.831 63.331 1.00 32.50 364 SER A O 1
ATOM 2869 N N . LYS A 1 365 ? -6.800 15.716 64.900 1.00 37.66 365 LYS A N 1
ATOM 2870 C CA . LYS A 1 365 ? -5.475 15.870 64.282 1.00 37.66 365 LYS A CA 1
ATOM 2871 C C . LYS A 1 365 ? -4.665 14.578 64.332 1.00 37.66 365 LYS A C 1
ATOM 2873 O O . LYS A 1 365 ? -4.605 13.910 65.368 1.00 37.66 365 LYS A O 1
ATOM 2878 N N . VAL A 1 366 ? -3.971 14.285 63.232 1.00 41.94 366 VAL A N 1
ATOM 2879 C CA . VAL A 1 366 ? -2.922 13.257 63.191 1.00 41.94 366 VAL A CA 1
ATOM 2880 C C . VAL A 1 366 ? -1.580 13.957 63.056 1.00 41.94 366 VAL A C 1
ATOM 2882 O O . VAL A 1 366 ? -1.339 14.668 62.078 1.00 41.94 366 VAL A O 1
ATOM 2885 N N . ARG A 1 367 ? -0.706 13.751 64.046 1.00 40.31 367 ARG A N 1
ATOM 2886 C CA . ARG A 1 367 ? 0.702 14.142 63.966 1.00 40.31 367 ARG A CA 1
ATOM 2887 C C . ARG A 1 367 ? 1.499 12.915 63.553 1.00 40.31 367 ARG A C 1
ATOM 2889 O O . ARG A 1 367 ? 1.497 11.906 64.263 1.00 40.31 367 ARG A O 1
ATOM 2896 N N . ILE A 1 368 ? 2.149 13.004 62.398 1.00 45.09 368 ILE A N 1
ATOM 2897 C CA . ILE A 1 368 ? 2.973 11.924 61.854 1.00 45.09 368 ILE A CA 1
ATOM 2898 C C . ILE A 1 368 ? 4.431 12.350 61.979 1.00 45.09 368 ILE A C 1
ATOM 2900 O O . ILE A 1 368 ? 4.831 13.368 61.411 1.00 45.09 368 ILE A O 1
ATOM 2904 N N . VAL A 1 369 ? 5.211 11.567 62.723 1.00 40.50 369 VAL A N 1
ATOM 2905 C CA . VAL A 1 369 ? 6.661 11.732 62.828 1.00 40.50 369 VAL A CA 1
ATOM 2906 C C . VAL A 1 369 ? 7.306 10.482 62.244 1.00 40.50 369 VAL A C 1
ATOM 2908 O O . VAL A 1 369 ? 7.170 9.382 62.781 1.00 40.50 369 VAL A O 1
ATOM 2911 N N . GLY A 1 370 ? 7.977 10.638 61.107 1.00 41.88 370 GLY A N 1
ATOM 2912 C CA . GLY A 1 370 ? 8.584 9.527 60.381 1.00 41.88 370 GLY A CA 1
ATOM 2913 C C . GLY A 1 370 ? 10.060 9.756 60.096 1.00 41.88 370 GLY A C 1
ATOM 2914 O O . GLY A 1 370 ? 10.519 10.895 59.979 1.00 41.88 370 GLY A O 1
ATOM 2915 N N . ILE A 1 371 ? 10.797 8.654 59.966 1.00 38.06 371 ILE A N 1
ATOM 2916 C CA . ILE A 1 371 ? 12.158 8.646 59.436 1.00 38.06 371 ILE A CA 1
ATOM 2917 C C . ILE A 1 371 ? 12.107 7.938 58.082 1.00 38.06 371 ILE A C 1
ATOM 2919 O O . ILE A 1 371 ? 11.732 6.768 58.002 1.00 38.06 371 ILE A O 1
ATOM 2923 N N . ALA A 1 372 ? 12.471 8.651 57.016 1.00 38.34 372 ALA A N 1
ATOM 2924 C CA . ALA A 1 372 ? 12.673 8.059 55.698 1.00 38.34 372 ALA A CA 1
ATOM 2925 C C . ALA A 1 372 ? 14.176 7.908 55.442 1.00 38.34 372 ALA A C 1
ATOM 2927 O O . ALA A 1 372 ? 14.926 8.886 55.509 1.00 38.34 372 ALA A O 1
ATOM 2928 N N . THR A 1 373 ? 14.614 6.688 55.139 1.00 35.69 373 THR A N 1
ATOM 2929 C CA . THR A 1 373 ? 16.017 6.389 54.838 1.00 35.69 373 THR A CA 1
ATOM 2930 C C . THR A 1 373 ? 16.138 6.134 53.340 1.00 35.69 373 THR A C 1
ATOM 2932 O O . THR A 1 373 ? 15.763 5.073 52.853 1.00 35.69 373 THR A O 1
ATOM 2935 N N . ALA A 1 374 ? 16.626 7.121 52.587 1.00 34.28 374 ALA A N 1
ATOM 2936 C CA . ALA A 1 374 ? 16.919 6.944 51.166 1.00 34.28 374 ALA A CA 1
ATOM 2937 C C . ALA A 1 374 ? 18.378 6.479 50.988 1.00 34.28 374 ALA A C 1
ATOM 2939 O O . ALA A 1 374 ? 19.264 6.963 51.709 1.00 34.28 374 ALA A O 1
ATOM 2940 N N . PRO A 1 375 ? 18.691 5.597 50.019 1.00 31.41 375 PRO A N 1
ATOM 2941 C CA . PRO A 1 375 ? 20.071 5.340 49.642 1.00 31.41 375 PRO A CA 1
ATOM 2942 C C . PRO A 1 375 ? 20.604 6.601 48.944 1.00 31.41 375 PRO A C 1
ATOM 2944 O O . PRO A 1 375 ? 20.387 6.814 47.758 1.00 31.41 375 PRO A O 1
ATOM 2947 N N . SER A 1 376 ? 21.298 7.444 49.712 1.00 32.38 376 SER A N 1
ATOM 2948 C CA . SER A 1 376 ? 22.024 8.664 49.321 1.00 32.38 376 SER A CA 1
ATOM 2949 C C . SER A 1 376 ? 21.207 9.940 49.007 1.00 32.38 376 SER A C 1
ATOM 2951 O O . SER A 1 376 ? 20.713 10.160 47.906 1.00 32.38 376 SER A O 1
ATOM 2953 N N . GLY A 1 377 ? 21.236 10.885 49.959 1.00 36.34 377 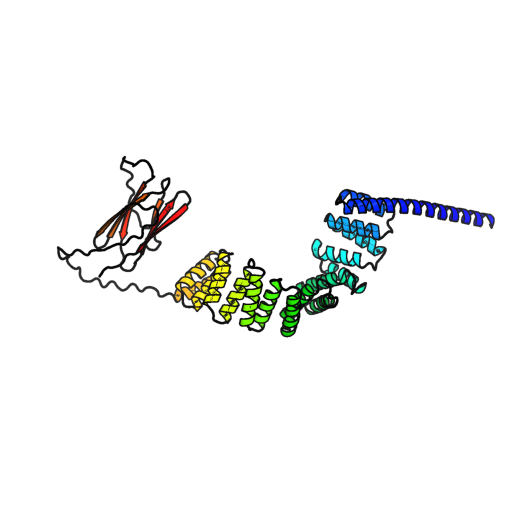GLY A N 1
ATOM 2954 C CA . GLY A 1 377 ? 21.086 12.325 49.701 1.00 36.34 377 GLY A CA 1
ATOM 2955 C C . GLY A 1 377 ? 19.710 12.958 49.959 1.00 36.34 377 GLY A C 1
ATOM 2956 O O . GLY A 1 377 ? 18.667 12.353 49.760 1.00 36.34 377 GLY A O 1
ATOM 2957 N N . SER A 1 378 ? 19.737 14.226 50.387 1.00 33.62 378 SER A N 1
ATOM 2958 C CA . SER A 1 378 ? 18.571 15.052 50.729 1.00 33.62 378 SER A CA 1
ATOM 2959 C C . SER A 1 378 ? 17.562 15.220 49.581 1.00 33.62 378 SER A C 1
ATOM 2961 O O . SER A 1 378 ? 17.951 15.531 48.453 1.00 33.62 378 SER A O 1
ATOM 2963 N N . GLY A 1 379 ? 16.273 15.051 49.897 1.00 31.84 379 GLY A N 1
ATOM 2964 C CA . GLY A 1 379 ? 15.121 15.221 49.002 1.00 31.84 379 GLY A CA 1
ATOM 2965 C C . GLY A 1 379 ? 14.038 16.109 49.628 1.00 31.84 379 GLY A C 1
ATOM 2966 O O . GLY A 1 379 ? 14.098 16.425 50.817 1.00 31.84 379 GLY A O 1
ATOM 2967 N N . ILE A 1 380 ? 13.066 16.535 48.819 1.00 33.91 380 ILE A N 1
ATOM 2968 C CA . ILE A 1 380 ? 11.920 17.352 49.250 1.00 33.91 380 ILE A CA 1
ATOM 2969 C C . ILE A 1 380 ? 10.754 16.402 49.553 1.00 33.91 380 ILE A C 1
ATOM 2971 O O . ILE A 1 380 ? 10.421 15.542 48.734 1.00 33.91 380 ILE A O 1
ATOM 2975 N N . VAL A 1 381 ? 10.148 16.545 50.733 1.00 33.88 381 VAL A N 1
ATOM 2976 C CA . VAL A 1 381 ? 8.954 15.790 51.143 1.00 33.88 381 VAL A CA 1
ATOM 2977 C C . VAL A 1 381 ? 7.732 16.683 50.943 1.00 33.88 381 VAL A C 1
ATOM 2979 O O . VAL A 1 381 ? 7.633 17.736 51.571 1.00 33.88 381 VAL A O 1
ATOM 2982 N N . GLU A 1 382 ? 6.805 16.265 50.081 1.00 35.12 382 GLU A N 1
ATOM 2983 C CA . GLU A 1 382 ? 5.517 16.934 49.885 1.00 35.12 382 GLU A CA 1
ATOM 2984 C C . GLU A 1 382 ? 4.399 16.084 50.494 1.00 35.12 382 GLU A C 1
ATOM 2986 O O . GLU A 1 382 ? 4.144 14.943 50.097 1.00 35.12 382 GLU A O 1
ATOM 2991 N N . VAL A 1 383 ? 3.704 16.656 51.475 1.00 37.28 383 VAL A N 1
ATOM 2992 C CA . VAL A 1 383 ? 2.516 16.038 52.065 1.00 37.28 383 VAL A CA 1
ATOM 2993 C C . VAL A 1 383 ? 1.296 16.559 51.314 1.00 37.28 383 VAL A C 1
ATOM 2995 O O . VAL A 1 383 ? 1.006 17.758 51.337 1.00 37.28 383 VAL A O 1
ATOM 2998 N N . LEU A 1 384 ? 0.601 15.649 50.632 1.00 36.06 384 LEU A N 1
ATOM 2999 C CA . LEU A 1 384 ? -0.606 15.941 49.869 1.00 36.06 384 LEU A CA 1
ATOM 3000 C C . LEU A 1 384 ? -1.813 15.343 50.592 1.00 36.06 384 LEU A C 1
ATOM 3002 O O . LEU A 1 384 ? -1.795 14.182 50.996 1.00 36.06 384 LEU A O 1
ATOM 3006 N N . ILE A 1 385 ? -2.873 16.131 50.718 1.00 38.66 385 ILE A N 1
ATOM 3007 C CA . ILE A 1 385 ? -4.195 15.647 51.124 1.00 38.66 385 ILE A CA 1
ATOM 3008 C C . ILE A 1 385 ? -5.096 15.905 49.918 1.00 38.66 385 ILE A C 1
ATOM 3010 O O . ILE A 1 385 ? -5.169 17.040 49.454 1.00 38.66 385 ILE A O 1
ATOM 3014 N N . ASP A 1 386 ? -5.649 14.846 49.323 1.00 37.50 386 ASP A N 1
ATOM 3015 C CA . ASP A 1 386 ? -6.475 14.910 48.104 1.00 37.50 386 ASP A CA 1
ATOM 3016 C C . ASP A 1 386 ? -5.836 15.685 46.937 1.00 37.50 386 ASP A C 1
ATOM 3018 O O . ASP A 1 386 ? -6.473 16.489 46.260 1.00 37.50 386 ASP A O 1
ATOM 3022 N N . ASN A 1 387 ? -4.538 15.452 46.699 1.00 34.53 387 ASN A N 1
ATOM 3023 C CA . ASN A 1 387 ? -3.715 16.154 45.700 1.00 34.53 387 ASN A CA 1
ATOM 3024 C C . ASN A 1 387 ? -3.570 17.677 45.912 1.00 34.53 387 ASN A C 1
ATOM 3026 O O . ASN A 1 387 ? -3.059 18.368 45.029 1.00 34.53 387 ASN A O 1
ATOM 3030 N N . VAL A 1 388 ? -3.928 18.205 47.087 1.00 35.44 388 VAL A N 1
ATOM 3031 C CA . VAL A 1 388 ? -3.672 19.598 47.480 1.00 35.44 388 VAL A CA 1
ATOM 3032 C C . VAL A 1 388 ? -2.451 19.667 48.416 1.00 35.44 388 VAL A C 1
ATOM 3034 O O . VAL A 1 388 ? -2.378 18.893 49.376 1.00 35.44 388 VAL A O 1
ATOM 3037 N N . PRO A 1 389 ? -1.485 20.585 48.188 1.00 33.25 389 PRO A N 1
ATOM 3038 C CA . PRO A 1 389 ? -0.350 20.787 49.090 1.00 33.25 389 PRO A CA 1
ATOM 3039 C C . PRO A 1 389 ? -0.803 21.223 50.486 1.00 33.25 389 PRO A C 1
ATOM 3041 O O . PRO A 1 389 ? -1.428 22.276 50.644 1.00 33.25 389 PRO A O 1
ATOM 3044 N N . ALA A 1 390 ? -0.454 20.454 51.519 1.00 35.38 390 ALA A N 1
ATOM 3045 C CA . ALA A 1 390 ? -0.661 20.885 52.896 1.00 35.38 390 ALA A CA 1
ATOM 3046 C C . ALA A 1 390 ? 0.298 22.048 53.226 1.00 35.38 390 ALA A C 1
ATOM 3048 O O . ALA A 1 390 ? 1.502 21.974 52.970 1.00 35.38 390 ALA A O 1
ATOM 3049 N N . ARG A 1 391 ? -0.209 23.150 53.802 1.00 31.70 391 ARG A N 1
ATOM 3050 C CA . ARG A 1 391 ? 0.645 24.263 54.258 1.00 31.70 391 ARG A CA 1
ATOM 3051 C C . ARG A 1 391 ? 1.466 23.822 55.473 1.00 31.70 391 ARG A C 1
ATOM 3053 O O . ARG A 1 391 ? 0.961 23.811 56.590 1.00 31.70 391 ARG A O 1
ATOM 3060 N N . LEU A 1 392 ? 2.742 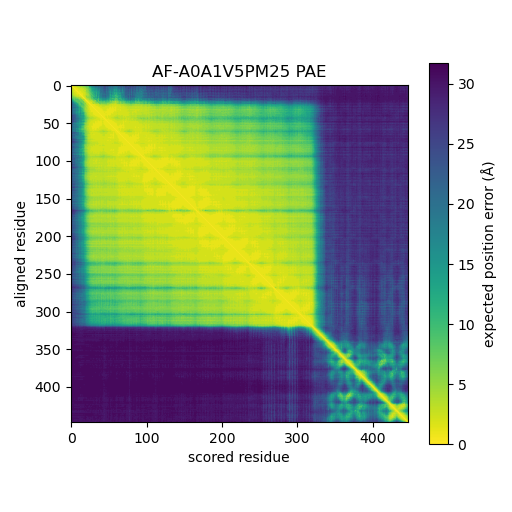23.516 55.256 1.00 30.27 392 LEU A N 1
ATOM 3061 C CA . LEU A 1 392 ? 3.704 23.232 56.321 1.00 30.27 392 LEU A CA 1
ATOM 3062 C C . LEU A 1 392 ? 4.126 24.540 57.003 1.00 30.27 392 LEU A C 1
ATOM 3064 O O . LEU A 1 392 ? 4.834 25.368 56.425 1.00 30.27 392 LEU A O 1
ATOM 3068 N N . SER A 1 393 ? 3.705 24.750 58.247 1.00 25.48 393 SER A N 1
ATOM 3069 C CA . SER A 1 393 ? 4.229 25.840 59.065 1.00 25.48 393 SER A CA 1
ATOM 3070 C C . SER A 1 393 ? 5.570 25.429 59.679 1.00 25.48 393 SER A C 1
ATOM 3072 O O . SER A 1 393 ? 5.602 24.873 60.770 1.00 25.48 393 SER A O 1
ATOM 3074 N N . ARG A 1 394 ? 6.659 25.809 58.993 1.00 29.42 394 ARG A N 1
ATOM 3075 C CA . ARG A 1 394 ? 8.032 25.974 59.515 1.00 29.42 394 ARG A CA 1
ATOM 3076 C C . ARG A 1 394 ? 8.858 24.685 59.694 1.00 29.42 394 ARG A C 1
ATOM 3078 O O . ARG A 1 394 ? 8.702 23.952 60.658 1.00 29.42 394 ARG A O 1
ATOM 3085 N N . VAL A 1 395 ? 9.848 24.506 58.816 1.00 28.55 395 VAL A N 1
ATOM 3086 C CA . VAL A 1 395 ? 11.018 23.646 59.062 1.00 28.55 395 VAL A CA 1
ATOM 3087 C C . VAL A 1 395 ? 11.904 24.371 60.081 1.00 28.55 395 VAL A C 1
ATOM 3089 O O . VAL A 1 395 ? 12.375 25.474 59.803 1.00 28.55 395 VAL A O 1
ATOM 3092 N N . GLN A 1 396 ? 12.096 23.812 61.279 1.00 27.17 396 GLN A N 1
ATOM 3093 C CA . GLN A 1 396 ? 13.180 24.254 62.160 1.00 27.17 396 GLN A CA 1
ATOM 3094 C C . GLN A 1 396 ? 14.432 23.444 61.824 1.00 27.17 396 GLN A C 1
ATOM 3096 O O . GLN A 1 396 ? 14.587 22.305 62.253 1.00 27.17 396 GLN A O 1
ATOM 3101 N N . GLU A 1 397 ? 15.336 24.043 61.052 1.00 29.50 397 GLU A N 1
ATOM 3102 C CA . GLU A 1 397 ? 16.727 23.602 61.004 1.00 29.50 397 GLU A CA 1
ATOM 3103 C C . GLU A 1 397 ? 17.365 23.967 62.341 1.00 29.50 397 GLU A C 1
ATOM 3105 O O . GLU A 1 397 ? 17.749 25.113 62.537 1.00 29.50 397 GLU A O 1
ATOM 3110 N N . ASN A 1 398 ? 17.385 23.035 63.291 1.00 25.28 398 ASN A N 1
ATOM 3111 C CA . ASN A 1 398 ? 18.386 22.974 64.354 1.00 25.28 398 ASN A CA 1
ATOM 3112 C C . ASN A 1 398 ? 18.184 21.681 65.143 1.00 25.28 398 ASN A C 1
ATOM 3114 O O . ASN A 1 398 ? 17.292 21.635 65.975 1.00 25.28 398 ASN A O 1
ATOM 3118 N N . TYR A 1 399 ? 19.013 20.661 64.905 1.00 25.55 399 TYR A N 1
ATOM 3119 C CA . TYR A 1 399 ? 19.649 19.869 65.967 1.00 25.55 399 TYR A CA 1
ATOM 3120 C C . TYR A 1 399 ? 20.808 19.042 65.398 1.00 25.55 399 TYR A C 1
ATOM 3122 O O . TYR A 1 399 ? 20.740 18.488 64.301 1.00 25.55 399 TYR A O 1
ATOM 3130 N N . SER A 1 400 ? 21.901 19.021 66.160 1.00 23.52 400 SER A N 1
ATOM 3131 C CA . SER A 1 400 ? 23.159 18.352 65.858 1.00 23.52 400 SER A CA 1
ATOM 3132 C C . SER A 1 400 ? 23.196 16.920 66.390 1.00 23.52 400 SER A C 1
ATOM 3134 O O . SER A 1 400 ? 22.806 16.664 67.525 1.00 23.52 400 SER A O 1
ATOM 3136 N N . SER A 1 401 ? 23.815 16.062 65.575 1.00 29.19 401 SER A N 1
ATOM 3137 C CA . SER A 1 401 ? 24.723 14.969 65.950 1.00 29.19 401 SER A CA 1
ATOM 3138 C C . SER A 1 401 ? 24.197 13.870 66.880 1.00 29.19 401 SER A C 1
ATOM 3140 O O . SER A 1 401 ? 24.411 13.921 68.084 1.00 29.19 401 SER A O 1
ATOM 3142 N N . GLU A 1 402 ? 23.675 12.801 66.278 1.00 25.89 402 GLU A N 1
ATOM 3143 C CA . GLU A 1 402 ? 24.366 11.501 66.241 1.00 25.89 402 GLU A CA 1
ATOM 3144 C C . GLU A 1 402 ? 23.755 10.638 65.120 1.00 25.89 402 GLU A C 1
ATOM 3146 O O . GLU A 1 402 ? 22.612 10.199 65.180 1.00 25.89 402 GLU A O 1
ATOM 3151 N N . ILE A 1 403 ? 24.516 10.468 64.037 1.00 29.44 403 ILE A N 1
ATOM 3152 C CA . ILE A 1 403 ? 24.155 9.676 62.853 1.00 29.44 403 ILE A CA 1
ATOM 3153 C C . ILE A 1 403 ? 24.753 8.271 63.037 1.00 29.44 403 ILE A C 1
ATOM 3155 O O . ILE A 1 403 ? 25.970 8.185 63.236 1.00 29.44 403 ILE A O 1
ATOM 3159 N N . PRO A 1 404 ? 23.996 7.163 62.911 1.00 31.08 404 PRO A N 1
ATOM 3160 C CA . PRO A 1 404 ? 24.602 5.855 62.697 1.00 31.08 404 PRO A CA 1
ATOM 3161 C C . PRO A 1 404 ? 25.256 5.830 61.312 1.00 31.08 404 PRO A C 1
ATOM 3163 O O . PRO A 1 404 ? 24.650 6.217 60.313 1.00 31.08 404 PRO A O 1
ATOM 3166 N N . ARG A 1 405 ? 26.517 5.396 61.252 1.00 35.41 405 ARG A N 1
ATOM 3167 C CA . ARG A 1 405 ? 27.299 5.283 60.015 1.00 35.41 405 ARG A CA 1
ATOM 3168 C C . ARG A 1 405 ? 26.690 4.220 59.095 1.00 35.41 405 ARG A C 1
ATOM 3170 O O . ARG A 1 405 ? 27.031 3.059 59.242 1.00 35.41 405 ARG A O 1
ATOM 3177 N N . GLU A 1 406 ? 25.796 4.655 58.208 1.00 35.03 406 GLU A N 1
ATOM 3178 C CA . GLU A 1 406 ? 25.442 4.130 56.872 1.00 35.03 406 GLU A CA 1
ATOM 3179 C C . GLU A 1 406 ? 23.959 4.425 56.583 1.00 35.03 406 GLU A C 1
ATOM 3181 O O . GLU A 1 406 ? 23.065 3.686 56.980 1.00 35.03 406 GLU A O 1
ATOM 3186 N N . GLY A 1 407 ? 23.693 5.542 55.895 1.00 37.88 407 GLY A N 1
ATOM 3187 C CA . GLY A 1 407 ? 22.349 5.948 55.463 1.00 37.88 407 GLY A CA 1
ATOM 3188 C C . GLY A 1 407 ? 22.070 7.431 55.717 1.00 37.88 407 GLY A C 1
ATOM 3189 O O . GLY A 1 407 ? 22.304 7.944 56.806 1.00 37.88 407 GLY A O 1
ATOM 3190 N N . SER A 1 408 ? 21.604 8.153 54.694 1.00 35.28 408 SER A N 1
ATOM 3191 C CA . SER A 1 408 ? 21.165 9.547 54.829 1.00 35.28 408 SER A CA 1
ATOM 3192 C C . SER A 1 408 ? 19.699 9.558 55.265 1.00 35.28 408 SER A C 1
ATOM 3194 O O . SER A 1 408 ? 18.807 9.432 54.429 1.00 35.28 408 SER A O 1
ATOM 3196 N N . SER A 1 409 ? 19.446 9.666 56.564 1.00 35.56 409 SER A N 1
ATOM 3197 C CA . SER A 1 409 ? 18.084 9.713 57.106 1.00 35.56 409 SER A CA 1
ATOM 3198 C C . SER A 1 409 ? 17.515 11.132 57.028 1.00 35.56 409 SER A C 1
ATOM 3200 O O . SER A 1 409 ? 18.180 12.086 57.432 1.00 35.56 409 SER A O 1
ATOM 3202 N N . LEU A 1 410 ? 16.282 11.279 56.536 1.00 35.84 410 LEU A N 1
ATOM 3203 C CA . LEU A 1 410 ? 15.517 12.527 56.591 1.00 35.84 410 LEU A CA 1
ATOM 3204 C C . LEU A 1 410 ? 14.390 12.359 57.616 1.00 35.84 410 LEU A C 1
ATOM 3206 O O . LEU A 1 410 ? 13.542 11.474 57.474 1.00 35.84 410 LEU A O 1
ATOM 3210 N N . GLN A 1 411 ? 14.393 13.194 58.655 1.00 36.91 411 GLN A N 1
ATOM 3211 C CA . GLN A 1 411 ? 13.297 13.270 59.617 1.00 36.91 411 GLN A CA 1
ATOM 3212 C C . GLN A 1 411 ? 12.301 14.323 59.136 1.00 36.91 411 GLN A C 1
ATOM 3214 O O . GLN A 1 411 ? 12.692 15.445 58.812 1.00 36.91 411 GLN A O 1
ATOM 3219 N N . PHE A 1 412 ? 11.023 13.960 59.072 1.00 40.88 412 PHE A N 1
ATOM 3220 C CA . PHE A 1 412 ? 9.957 14.872 58.673 1.00 40.88 412 PHE A CA 1
ATOM 3221 C C . PHE A 1 412 ? 8.868 14.934 59.742 1.00 40.88 412 PHE A C 1
ATOM 3223 O O . PHE A 1 412 ? 8.572 13.947 60.421 1.00 40.88 412 PHE A O 1
ATOM 3230 N N . GLU A 1 413 ? 8.271 16.115 59.868 1.00 35.28 413 GLU A N 1
ATOM 3231 C CA . GLU A 1 413 ? 7.159 16.388 60.766 1.00 35.28 413 GLU A CA 1
ATOM 3232 C C . GLU A 1 413 ? 6.052 17.110 59.992 1.00 35.28 413 GLU A C 1
ATOM 3234 O O . GLU A 1 413 ? 6.309 18.095 59.297 1.00 35.28 413 GLU A O 1
ATOM 3239 N N . GLY A 1 414 ? 4.820 16.609 60.098 1.00 38.28 414 GLY A N 1
ATOM 3240 C CA . GLY A 1 414 ? 3.651 17.218 59.470 1.00 38.28 414 GLY A CA 1
ATOM 3241 C C . GLY A 1 414 ? 2.389 17.047 60.313 1.00 38.28 414 GLY A C 1
ATOM 3242 O O . GLY A 1 414 ? 2.191 16.014 60.959 1.00 38.28 414 GLY A O 1
ATOM 3243 N N . G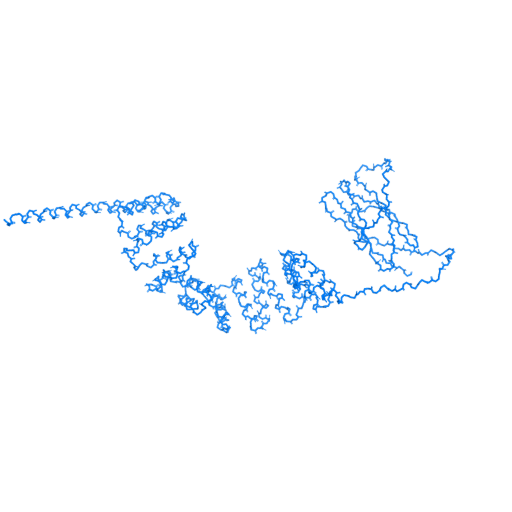LU A 1 415 ? 1.531 18.068 60.292 1.00 34.50 415 GLU A N 1
ATOM 3244 C CA . GLU A 1 415 ? 0.165 17.999 60.818 1.00 34.50 415 GLU A CA 1
ATOM 3245 C C . GLU A 1 415 ? -0.820 17.858 59.653 1.00 34.50 415 GLU A C 1
ATOM 3247 O O . GLU A 1 415 ? -0.790 18.652 58.711 1.00 34.50 415 GLU A O 1
ATOM 3252 N N . ALA A 1 416 ? -1.714 16.873 59.734 1.00 37.62 416 ALA A N 1
ATOM 3253 C CA . ALA A 1 416 ? -2.848 16.738 58.826 1.00 37.62 416 ALA A CA 1
ATOM 3254 C C . ALA A 1 416 ? -4.160 16.944 59.594 1.00 37.62 416 ALA A C 1
ATOM 3256 O O . ALA A 1 416 ? -4.345 16.406 60.693 1.00 37.62 416 ALA A O 1
ATOM 3257 N N . LEU A 1 417 ? -5.073 17.724 59.008 1.00 34.38 417 LEU A N 1
ATOM 3258 C CA . LEU A 1 417 ? -6.450 17.842 59.482 1.00 34.38 417 LEU A CA 1
ATOM 3259 C C . LEU A 1 417 ? -7.257 16.697 58.859 1.00 34.38 417 LEU A C 1
ATOM 3261 O O . LEU A 1 417 ? -7.278 16.571 57.638 1.00 34.38 417 LEU A O 1
ATOM 3265 N N . LEU A 1 418 ? -7.903 15.865 59.676 1.00 36.97 418 LEU A N 1
ATOM 3266 C CA . LEU A 1 418 ? -8.783 14.810 59.172 1.00 36.97 418 LEU A CA 1
ATOM 3267 C C . LEU A 1 418 ? -10.183 15.385 58.943 1.00 36.97 418 LEU A C 1
ATOM 3269 O O . LEU A 1 418 ? -10.876 15.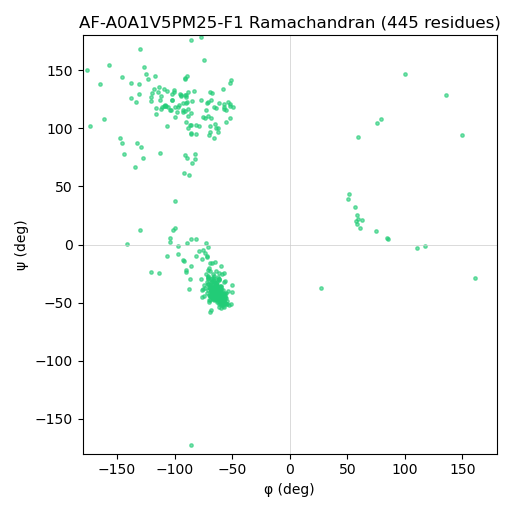731 59.900 1.00 36.97 418 LEU A O 1
ATOM 3273 N N . THR A 1 419 ? -10.614 15.462 57.689 1.00 35.16 419 THR A N 1
ATOM 3274 C CA . THR A 1 419 ? -12.024 15.654 57.338 1.00 35.16 419 THR A CA 1
ATOM 3275 C C . THR A 1 419 ? -12.713 14.295 57.229 1.00 35.16 419 THR A C 1
ATOM 3277 O O . THR A 1 419 ? -12.193 13.356 56.632 1.00 35.16 419 THR A O 1
ATOM 3280 N N . LEU A 1 420 ? -13.877 14.156 57.870 1.00 32.72 420 LEU A N 1
ATOM 3281 C CA . LEU A 1 420 ? -14.680 12.931 57.849 1.00 32.72 420 LEU A CA 1
ATOM 3282 C C . LEU A 1 420 ? -15.178 12.657 56.420 1.00 32.72 420 LEU A C 1
ATOM 3284 O O . LEU A 1 420 ? -16.114 13.307 55.961 1.00 32.72 420 LEU A O 1
ATOM 3288 N N . GLY A 1 421 ? -14.555 11.692 55.741 1.00 38.47 421 GLY A N 1
ATOM 3289 C CA . GLY A 1 421 ? -14.930 11.261 54.389 1.00 38.47 421 GLY A CA 1
ATOM 3290 C C . GLY A 1 421 ? -13.830 10.490 53.657 1.00 38.47 421 GLY A C 1
ATOM 3291 O O . GLY A 1 421 ? -14.139 9.587 52.880 1.00 38.47 421 GLY A O 1
ATOM 3292 N N . ASP A 1 422 ? -12.564 10.771 53.972 1.00 41.53 422 ASP A N 1
ATOM 3293 C CA . ASP A 1 422 ? -11.435 10.264 53.193 1.00 41.53 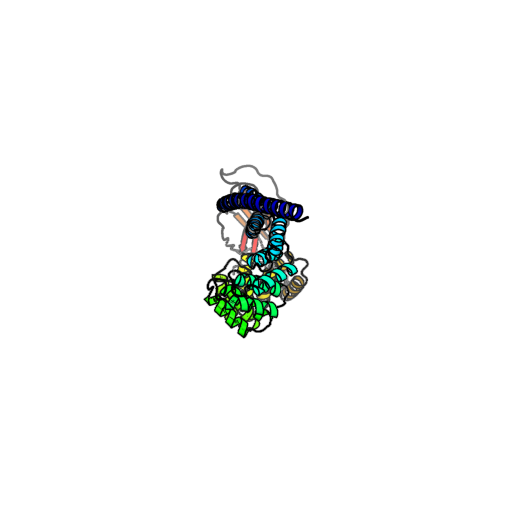422 ASP A CA 1
ATOM 3294 C C . ASP A 1 422 ? -10.729 9.098 53.895 1.00 41.53 422 ASP A C 1
ATOM 3296 O O . ASP A 1 422 ? -10.138 9.224 54.968 1.00 41.53 422 ASP A O 1
ATOM 3300 N N . ASN A 1 423 ? -10.790 7.920 53.267 1.00 44.56 423 ASN A N 1
ATOM 3301 C CA . ASN A 1 423 ? -10.180 6.687 53.782 1.00 44.56 423 ASN A CA 1
ATOM 3302 C C . ASN A 1 423 ? -8.700 6.538 53.389 1.00 44.56 423 ASN A C 1
ATOM 3304 O O . ASN A 1 423 ? -8.108 5.490 53.653 1.00 44.56 423 ASN A O 1
ATOM 3308 N N . HIS A 1 424 ? -8.102 7.541 52.739 1.00 44.22 424 HIS A N 1
ATOM 3309 C CA . HIS A 1 424 ? -6.754 7.453 52.185 1.00 44.22 424 HIS A CA 1
ATOM 3310 C C . HIS A 1 424 ? -5.950 8.730 52.439 1.00 44.22 424 HIS A C 1
ATOM 3312 O O . HIS A 1 424 ? -6.363 9.810 52.043 1.00 44.22 424 HIS A O 1
ATOM 3318 N N . VAL A 1 425 ? -4.766 8.604 53.038 1.00 45.78 425 VAL A N 1
ATOM 3319 C CA . VAL A 1 425 ? -3.778 9.691 53.141 1.00 45.78 425 VAL A CA 1
ATOM 3320 C C . VAL A 1 425 ? -2.572 9.310 52.295 1.00 45.78 425 VAL A C 1
ATOM 3322 O O . VAL A 1 425 ? -2.002 8.241 52.494 1.00 45.78 425 VAL A O 1
ATOM 3325 N N . LYS A 1 426 ? -2.165 10.155 51.344 1.00 41.84 426 LYS A N 1
ATOM 3326 C CA . LYS A 1 426 ? -1.050 9.864 50.430 1.00 41.84 426 LYS A CA 1
ATOM 3327 C C . LYS A 1 426 ? 0.142 10.772 50.715 1.00 41.84 426 LYS A C 1
ATOM 3329 O O . LYS A 1 426 ? 0.080 11.976 50.505 1.00 41.84 426 LYS A O 1
ATOM 3334 N N . ILE A 1 427 ? 1.262 10.190 51.128 1.00 46.25 427 ILE A N 1
ATOM 3335 C CA . ILE A 1 427 ? 2.526 10.912 51.317 1.00 46.25 427 ILE A CA 1
ATOM 3336 C C . ILE A 1 427 ? 3.419 10.661 50.101 1.00 46.25 427 ILE A C 1
ATOM 3338 O O . ILE A 1 427 ? 3.576 9.518 49.674 1.00 46.25 427 ILE A O 1
ATOM 3342 N N . SER A 1 428 ? 3.981 11.725 49.518 1.00 37.84 428 SER A N 1
ATOM 3343 C CA . SER A 1 428 ? 4.913 11.638 48.388 1.00 37.84 428 SER A CA 1
ATOM 3344 C C . SER A 1 428 ? 6.281 12.211 48.768 1.00 37.84 428 SER A C 1
ATOM 3346 O O . SER A 1 428 ? 6.382 13.298 49.329 1.00 37.84 428 SER A O 1
ATOM 3348 N N . ALA A 1 429 ? 7.349 11.498 48.425 1.00 40.94 429 ALA A N 1
ATOM 3349 C CA . ALA A 1 429 ? 8.720 11.991 48.529 1.00 40.94 429 ALA A CA 1
ATOM 3350 C C . ALA A 1 429 ? 9.398 11.921 47.157 1.00 40.94 429 ALA A C 1
ATOM 3352 O O . ALA A 1 429 ? 9.166 10.983 46.392 1.00 40.94 429 ALA A O 1
ATOM 3353 N N . MET A 1 430 ? 10.229 12.914 46.836 1.00 36.41 430 MET A N 1
ATOM 3354 C CA . MET A 1 430 ? 11.028 12.926 45.607 1.00 36.41 430 MET A CA 1
ATOM 3355 C C . MET A 1 430 ? 12.516 12.844 45.931 1.00 36.41 430 MET A C 1
ATOM 3357 O O . MET A 1 430 ? 13.025 13.609 46.755 1.00 36.41 430 MET A O 1
ATOM 3361 N N . ASP A 1 431 ? 13.216 11.940 45.245 1.00 37.00 431 ASP A N 1
ATOM 3362 C CA . ASP A 1 431 ? 14.674 11.862 45.303 1.00 37.00 431 ASP A CA 1
ATOM 3363 C C . ASP A 1 431 ? 15.349 12.811 44.288 1.00 37.00 431 ASP A C 1
ATOM 3365 O O . ASP A 1 431 ? 14.702 13.468 43.464 1.00 37.00 431 ASP A O 1
ATOM 3369 N N . LYS A 1 432 ? 16.686 12.880 44.320 1.00 31.88 432 LYS A N 1
ATOM 3370 C CA . LYS A 1 432 ? 17.476 13.746 43.423 1.00 31.88 432 LYS A CA 1
ATOM 3371 C C . LYS A 1 432 ? 17.378 13.374 41.937 1.00 31.88 432 LYS A C 1
ATOM 3373 O O . LYS A 1 432 ? 17.745 14.191 41.096 1.00 31.88 432 LYS A O 1
ATOM 3378 N N . THR A 1 433 ? 16.876 12.185 41.601 1.00 30.91 433 THR A N 1
ATOM 3379 C CA . THR A 1 433 ? 16.639 11.744 40.217 1.00 30.91 433 THR A CA 1
ATOM 3380 C C . THR A 1 433 ? 15.242 12.112 39.707 1.00 30.91 433 THR A C 1
ATOM 3382 O O . THR A 1 433 ? 14.923 11.829 38.555 1.00 30.91 433 THR A O 1
ATOM 3385 N N . ARG A 1 434 ? 14.430 12.799 40.533 1.00 38.16 434 ARG A N 1
ATOM 3386 C CA . ARG A 1 434 ? 12.993 13.061 40.322 1.00 38.16 434 ARG A CA 1
ATOM 3387 C C . ARG A 1 434 ? 12.144 11.790 40.292 1.00 38.16 434 ARG A C 1
ATOM 3389 O O . ARG A 1 434 ? 11.022 11.814 39.787 1.00 38.16 434 ARG A O 1
ATOM 3396 N N . THR A 1 435 ? 12.647 10.697 40.859 1.00 33.66 435 THR A N 1
ATOM 3397 C CA . THR A 1 435 ? 11.852 9.484 41.031 1.00 33.66 435 THR A CA 1
ATOM 3398 C C . THR A 1 435 ? 10.917 9.690 42.221 1.00 33.66 435 THR A C 1
ATOM 3400 O O . THR A 1 435 ? 11.348 10.067 43.314 1.00 33.66 435 THR A O 1
ATOM 3403 N N . ARG A 1 436 ? 9.613 9.511 41.987 1.00 39.09 436 ARG A N 1
ATOM 3404 C CA . ARG A 1 436 ? 8.561 9.735 42.984 1.00 39.09 436 ARG A CA 1
ATOM 3405 C C . ARG A 1 436 ? 8.319 8.453 43.773 1.00 39.09 436 ARG A C 1
ATOM 3407 O O . ARG A 1 436 ? 7.971 7.431 43.190 1.00 39.09 436 ARG A O 1
ATOM 3414 N N . ILE A 1 437 ? 8.469 8.530 45.090 1.00 39.59 437 ILE A N 1
ATOM 3415 C CA . ILE A 1 437 ? 8.094 7.464 46.021 1.00 39.59 437 ILE A CA 1
ATOM 3416 C C . ILE A 1 437 ? 6.772 7.870 46.666 1.00 39.59 437 ILE A C 1
ATOM 3418 O O . ILE A 1 437 ? 6.660 8.961 47.228 1.00 39.59 437 ILE A O 1
ATOM 3422 N N . GLU A 1 438 ? 5.762 7.011 46.562 1.00 40.97 438 GLU A N 1
ATOM 3423 C CA . GLU A 1 438 ? 4.419 7.269 47.079 1.00 40.97 438 GLU A CA 1
ATOM 3424 C C . GLU A 1 438 ? 4.035 6.217 48.118 1.00 40.97 438 GLU A C 1
ATOM 3426 O O . GLU A 1 438 ? 4.119 5.018 47.857 1.00 40.97 438 GLU A O 1
ATOM 3431 N N . THR A 1 439 ? 3.555 6.672 49.273 1.00 41.97 439 THR A N 1
ATOM 3432 C CA . THR A 1 439 ? 2.990 5.807 50.312 1.00 41.97 439 THR A CA 1
ATOM 3433 C C . THR A 1 439 ? 1.547 6.213 50.560 1.00 41.97 439 THR A C 1
ATOM 3435 O O . THR A 1 439 ? 1.265 7.369 50.876 1.00 41.97 439 THR A O 1
ATOM 3438 N N . ILE A 1 440 ? 0.625 5.260 50.423 1.00 40.91 440 ILE A N 1
ATOM 3439 C CA . ILE A 1 440 ? -0.804 5.459 50.677 1.00 40.91 440 ILE A CA 1
ATOM 3440 C C . ILE A 1 440 ? -1.152 4.781 52.002 1.00 40.91 440 ILE A C 1
ATOM 3442 O O . ILE A 1 440 ? -1.032 3.567 52.147 1.00 40.91 440 ILE A O 1
ATOM 3446 N N . PHE A 1 441 ? -1.605 5.567 52.968 1.00 44.19 441 PHE A N 1
ATOM 3447 C CA . PHE A 1 441 ? -2.163 5.098 54.226 1.00 44.19 441 PHE A CA 1
ATOM 3448 C C . PHE A 1 441 ? -3.663 4.909 54.055 1.00 44.19 441 PHE A C 1
ATOM 3450 O O . PHE A 1 441 ? -4.349 5.837 53.640 1.00 44.19 441 PHE A O 1
ATOM 3457 N N . ILE A 1 442 ? -4.174 3.726 54.396 1.00 38.12 442 ILE A N 1
ATOM 3458 C CA . ILE A 1 442 ? -5.613 3.451 54.417 1.00 38.12 442 ILE A CA 1
ATOM 3459 C C . ILE A 1 442 ? -6.097 3.596 55.858 1.00 38.12 442 ILE A C 1
ATOM 3461 O O . ILE A 1 442 ? -5.709 2.809 56.723 1.00 38.12 442 ILE A O 1
ATOM 3465 N N . ILE A 1 443 ? -6.944 4.585 56.127 1.00 42.03 443 ILE A N 1
ATOM 3466 C CA . ILE A 1 443 ? -7.540 4.776 57.450 1.00 42.03 443 ILE A CA 1
ATOM 3467 C C . ILE A 1 443 ? -8.851 3.995 57.478 1.00 42.03 443 ILE A C 1
ATOM 3469 O O . ILE A 1 443 ? -9.787 4.296 56.742 1.00 42.03 443 ILE A O 1
ATOM 3473 N N . LYS A 1 444 ? -8.913 2.963 58.324 1.00 33.59 444 LYS A N 1
ATOM 3474 C CA . LYS A 1 444 ? -10.147 2.221 58.594 1.00 33.59 444 LYS A CA 1
ATOM 3475 C C . LYS A 1 444 ? -10.665 2.586 59.976 1.00 33.59 444 LYS A C 1
ATOM 3477 O O . LYS A 1 444 ? -9.920 2.543 60.951 1.00 33.59 444 LYS A O 1
ATOM 3482 N N . ARG A 1 445 ? -11.957 2.895 60.056 1.00 34.12 445 ARG A N 1
ATOM 3483 C CA . ARG A 1 445 ? -12.678 2.963 61.327 1.00 34.12 445 ARG A CA 1
ATOM 3484 C C . ARG A 1 445 ? -12.785 1.540 61.883 1.00 34.12 445 ARG A C 1
ATOM 3486 O O . ARG A 1 445 ? -13.243 0.653 61.167 1.00 34.12 445 ARG A O 1
ATOM 3493 N N . LEU A 1 446 ? -12.319 1.321 63.108 1.00 31.05 446 LEU A N 1
ATOM 3494 C CA . LEU A 1 446 ? -12.627 0.099 63.851 1.00 31.05 446 LEU A CA 1
ATOM 3495 C C . LEU A 1 446 ? -13.917 0.320 64.645 1.00 31.05 446 LEU A C 1
ATOM 3497 O O . LEU A 1 446 ? -14.184 1.456 65.045 1.00 31.05 446 LEU A O 1
ATOM 3501 N N . GLU A 1 447 ? -14.717 -0.741 64.772 1.00 28.19 447 GLU A N 1
ATOM 3502 C CA . GLU A 1 447 ? -15.979 -0.750 65.529 1.00 28.19 447 GLU A CA 1
ATOM 3503 C C . GLU A 1 447 ? -15.781 -0.452 67.015 1.00 28.19 447 GLU A C 1
ATOM 3505 O O . GLU A 1 447 ? -14.809 -0.988 67.603 1.00 28.19 447 GLU A O 1
#

Secondary structure (DSSP, 8-state):
-HHHHHHHHHHHHHHHHHHHHHHHHHHHHHHHHHHHHHHHHHTT-HHHHHHHHHHHHHH-TT-HHHHHHHHHHHHHTT-HHHHHHHHHHHHHH-TT-HHHHHHHHHHHHHTS--HHHHHHHHHHHHHH-TTSTTHHHHHHHHHHHHHHTT-HHHHHHHHHHHHHH-STTHHHHHHHHHHHHHHTT-HHHHHHHHHHHHHHSTT-HHHHHHHHHHHHHHT-HHHHHHHHHHHHHH-TT-HHHHHHHHHHHHHHT-HHHHHHHHHHHHHH-TT-HHHHHHHHHHHHHHT-HHHHHHHHHHHHHHTTT-HHHHHHHHHHHTTSPP---------------TT----------PPTTEEEEEEEEETTEEEEEEEEEESSS--EEEEEETTEEP--------------SS-EEEEEEEEEE--TT--EEEEEEE-TT-PEEEEEEE-----

pLDDT: mean 77.07, std 27.3, range [23.52, 98.81]

Nearest PDB structures (foldseek):
  1w3b-assembly1_A  TM=6.169E-01  e=1.370E-13  Homo sapiens
  9gaw-assembly1_P  TM=6.169E-01  e=5.305E-10  Homo sapiens
  5a01-assembly3_C  TM=8.449E-01  e=3.512E-06  Drosophila melanogaster
  9f8w-assembly1_A  TM=4.629E-01  e=4.501E-07  Trypanosoma brucei
  3cvq-assembly1_A  TM=4.793E-01  e=7.693E-07  unclassified